Protein AF-A0ABD3AT69-F1 (afdb_monomer)

Foldseek 3Di:
DDDDDDDDDDDDDPPVVVVVVVPPPPPPQFAQDPFKGWAAFPDADPQATKTWIAGHLPDPDARTWIKGKDFPVRNVLVVVQQVLLVLLQPLVQAAKHWQAWDWGAGPVRTIMIITTIHDQPQAFQLVVLVVVAQQFDDLLQLLQQLLSNLVQLVSCVVVQKFQLADDRNQWGWHADQDPPDPYRTHTHGHDSSVMDGNPPPDPPDPDPLARDYDLLLFALCCLARVDGHSLRVLSSSLQRSQCNNRSDGLDPADDDPCRSVVSSCCSHPVVDFRDRDPPDDPLNVVLSCLSRPNPSVSRDGSVVSCCRPSNPPPDDDDDDDPDDDDDPDPPPPPPVVVVVVVVVVVVVVVVVVVVPDDDDDPPPPDDDDDQDDDDDDDQRQVDFADFLDADPQFTWTWTAGPDPDSARRTWIKGKDFPVRNPLVVVQQVLLVLLQPLVQAAKHWPAKDWDADPVRTIMIITTIHDQSQAFQLVVLVVVAQQFDDLQQLLQQLLSNLVSLVSCVVSQKFQQADDRNQWGWHADPDPDGDYRTHTHGHDSSVMDGNVVQPDDDPDDDLGDYDLLLAALCCLARVDGHSLSVLSSSLQRSQCNNRSDGLDPADDDPCRSVVSSCCSHPVVDFRDRDPPDDPLNVVLSCLSRPNPSVSRDGSVVSCCRCSNVVPDDDPPPPVVVVVVVVVVVVVVVVCVVVVVVVVVPPPDDDDDDDDDDDDDDDDD

Sequence (713 aa):
MKLKIKRKRENLDDQEVQENVNEKVIKNNYGDGVAWRRGARLGEGSFGSVYLAISNKISCFPLAMAVKSAELSVSESIQEEKEILSNLSGCPNNIIQCFGDEITVADDGSMVYNLLLEYASGGSLTDRINKFGPKGLPESEVRCFTRSILEGLNYIHESDYVHRDLKPENILLVHKSGRGITAEFTAKLCDFGLSKRVKKCRKNELEEPYWRGTPMFLSPEAAMDGLQDTRSDIWSLGCIVLEMLTGKPAWNVREGPNYEANILKKLQRGNQLPKIPGYLSQNAKGFLNCCLERNVSHRLSAKTLLTHPFVDGLNNDDEEEEEIEYMHGWSFISKEHDYANQIQEQIGLQLFLVYIELPFVEHFTQIYSEPVAIGGATLVIGARGARLGEGSFGSVYLAISNKISCFPLAMAVKSAELSVSESIQEEKEILSNLSGCPNNIIQCFGDEITVADDGSMVYNLLLEYASGGSLADRINKFGPKGLPESEVRCFTRSILEGLNYIHESDYVHRDLKPENILLVHKSGRGITAEFTAKLCDFGLSKRVKKCRKNELEEPYWRGTPMFLSPEAAMDGLQDTRSDIWSLGCIVLEMLTGKPAWNVREGPNYEANILKKLQRGNQLPKIPGYLSQNAKGFLNCCLERNVSHRLSAKTLLTHPFVDGLNNDDEEEEEIEYMHGWIFISKENDYANQIQEQSNQYLQIPSQNWPQCQYLHVI

pLDDT: mean 72.13, std 25.04, range [23.47, 98.5]

Nearest PDB structures (foldseek):
  5ax9-assembly3_C  TM=8.966E-01  e=1.184E-17  Homo sapiens
  3b2t-assembly1_B  TM=8.210E-01  e=1.761E-14  Homo sapiens
  4nk9-assembly1_B  TM=8.027E-01  e=1.582E-14  Homo sapiens
  6khd-assembly3_C  TM=7.394E-01  e=7.869E-15  Homo sapiens
  6q8p-assembly2_B  TM=7.208E-01  e=3.736E-14  Homo sapiens

InterPro domains:
  IPR000719 Protein kinase domain [PF00069] (38-311)
  IPR000719 Protein kinase domain [PF00069] (386-657)
  IPR000719 Protein kinase domain [PS50011] (36-311)
  IPR000719 Protein kinase domain [PS50011] (382-657)
  IPR000719 Protein kinase domain [SM00220] (36-311)
  IPR000719 Protein kinase domain [SM00220] (382-657)
  IPR008271 Serine/threonine-protein kinase, active site [PS00108] (161-173)
  IPR008271 Serine/threonine-protein kinase, active site [PS00108] (507-519)
  IPR011009 Protein kinase-like domain superfamily [SSF56112] (36-334)
  IPR011009 Protein kinase-like domain superfamily [SSF56112] (386-691)
  IPR017441 Protein kinase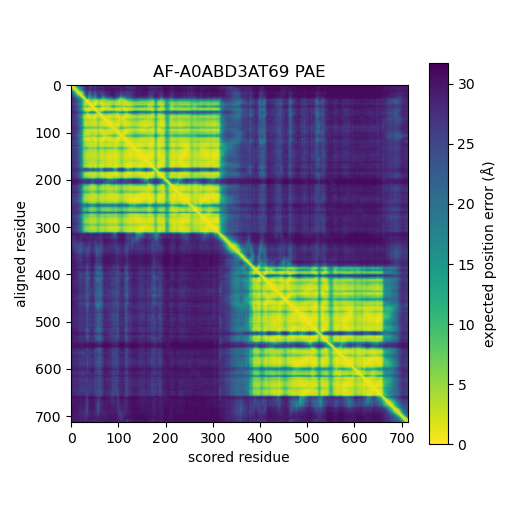, ATP binding site [PS00107] (42-68)
  IPR017441 Protein kinase, ATP binding site [PS00107] (388-414)
  IPR052751 Plant MAP kinase kinase kinase [PTHR48011] (23-322)

Secondary structure (DSSP, 8-state):
-----PPPPPP--THHHHHHHHTTS----SPPPSSEEEEEEEEEETTEEEEEEEE-TTSSS-SEEEEEEEEGGG-HHHHHHHHHHHHTTT-TTTB--EEEEEEEE-TTS-EEEEEEEE--TT-BHHHHHHHHGGG---HHHHHHHHHHHHHHHHHHHHTTEE-S---GGGEEEEE--SSS-S-SEEEEE--GGG-EEGGG--TT----S---S-GGG--HHHHHH----HHHHHHHHHHHHHHHHHTS-SS----STTHHHHHHHHHHHS-------TTS-HHHHHHHHHHS-SSTTTSPPHHHHTTSTTTTT-SS-----------SS-SSSSSHHHHHHHHHHHHHHHHHHHTT-SS--SS------PPP---SS---EEEEEEEEEEETTEEEEEEEE-SS-SS-SEEEEEEEEGGG-HHHHHHHHHHHHTTT-TTTBPPEEEEEEEE-TTS-EEEEEEEE--TT-BHHHHHHHHGGG---HHHHHHHHHHHHHHHHHHHHTTEE-----GGGEEEEE-SSS-SS-SEEEEE---TT-EEGGGTTS---SS-S--S-GGG--HHHHHH----HHHHHHHHHHHHHHHHHTS-SS----STTHHHHHHHHHHTS-------TTS-HHHHHHHHHHS-SSTTTSPPHHHHTTSHHHH--SSSSHHHHHHHHHHHHHHHHHHTHHHHHHHHTTSSSS----------------

Structure (mmCIF, N/CA/C/O backbone):
data_AF-A0ABD3AT69-F1
#
_entry.id   AF-A0ABD3AT69-F1
#
loop_
_atom_site.group_PDB
_atom_site.id
_atom_site.type_symbol
_atom_site.label_atom_id
_atom_site.label_alt_id
_atom_site.label_comp_id
_atom_site.label_asym_id
_atom_site.label_entity_id
_atom_site.label_seq_id
_atom_site.pdbx_PDB_ins_code
_atom_site.Cartn_x
_atom_site.Cartn_y
_atom_site.Cartn_z
_atom_site.occupancy
_atom_site.B_iso_or_equiv
_atom_site.auth_seq_id
_atom_site.auth_comp_id
_atom_site.auth_asym_id
_atom_site.auth_atom_id
_atom_site.pdbx_PDB_model_num
ATOM 1 N N . MET A 1 1 ? 28.706 8.415 66.571 1.00 35.62 1 MET A N 1
ATOM 2 C CA . MET A 1 1 ? 28.372 6.999 66.301 1.00 35.62 1 MET A CA 1
ATOM 3 C C . MET A 1 1 ? 28.381 6.762 64.797 1.00 35.62 1 MET A C 1
ATOM 5 O O . MET A 1 1 ? 27.464 7.190 64.116 1.00 35.62 1 MET A O 1
ATOM 9 N N . LYS A 1 2 ? 29.452 6.156 64.273 1.00 29.59 2 LYS A N 1
ATOM 10 C CA . LYS A 1 2 ? 29.537 5.621 62.905 1.00 29.59 2 LYS A CA 1
ATOM 11 C C . LYS A 1 2 ? 29.536 4.100 63.037 1.00 29.59 2 LYS A C 1
ATOM 13 O O . LYS A 1 2 ? 30.392 3.588 63.751 1.00 29.59 2 LYS A O 1
ATOM 18 N N . LEU A 1 3 ? 28.643 3.393 62.351 1.00 25.58 3 LEU A N 1
ATOM 19 C CA . LEU A 1 3 ? 28.732 1.940 62.199 1.00 25.58 3 LEU A CA 1
ATOM 20 C C . LEU A 1 3 ? 28.629 1.582 60.715 1.00 25.58 3 LEU A C 1
ATOM 22 O O . LEU A 1 3 ? 27.613 1.801 60.066 1.00 25.58 3 LEU A O 1
ATOM 26 N N . LYS A 1 4 ? 29.754 1.078 60.196 1.00 30.19 4 LYS A N 1
ATOM 27 C CA . LYS A 1 4 ? 29.897 0.395 58.909 1.00 30.19 4 LYS A CA 1
ATOM 28 C C . LYS A 1 4 ? 29.193 -0.961 58.994 1.00 30.19 4 LYS A C 1
ATOM 30 O O . LYS A 1 4 ? 29.452 -1.689 59.949 1.00 30.19 4 LYS A O 1
ATOM 35 N N . ILE A 1 5 ? 28.454 -1.357 57.959 1.00 27.75 5 ILE A N 1
ATOM 36 C CA . ILE A 1 5 ? 28.162 -2.773 57.699 1.00 27.75 5 ILE A CA 1
ATOM 37 C C . ILE A 1 5 ? 28.568 -3.114 56.262 1.00 27.75 5 ILE A C 1
ATOM 39 O O . ILE A 1 5 ? 28.276 -2.395 55.310 1.00 27.75 5 ILE A O 1
ATOM 43 N N . LYS A 1 6 ? 29.357 -4.189 56.178 1.00 27.80 6 LYS A N 1
ATOM 44 C CA . LYS A 1 6 ? 30.029 -4.773 55.015 1.00 27.80 6 LYS A CA 1
ATOM 45 C C . LYS A 1 6 ? 29.022 -5.346 54.008 1.00 27.80 6 LYS A C 1
ATOM 47 O O . LYS A 1 6 ? 28.123 -6.077 54.405 1.00 27.80 6 LYS A O 1
ATOM 52 N N . ARG A 1 7 ? 29.267 -5.125 52.711 1.00 25.38 7 ARG A N 1
ATOM 53 C CA . ARG A 1 7 ? 28.742 -5.964 51.620 1.00 25.38 7 ARG A CA 1
ATOM 54 C C . ARG A 1 7 ? 29.439 -7.331 51.663 1.00 25.38 7 ARG A C 1
ATOM 56 O O . ARG A 1 7 ? 30.661 -7.387 51.540 1.00 25.38 7 ARG A O 1
ATOM 63 N N . LYS A 1 8 ? 28.669 -8.409 51.825 1.00 26.88 8 LYS A N 1
ATOM 64 C CA . LYS A 1 8 ? 29.042 -9.768 51.406 1.00 26.88 8 LYS A CA 1
ATOM 65 C C . LYS A 1 8 ? 28.481 -9.956 49.993 1.00 26.88 8 LYS A C 1
ATOM 67 O O . LYS A 1 8 ? 27.286 -9.768 49.798 1.00 26.88 8 LYS A O 1
ATOM 72 N N . ARG A 1 9 ? 29.350 -10.248 49.025 1.00 28.00 9 ARG A N 1
ATOM 73 C CA . ARG A 1 9 ? 28.970 -10.850 47.742 1.00 28.00 9 ARG A CA 1
ATOM 74 C C . ARG A 1 9 ? 28.813 -12.345 48.005 1.00 28.00 9 ARG A C 1
ATOM 76 O O . ARG A 1 9 ? 29.786 -12.970 48.418 1.00 28.00 9 ARG A O 1
ATOM 83 N N . GLU A 1 10 ? 27.616 -12.874 47.810 1.00 31.38 10 GLU A N 1
ATOM 84 C CA . GLU A 1 10 ? 27.403 -14.298 47.562 1.00 31.38 10 GLU A CA 1
ATOM 85 C C . GLU A 1 10 ? 27.132 -14.417 46.061 1.00 31.38 10 GLU A C 1
ATOM 87 O O . GLU A 1 10 ? 26.233 -13.760 45.538 1.00 31.38 10 GLU A O 1
ATOM 92 N N . ASN A 1 11 ? 28.017 -15.143 45.376 1.00 31.67 11 ASN A N 1
ATOM 93 C CA . ASN A 1 11 ? 27.825 -15.589 44.004 1.00 31.67 11 ASN A CA 1
ATOM 94 C C . ASN A 1 11 ? 26.671 -16.597 44.023 1.00 31.67 11 ASN A C 1
ATOM 96 O O . ASN A 1 11 ? 26.789 -17.633 44.676 1.00 31.67 11 ASN A O 1
ATOM 100 N N . LEU A 1 12 ? 25.584 -16.275 43.335 1.00 30.17 12 LEU A N 1
ATOM 101 C CA . LEU A 1 12 ? 24.625 -17.252 42.837 1.00 30.17 12 LEU A CA 1
ATOM 102 C C . LEU A 1 12 ? 24.871 -17.313 41.329 1.00 30.17 12 LEU A C 1
ATOM 104 O O . LEU A 1 12 ? 24.951 -16.265 40.690 1.00 30.17 12 LEU A O 1
ATOM 108 N N . ASP A 1 13 ? 25.134 -18.520 40.836 1.00 31.28 13 ASP A N 1
ATOM 109 C CA . ASP A 1 13 ? 25.587 -18.813 39.478 1.00 31.28 13 ASP A CA 1
ATOM 110 C C . ASP A 1 13 ? 24.617 -18.290 38.410 1.00 31.28 13 ASP A C 1
ATOM 112 O O . ASP A 1 13 ? 23.414 -18.547 38.450 1.00 31.28 13 ASP A O 1
ATOM 116 N N . ASP A 1 14 ? 25.178 -17.633 37.392 1.00 31.84 14 ASP A N 1
ATOM 117 C CA . ASP A 1 14 ? 24.479 -17.112 36.210 1.00 31.84 14 ASP A CA 1
ATOM 118 C C . ASP A 1 14 ? 23.822 -18.216 35.344 1.00 31.84 14 ASP A C 1
ATOM 120 O O . ASP A 1 14 ? 23.053 -17.912 34.434 1.00 31.84 14 ASP A O 1
ATOM 124 N N . GLN A 1 15 ? 24.052 -19.503 35.641 1.00 30.14 15 GLN A N 1
ATOM 125 C CA . GLN A 1 15 ? 23.412 -20.625 34.940 1.00 30.14 15 GLN A CA 1
ATOM 126 C C . GLN A 1 15 ? 21.927 -20.809 35.301 1.00 30.14 15 GLN A C 1
ATOM 128 O O . GLN A 1 15 ? 21.142 -21.193 34.437 1.00 30.14 15 GLN A O 1
ATOM 133 N N . GLU A 1 16 ? 21.500 -20.460 36.519 1.00 29.73 16 GLU A N 1
ATOM 134 C CA . GLU A 1 16 ? 20.105 -20.658 36.964 1.00 29.73 16 GLU A CA 1
ATOM 135 C C . GLU A 1 16 ? 19.155 -19.561 36.426 1.00 29.73 16 GLU A C 1
ATOM 137 O O . GLU A 1 16 ? 17.938 -19.740 36.321 1.00 29.73 16 GLU A O 1
ATOM 142 N N . VAL A 1 17 ? 19.715 -18.416 36.017 1.00 33.03 17 VAL A N 1
ATOM 143 C CA . VAL A 1 17 ? 18.980 -17.322 35.358 1.00 33.03 17 VAL A CA 1
ATOM 144 C C . VAL A 1 17 ? 18.861 -17.569 33.850 1.00 33.03 17 VAL A C 1
ATOM 146 O O . VAL A 1 17 ? 17.856 -17.197 33.246 1.00 33.03 17 VAL A O 1
ATOM 149 N N . GLN A 1 18 ? 19.833 -18.255 33.241 1.00 29.17 18 GLN A N 1
ATOM 150 C CA . GLN A 1 18 ? 19.836 -18.558 31.807 1.00 29.17 18 GLN A CA 1
ATOM 151 C C . GLN A 1 18 ? 18.896 -19.715 31.431 1.00 29.17 18 GLN A C 1
ATOM 153 O O . GLN A 1 18 ? 18.334 -19.708 30.336 1.00 29.17 18 GLN A O 1
ATOM 158 N N . GLU A 1 19 ? 18.627 -20.647 32.350 1.00 28.30 19 GLU A N 1
ATOM 159 C CA . GLU A 1 19 ? 17.580 -21.665 32.160 1.00 28.30 19 GLU A CA 1
ATOM 160 C C . GLU A 1 19 ? 16.159 -21.081 32.290 1.00 28.30 19 GLU A C 1
ATOM 162 O O . GLU A 1 19 ? 15.267 -21.469 31.539 1.00 28.30 19 GLU A O 1
ATOM 167 N N . ASN A 1 20 ? 15.951 -20.052 33.122 1.00 29.12 20 ASN A N 1
ATOM 168 C CA . ASN A 1 20 ? 14.633 -19.425 33.307 1.00 29.12 20 ASN A CA 1
ATOM 169 C C . ASN A 1 20 ? 14.220 -18.438 32.192 1.00 29.12 20 ASN A C 1
ATOM 171 O O . ASN A 1 20 ? 13.041 -18.093 32.083 1.00 29.12 20 ASN A O 1
ATOM 175 N N . VAL A 1 21 ? 15.153 -17.986 31.343 1.00 32.28 21 VAL A N 1
ATOM 176 C CA . VAL A 1 21 ? 14.843 -17.155 30.157 1.00 32.28 21 VAL A CA 1
ATOM 177 C C . VAL A 1 21 ? 14.528 -18.019 28.926 1.00 32.28 21 VAL A C 1
ATOM 179 O O . VAL A 1 21 ? 13.767 -17.594 28.058 1.00 32.28 21 VAL A O 1
ATOM 182 N N . ASN A 1 22 ? 15.003 -19.269 28.890 1.00 27.09 22 ASN A N 1
ATOM 183 C CA . ASN A 1 22 ? 14.685 -20.225 27.825 1.00 27.09 22 ASN A CA 1
ATOM 184 C C . ASN A 1 22 ? 13.301 -20.895 27.973 1.00 27.09 22 ASN A C 1
ATOM 186 O O . ASN A 1 22 ? 12.812 -21.485 27.013 1.00 27.09 22 ASN A O 1
ATOM 190 N N . GLU A 1 23 ? 12.615 -20.756 29.115 1.00 30.22 23 GLU A N 1
ATOM 191 C CA . GLU A 1 23 ? 11.297 -21.376 29.364 1.00 30.22 23 GLU A CA 1
ATOM 192 C C . GLU A 1 23 ? 10.067 -20.489 29.064 1.00 30.22 23 GLU A C 1
ATOM 194 O O . GLU A 1 23 ? 8.935 -20.862 29.378 1.00 30.22 23 GLU A O 1
ATOM 199 N N . LYS A 1 24 ? 10.224 -19.340 28.390 1.00 29.14 24 LYS A N 1
ATOM 200 C CA . LYS A 1 24 ? 9.076 -18.550 27.879 1.00 29.14 24 LYS A CA 1
ATOM 201 C C . LYS A 1 24 ? 9.081 -18.281 26.375 1.00 29.14 24 LYS A C 1
ATOM 203 O O . LYS A 1 24 ? 8.327 -17.431 25.902 1.00 29.14 24 LYS A O 1
ATOM 208 N N . VAL A 1 25 ? 9.822 -19.070 25.601 1.00 33.06 25 VAL A N 1
ATOM 209 C CA . VAL A 1 25 ? 9.418 -19.329 24.215 1.00 33.06 25 VAL A CA 1
ATOM 210 C C . VAL A 1 25 ? 8.236 -20.289 24.305 1.00 33.06 25 VAL A C 1
ATOM 212 O O . VAL A 1 25 ? 8.410 -21.492 24.488 1.00 33.06 25 VAL A O 1
ATOM 215 N N . ILE A 1 26 ? 7.014 -19.753 24.270 1.00 36.56 26 ILE A N 1
ATOM 216 C CA . ILE A 1 26 ? 5.821 -20.581 24.073 1.00 36.56 26 ILE A CA 1
ATOM 217 C C . ILE A 1 26 ? 6.096 -21.394 22.806 1.00 36.56 26 ILE A C 1
ATOM 219 O O . ILE A 1 26 ? 6.292 -20.803 21.745 1.00 36.56 26 ILE A O 1
ATOM 223 N N . LYS A 1 27 ? 6.171 -22.726 22.925 1.00 36.44 27 LYS A N 1
ATOM 224 C CA . LYS A 1 27 ? 6.215 -23.632 21.772 1.00 36.44 27 LYS A CA 1
ATOM 225 C C . LYS A 1 27 ? 5.088 -23.224 20.822 1.00 36.44 27 LYS A C 1
ATOM 227 O O . LYS A 1 27 ? 3.913 -23.370 21.158 1.00 36.44 27 LYS A O 1
ATOM 232 N N . ASN A 1 28 ? 5.442 -22.642 19.680 1.00 51.06 28 ASN A N 1
ATOM 233 C CA . ASN A 1 28 ? 4.484 -22.353 18.627 1.00 51.06 28 ASN A CA 1
ATOM 234 C C . ASN A 1 28 ? 4.144 -23.695 17.979 1.00 51.06 28 ASN A C 1
ATOM 236 O O . ASN A 1 28 ? 4.956 -24.244 17.253 1.00 51.06 28 ASN A O 1
ATOM 240 N N . ASN A 1 29 ? 2.955 -24.227 18.260 1.00 54.81 29 ASN A N 1
ATOM 241 C CA . ASN A 1 29 ? 2.526 -25.515 17.707 1.00 54.81 29 ASN A CA 1
ATOM 242 C C . ASN A 1 29 ? 2.138 -25.432 16.221 1.00 54.81 29 ASN A C 1
ATOM 244 O O . ASN A 1 29 ? 1.918 -26.459 15.599 1.00 54.81 29 ASN A O 1
ATOM 248 N N . TYR A 1 30 ? 2.020 -24.234 15.647 1.00 63.06 30 TYR A N 1
ATOM 249 C CA . TYR A 1 30 ? 1.645 -24.042 14.249 1.00 63.06 30 TYR A CA 1
ATOM 250 C C . TYR A 1 30 ? 2.897 -23.725 13.407 1.00 63.06 30 TYR A C 1
ATOM 252 O O . TYR A 1 30 ? 3.689 -22.868 13.808 1.00 63.06 30 TYR A O 1
ATOM 260 N N . GLY A 1 31 ? 3.046 -24.353 12.229 1.00 65.75 31 GLY A N 1
ATOM 261 C CA . GLY A 1 31 ? 4.204 -24.199 11.324 1.00 65.75 31 GLY A CA 1
ATOM 262 C C . GLY A 1 31 ? 4.115 -23.030 10.328 1.00 65.75 31 GLY A C 1
ATOM 263 O O . GLY A 1 31 ? 3.028 -22.508 10.081 1.00 65.75 31 GLY A O 1
ATOM 264 N N . ASP A 1 32 ? 5.253 -22.594 9.787 1.00 76.50 32 ASP A N 1
ATOM 265 C CA . ASP A 1 32 ? 5.391 -21.425 8.897 1.00 76.50 32 ASP A CA 1
ATOM 266 C C . ASP A 1 32 ? 4.701 -21.589 7.527 1.00 76.50 32 ASP A C 1
ATOM 268 O O . ASP A 1 32 ? 4.434 -22.707 7.082 1.00 76.50 32 ASP A O 1
ATOM 272 N N . GLY A 1 33 ? 4.425 -20.467 6.851 1.00 64.88 33 GLY A N 1
ATOM 273 C CA . GLY A 1 33 ? 3.927 -20.448 5.473 1.00 64.88 33 GLY A CA 1
ATOM 274 C C . GLY A 1 33 ? 5.046 -20.463 4.430 1.00 64.88 33 GLY A C 1
ATOM 275 O O . GLY A 1 33 ? 6.212 -20.201 4.724 1.00 64.88 33 GLY A O 1
ATOM 276 N N . VAL A 1 34 ? 4.687 -20.712 3.171 1.00 63.28 34 VAL A N 1
ATOM 277 C CA . VAL A 1 34 ? 5.618 -20.765 2.028 1.00 63.28 34 VAL A CA 1
ATOM 278 C C . VAL A 1 34 ? 6.393 -19.453 1.882 1.00 63.28 34 VAL A C 1
ATOM 280 O O . VAL A 1 34 ? 7.580 -19.444 1.550 1.00 63.28 34 VAL A O 1
ATOM 283 N N . ALA A 1 35 ? 5.722 -18.329 2.134 1.00 63.34 35 ALA A N 1
ATOM 284 C CA . ALA A 1 35 ? 6.255 -17.000 1.865 1.00 63.34 35 ALA A CA 1
ATOM 285 C C . ALA A 1 35 ? 6.331 -16.091 3.103 1.00 63.34 35 ALA A C 1
ATOM 287 O O . ALA A 1 35 ? 6.643 -14.909 2.968 1.00 63.34 35 ALA A O 1
ATOM 288 N N . TRP A 1 36 ? 6.059 -16.616 4.298 1.00 77.19 36 TRP A N 1
ATOM 289 C CA . TRP A 1 36 ? 6.093 -15.868 5.555 1.00 77.19 36 TRP A CA 1
ATOM 290 C C . TRP A 1 36 ? 6.421 -16.787 6.732 1.00 77.19 36 TRP A C 1
ATOM 292 O O . TRP A 1 36 ? 6.064 -17.960 6.743 1.00 77.19 36 TRP A O 1
ATOM 302 N N . ARG A 1 37 ? 7.076 -16.234 7.753 1.00 74.94 37 ARG A N 1
ATOM 303 C CA . ARG A 1 37 ? 7.379 -16.931 9.008 1.00 74.94 37 ARG A CA 1
ATOM 304 C C . ARG A 1 37 ? 6.510 -16.421 10.141 1.00 74.94 37 ARG A C 1
ATOM 306 O O . ARG A 1 37 ? 6.330 -15.207 10.285 1.00 74.94 37 ARG A O 1
ATOM 313 N N . ARG A 1 38 ? 5.976 -17.336 10.949 1.00 82.75 38 ARG A N 1
ATOM 314 C CA . ARG A 1 38 ? 5.151 -17.006 12.109 1.00 82.75 38 ARG A CA 1
ATOM 315 C C . ARG A 1 38 ? 6.045 -16.489 13.233 1.00 82.75 38 ARG A C 1
ATOM 317 O O . ARG A 1 38 ? 7.020 -17.114 13.633 1.00 82.75 38 ARG A O 1
ATOM 324 N N . GLY A 1 39 ? 5.695 -15.325 13.747 1.00 80.31 39 GLY A N 1
ATOM 325 C CA . GLY A 1 39 ? 6.342 -14.671 14.873 1.00 80.31 39 GLY A CA 1
ATOM 326 C C . GLY A 1 39 ? 5.569 -14.852 16.177 1.00 80.31 39 GLY A C 1
ATOM 327 O O . GLY A 1 39 ? 4.926 -15.875 16.432 1.00 80.31 39 GLY A O 1
ATOM 328 N N . ALA A 1 40 ? 5.654 -13.829 17.027 1.00 81.00 40 ALA A N 1
ATOM 329 C CA . ALA A 1 40 ? 5.009 -13.815 18.332 1.00 81.00 40 ALA A CA 1
ATOM 330 C C . ALA A 1 40 ? 3.478 -13.829 18.218 1.00 81.00 40 ALA A C 1
ATOM 332 O O . ALA A 1 40 ? 2.892 -13.213 17.325 1.00 81.00 40 ALA A O 1
ATOM 333 N N . ARG A 1 41 ? 2.823 -14.500 19.168 1.00 85.25 41 ARG A N 1
ATOM 334 C CA . ARG A 1 41 ? 1.368 -14.454 19.322 1.00 85.25 41 ARG A CA 1
ATOM 335 C C . ARG A 1 41 ? 0.947 -13.046 19.747 1.00 85.25 41 ARG A C 1
ATOM 337 O O . ARG A 1 41 ? 1.419 -12.549 20.765 1.00 85.25 41 ARG A O 1
ATOM 344 N N . LEU A 1 42 ? 0.066 -12.428 18.968 1.00 83.38 42 LEU A N 1
ATOM 345 C CA . LEU A 1 42 ? -0.503 -11.104 19.234 1.00 83.38 42 LEU A CA 1
ATOM 346 C C . LEU A 1 42 ? -1.758 -11.199 20.102 1.00 83.38 42 LEU A C 1
ATOM 348 O O . LEU A 1 42 ? -2.005 -10.326 20.925 1.00 83.38 42 LEU A O 1
ATOM 352 N N . GLY A 1 43 ? -2.537 -12.269 19.936 1.00 81.25 43 GLY A N 1
ATOM 353 C CA . GLY A 1 43 ? -3.765 -12.466 20.693 1.00 81.25 43 GLY A CA 1
ATOM 354 C C . GLY A 1 43 ? -4.405 -13.831 20.471 1.00 81.25 43 GLY A C 1
ATOM 355 O O . GLY A 1 43 ? -3.997 -14.614 19.610 1.00 81.25 43 GLY A O 1
ATOM 356 N N . GLU A 1 44 ? -5.427 -14.108 21.270 1.00 82.38 44 GLU A N 1
ATOM 357 C CA . GLU A 1 44 ? -6.271 -15.297 21.190 1.00 82.38 44 GLU A CA 1
ATOM 358 C C . GLU A 1 44 ? -7.731 -14.863 21.234 1.00 82.38 44 GLU A C 1
ATOM 360 O O . GLU A 1 44 ? -8.128 -14.115 22.126 1.00 82.38 44 GLU A O 1
ATOM 365 N N . GLY A 1 45 ? -8.515 -15.318 20.262 1.00 72.00 45 GLY A N 1
ATOM 366 C CA . GLY A 1 45 ? -9.952 -15.092 20.200 1.00 72.00 45 GLY A CA 1
ATOM 367 C C . GLY A 1 45 ? -10.723 -16.407 20.149 1.00 72.00 45 GLY A C 1
ATOM 368 O O . GLY A 1 45 ? -10.148 -17.491 20.085 1.00 72.00 45 GLY A O 1
ATOM 369 N N . SER A 1 46 ? -12.051 -16.310 20.116 1.00 71.25 46 SER A N 1
ATOM 370 C CA . SER A 1 46 ? -12.953 -17.470 20.029 1.00 71.25 46 SER A CA 1
ATOM 371 C C . SER A 1 46 ? -12.768 -18.309 18.764 1.00 71.25 46 SER A C 1
ATOM 373 O O . SER A 1 46 ? -13.132 -19.480 18.754 1.00 71.25 46 SER A O 1
ATOM 375 N N . PHE A 1 47 ? -12.218 -17.713 17.705 1.00 78.38 47 PHE A N 1
ATOM 376 C CA . PHE A 1 47 ? -12.103 -18.322 16.378 1.00 78.38 47 PHE A CA 1
ATOM 377 C C . PHE A 1 47 ? -10.681 -18.739 16.019 1.00 78.38 47 PHE A C 1
ATOM 379 O O . PHE A 1 47 ? -10.456 -19.188 14.904 1.00 78.38 47 PHE A O 1
ATOM 386 N N . GLY A 1 48 ? -9.715 -18.560 16.920 1.00 84.19 48 GLY A N 1
ATOM 387 C CA . GLY A 1 48 ? -8.323 -18.897 16.657 1.00 84.19 48 GLY A CA 1
ATOM 388 C C . GLY A 1 48 ? -7.336 -17.942 17.309 1.00 84.19 48 GLY A C 1
ATOM 389 O O . GLY A 1 48 ? -7.681 -17.050 18.084 1.00 84.19 48 GLY A O 1
ATOM 390 N N . SER A 1 49 ? -6.070 -18.150 16.978 1.00 88.69 49 SER A N 1
ATOM 391 C CA . SER A 1 49 ? -4.946 -17.380 17.505 1.00 88.69 49 SER A CA 1
ATOM 392 C C . SER A 1 49 ? -4.397 -16.450 16.440 1.00 88.69 49 SER A C 1
ATOM 394 O O . SER A 1 49 ? -4.238 -16.855 15.294 1.00 88.69 49 SER A O 1
ATOM 396 N N . VAL A 1 50 ? -4.083 -15.214 16.811 1.00 90.94 50 VAL A N 1
ATOM 397 C CA . VAL A 1 50 ? -3.485 -14.235 15.901 1.00 90.94 50 VAL A CA 1
ATOM 398 C C . VAL A 1 50 ? -2.007 -14.109 16.222 1.00 90.94 50 VAL A C 1
ATOM 400 O O . VAL A 1 50 ? -1.625 -13.945 17.382 1.00 90.94 50 VAL A O 1
ATOM 403 N N . TYR A 1 51 ? -1.176 -14.165 15.192 1.00 88.31 51 TYR A N 1
ATOM 404 C CA . TYR A 1 51 ? 0.273 -14.055 15.292 1.00 88.31 51 TYR A CA 1
ATOM 405 C C . TYR A 1 51 ? 0.774 -12.919 14.419 1.00 88.31 51 TYR A C 1
ATOM 407 O O . TYR A 1 51 ? 0.196 -12.632 13.375 1.00 88.31 51 TYR A O 1
ATOM 415 N N . LEU A 1 52 ? 1.876 -12.298 14.819 1.00 85.69 52 LEU A N 1
ATOM 416 C CA . LEU A 1 52 ? 2.675 -11.506 13.902 1.00 85.69 52 LEU A CA 1
ATOM 417 C C . LEU A 1 52 ? 3.277 -12.474 12.886 1.00 85.69 52 LEU A C 1
ATOM 419 O O . LEU A 1 52 ? 3.730 -13.549 13.266 1.00 85.69 52 LEU A O 1
ATOM 423 N N . ALA A 1 53 ? 3.312 -12.107 11.618 1.00 79.75 53 ALA A N 1
ATOM 424 C CA . ALA A 1 53 ? 4.020 -12.846 10.592 1.00 79.75 53 ALA A CA 1
ATOM 425 C C . ALA A 1 53 ? 4.943 -11.913 9.832 1.00 79.75 53 ALA A C 1
ATOM 427 O O . ALA A 1 53 ? 4.589 -10.768 9.545 1.00 79.75 53 ALA A O 1
ATOM 428 N N . ILE A 1 54 ? 6.121 -12.434 9.510 1.00 75.25 54 ILE A N 1
ATOM 429 C CA . ILE A 1 54 ? 7.115 -11.727 8.725 1.00 75.25 54 ILE A CA 1
ATOM 430 C C . ILE A 1 54 ? 7.193 -12.371 7.350 1.00 75.25 54 ILE A C 1
ATOM 432 O O . ILE A 1 54 ? 7.608 -13.520 7.214 1.00 75.25 54 ILE A O 1
ATOM 436 N N . SER A 1 55 ? 6.777 -11.620 6.342 1.00 62.91 55 SER A N 1
ATOM 437 C CA . SER A 1 55 ? 6.899 -11.970 4.932 1.00 62.91 55 SER A CA 1
ATOM 438 C C . SER A 1 55 ? 8.374 -12.112 4.526 1.00 62.91 55 SER A C 1
ATOM 440 O O . SER A 1 55 ? 9.241 -11.340 4.947 1.00 62.91 55 SER A O 1
ATOM 442 N N . ASN A 1 56 ? 8.669 -13.113 3.698 1.00 57.84 56 ASN A N 1
ATOM 443 C CA . ASN A 1 56 ? 9.982 -13.315 3.096 1.00 57.84 56 ASN A CA 1
ATOM 444 C C . ASN A 1 56 ? 10.231 -12.249 2.011 1.00 57.84 56 ASN A C 1
ATOM 446 O O . ASN A 1 56 ? 9.305 -11.829 1.326 1.00 57.84 56 ASN A O 1
ATOM 450 N N . LYS A 1 57 ? 11.498 -11.864 1.783 1.00 42.16 57 LYS A N 1
ATOM 451 C CA . LYS A 1 57 ? 11.901 -10.784 0.845 1.00 42.16 57 LYS A CA 1
ATOM 452 C C . LYS A 1 57 ? 11.408 -10.936 -0.608 1.00 42.16 57 LYS A C 1
ATOM 454 O O . LYS A 1 57 ? 11.463 -9.969 -1.355 1.00 42.16 57 LYS A O 1
ATOM 459 N N . ILE A 1 58 ? 10.985 -12.136 -1.007 1.00 37.16 58 ILE A N 1
ATOM 460 C CA . ILE A 1 58 ? 10.543 -12.483 -2.369 1.00 37.16 58 ILE A CA 1
ATOM 461 C C . ILE A 1 58 ? 9.002 -12.487 -2.473 1.00 37.16 58 ILE A C 1
ATOM 463 O O . ILE A 1 58 ? 8.456 -12.668 -3.554 1.00 37.16 58 ILE A O 1
ATOM 467 N N . SER A 1 59 ? 8.269 -12.308 -1.368 1.00 42.28 59 SER A N 1
ATOM 468 C CA . SER A 1 59 ? 6.807 -12.401 -1.394 1.00 42.28 59 SER A CA 1
ATOM 469 C C . SER A 1 59 ? 6.123 -11.072 -1.734 1.00 42.28 59 SER A C 1
ATOM 471 O O . SER A 1 59 ? 6.629 -9.992 -1.437 1.00 42.28 59 SER A O 1
ATOM 473 N N . CYS A 1 60 ? 4.929 -11.161 -2.325 1.00 51.41 60 CYS A N 1
ATOM 474 C CA . CYS A 1 60 ? 4.051 -10.024 -2.612 1.00 51.41 60 CYS A CA 1
ATOM 475 C C . CYS A 1 60 ? 3.321 -9.476 -1.369 1.00 51.41 60 CYS A C 1
ATOM 477 O O . CYS A 1 60 ? 2.505 -8.561 -1.489 1.00 51.41 60 CYS A O 1
ATOM 479 N N . PHE A 1 61 ? 3.583 -10.039 -0.187 1.00 54.34 61 PHE A N 1
ATOM 480 C CA . PHE A 1 61 ? 2.982 -9.620 1.070 1.00 54.34 61 PHE A CA 1
ATOM 481 C C . PHE A 1 61 ? 3.782 -8.499 1.750 1.00 54.34 61 PHE A C 1
ATOM 483 O O . PHE A 1 61 ? 5.017 -8.509 1.690 1.00 54.34 61 PHE A O 1
ATOM 490 N N . PRO A 1 62 ? 3.120 -7.572 2.472 1.00 63.78 62 PRO A N 1
ATOM 491 C CA . PRO A 1 62 ? 3.827 -6.589 3.289 1.00 63.78 62 PRO A CA 1
ATOM 492 C C . PRO A 1 62 ? 4.710 -7.282 4.333 1.00 63.78 62 PRO A C 1
ATOM 494 O O . PRO A 1 62 ? 4.393 -8.382 4.786 1.00 63.78 62 PRO A O 1
ATOM 497 N N . LEU A 1 63 ? 5.826 -6.641 4.718 1.00 65.81 63 LEU A N 1
ATOM 498 C CA . LEU A 1 63 ? 6.825 -7.268 5.594 1.00 65.81 63 LEU A CA 1
ATOM 499 C C . LEU A 1 63 ? 6.190 -7.810 6.874 1.00 65.81 63 LEU A C 1
ATOM 501 O O . LEU A 1 63 ? 6.444 -8.950 7.231 1.00 65.81 63 LEU A O 1
ATOM 505 N N . ALA A 1 64 ? 5.396 -6.991 7.557 1.00 77.06 64 ALA A N 1
ATOM 506 C CA . ALA A 1 64 ? 4.677 -7.396 8.750 1.00 77.06 64 ALA A CA 1
ATOM 507 C C . ALA A 1 64 ? 3.197 -7.576 8.416 1.00 77.06 64 ALA A C 1
ATOM 509 O O . ALA A 1 64 ? 2.551 -6.678 7.874 1.00 77.06 64 ALA A O 1
ATOM 510 N N . MET A 1 65 ? 2.670 -8.732 8.790 1.00 88.12 65 MET A N 1
ATOM 511 C CA . MET A 1 65 ? 1.260 -9.082 8.696 1.00 88.12 65 MET A CA 1
ATOM 512 C C . MET A 1 65 ? 0.774 -9.636 10.026 1.00 88.12 65 MET A C 1
ATOM 514 O O . MET A 1 65 ? 1.563 -10.095 10.850 1.00 88.12 65 MET A O 1
ATOM 518 N N . ALA A 1 66 ? -0.535 -9.623 10.224 1.00 91.69 66 ALA A N 1
ATOM 519 C CA . ALA A 1 66 ? -1.172 -10.466 11.216 1.00 91.69 66 ALA A CA 1
ATOM 520 C C . ALA A 1 66 ? -1.644 -11.756 10.532 1.00 91.69 66 ALA A C 1
ATOM 522 O O . ALA A 1 66 ? -2.174 -11.717 9.426 1.00 91.69 66 ALA A O 1
ATOM 523 N N . VAL A 1 67 ? -1.466 -12.903 11.179 1.00 91.12 67 VAL A N 1
ATOM 524 C CA . VAL A 1 67 ? -1.957 -14.190 10.687 1.00 91.12 67 VAL A CA 1
ATOM 525 C C . VAL A 1 67 ? -2.877 -14.802 11.720 1.00 91.12 67 VAL A C 1
ATOM 527 O O . VAL A 1 67 ? -2.441 -15.181 12.808 1.00 91.12 67 VAL A O 1
ATOM 530 N N . LYS A 1 68 ? -4.160 -14.899 11.374 1.00 93.88 68 LYS A N 1
ATOM 531 C CA . LYS A 1 68 ? -5.183 -15.548 12.197 1.00 93.88 68 LYS A CA 1
ATOM 532 C C . LYS A 1 68 ? -5.221 -17.028 11.834 1.00 93.88 68 LYS A C 1
ATOM 534 O O . LYS A 1 68 ? -5.521 -17.379 10.699 1.00 93.88 68 LYS A O 1
ATOM 539 N N . SER A 1 69 ? -4.844 -17.874 12.785 1.00 90.94 69 SER A N 1
ATOM 540 C CA . SER A 1 69 ? -4.634 -19.312 12.604 1.00 90.94 69 SER A CA 1
ATOM 541 C C . SER A 1 69 ? -5.614 -20.121 13.455 1.00 90.94 69 SER A C 1
ATOM 543 O O . SER A 1 69 ? -5.791 -19.832 14.644 1.00 90.94 69 SER A O 1
ATOM 545 N N . ALA A 1 70 ? -6.191 -21.170 12.876 1.00 90.38 70 ALA A N 1
ATOM 546 C CA . ALA A 1 70 ? -6.898 -22.227 13.599 1.00 90.38 70 ALA A CA 1
ATOM 547 C C . ALA A 1 70 ? -6.678 -23.574 12.905 1.00 90.38 70 ALA A C 1
ATOM 549 O O . ALA A 1 70 ? -6.410 -23.619 11.704 1.00 90.38 70 ALA A O 1
ATOM 550 N N . GLU A 1 71 ? -6.806 -24.677 13.641 1.00 85.88 71 GLU A N 1
ATOM 551 C CA . GLU A 1 71 ? -6.810 -26.007 13.032 1.00 85.88 71 GLU A CA 1
ATOM 552 C C . GLU A 1 71 ? -7.915 -26.086 11.965 1.00 85.88 71 GLU A C 1
ATOM 554 O O . GLU A 1 71 ? -9.029 -25.594 12.171 1.00 85.88 71 GLU A O 1
ATOM 559 N N . LEU A 1 72 ? -7.615 -26.689 10.810 1.00 82.12 72 LEU A N 1
ATOM 560 C CA . LEU A 1 72 ? -8.524 -26.710 9.663 1.00 82.12 72 LEU A CA 1
ATOM 561 C C . LEU A 1 72 ? -9.899 -27.288 10.043 1.00 82.12 72 LEU A C 1
ATOM 563 O O . LEU A 1 72 ? -10.915 -26.786 9.565 1.00 82.12 72 LEU A O 1
ATOM 567 N N . SER A 1 73 ? -9.927 -28.272 10.950 1.00 81.62 73 SER A N 1
ATOM 568 C CA . SER A 1 73 ? -11.133 -28.937 11.465 1.00 81.62 73 SER A CA 1
ATOM 569 C C . SER A 1 73 ? -12.136 -27.994 12.149 1.00 81.62 73 SER A C 1
ATOM 571 O O . SER A 1 73 ? -13.325 -28.304 12.178 1.00 81.62 73 SER A O 1
ATOM 573 N N . VAL A 1 74 ? -11.683 -26.841 12.654 1.00 84.50 74 VAL A N 1
ATOM 574 C CA . VAL A 1 74 ? -12.502 -25.840 13.368 1.00 84.50 74 VAL A CA 1
ATOM 575 C C . VAL A 1 74 ? -12.395 -24.436 12.757 1.00 84.50 74 VAL A C 1
ATOM 577 O O . VAL A 1 74 ? -12.749 -23.444 13.387 1.00 84.50 74 VAL A O 1
ATOM 580 N N . SER A 1 75 ? -11.906 -24.334 11.519 1.00 86.69 75 SER A N 1
ATOM 581 C CA . SER A 1 75 ? -11.598 -23.056 10.857 1.00 86.69 75 SER A CA 1
ATOM 582 C C . SER A 1 75 ? -12.761 -22.420 10.080 1.00 86.69 75 SER A C 1
ATOM 584 O O . SER A 1 75 ? -12.555 -21.399 9.425 1.00 86.69 75 SER A O 1
ATOM 586 N N . GLU A 1 76 ? -13.971 -22.988 10.151 1.00 86.62 76 GLU A N 1
ATOM 587 C CA . GLU A 1 76 ? -15.153 -22.555 9.380 1.00 86.62 76 GLU A CA 1
ATOM 588 C C . GLU A 1 76 ? -15.399 -21.043 9.493 1.00 86.62 76 GLU A C 1
ATOM 590 O O . GLU A 1 76 ? -15.486 -20.352 8.482 1.00 86.62 76 GLU A O 1
ATOM 595 N N . SER A 1 77 ? -15.368 -20.494 10.709 1.00 85.56 77 SER A N 1
ATOM 596 C CA . SER A 1 77 ? -15.557 -19.058 10.940 1.00 85.56 77 SER A CA 1
ATOM 597 C C . SER A 1 77 ? -14.460 -18.181 10.323 1.00 85.56 77 SER A C 1
ATOM 599 O O . SER A 1 77 ? -14.746 -17.072 9.880 1.00 85.56 77 SER A O 1
ATOM 601 N N . ILE A 1 78 ? -13.201 -18.648 10.283 1.00 90.50 78 ILE A N 1
ATOM 602 C CA . ILE A 1 78 ? -12.101 -17.903 9.639 1.00 90.50 78 ILE A CA 1
ATOM 603 C C . ILE A 1 78 ? -12.263 -17.952 8.108 1.00 90.50 78 ILE A C 1
ATOM 605 O O . ILE A 1 78 ? -11.981 -16.974 7.414 1.00 90.50 78 ILE A O 1
ATOM 609 N N . GLN A 1 79 ? -12.729 -19.076 7.560 1.00 88.44 79 GLN A N 1
ATOM 610 C CA . GLN A 1 79 ? -12.998 -19.210 6.125 1.00 88.44 79 GLN A CA 1
ATOM 611 C C . GLN A 1 79 ? -14.162 -18.312 5.682 1.00 88.44 79 GLN A C 1
ATOM 613 O O . GLN A 1 79 ? -14.049 -17.615 4.671 1.00 88.44 79 GLN A O 1
ATOM 618 N N . GLU A 1 80 ? -15.245 -18.265 6.462 1.00 87.94 80 GLU A N 1
ATOM 619 C CA . GLU A 1 80 ? -16.356 -17.333 6.242 1.00 87.94 80 GLU A CA 1
ATOM 620 C C . GLU A 1 80 ? -15.889 -15.875 6.334 1.00 87.94 80 GLU A C 1
ATOM 622 O O . GLU A 1 80 ? -16.195 -15.065 5.458 1.00 87.94 80 GLU A O 1
ATOM 627 N N . GLU A 1 81 ? -15.081 -15.542 7.345 1.00 92.94 81 GLU A N 1
ATOM 628 C CA . GLU A 1 81 ? -14.469 -14.219 7.490 1.00 92.94 81 GLU A CA 1
ATOM 629 C C . GLU A 1 81 ? -13.658 -13.826 6.249 1.00 92.94 81 GLU A C 1
ATOM 631 O O . GLU A 1 81 ? -13.795 -12.707 5.752 1.00 92.94 81 GLU A O 1
ATOM 636 N N . LYS A 1 82 ? -12.867 -14.751 5.694 1.00 92.81 82 LYS A N 1
ATOM 637 C CA . LYS A 1 82 ? -12.115 -14.524 4.455 1.00 92.81 82 LYS A CA 1
ATOM 638 C C . LYS A 1 82 ? -13.032 -14.218 3.270 1.00 92.81 82 LYS A C 1
ATOM 640 O O . LYS A 1 82 ? -12.715 -13.333 2.469 1.00 92.81 82 LYS A O 1
ATOM 645 N N . GLU A 1 83 ? -14.156 -14.924 3.129 1.00 90.94 83 GLU A N 1
ATOM 646 C CA . GLU A 1 83 ? -15.140 -14.645 2.072 1.00 90.94 83 GLU A CA 1
ATOM 647 C C . GLU A 1 83 ? -15.741 -13.244 2.247 1.00 90.94 83 GLU A C 1
ATOM 649 O O . GLU A 1 83 ? -15.844 -12.482 1.283 1.00 90.94 83 GLU A O 1
ATOM 654 N N . ILE A 1 84 ? -16.102 -12.870 3.476 1.00 92.56 84 ILE A N 1
ATOM 655 C CA . ILE A 1 84 ? -16.661 -11.549 3.782 1.00 92.56 84 ILE A CA 1
ATOM 656 C C . ILE A 1 84 ? -15.639 -10.451 3.472 1.00 92.56 84 ILE A C 1
ATOM 658 O O . ILE A 1 84 ? -15.951 -9.538 2.711 1.00 92.56 84 ILE A O 1
ATOM 662 N N . LEU A 1 85 ? -14.406 -10.567 3.970 1.00 92.62 85 LEU A N 1
ATOM 663 C CA . LEU A 1 85 ? -13.332 -9.600 3.715 1.00 92.62 85 LEU A CA 1
ATOM 664 C C . LEU A 1 85 ? -13.015 -9.461 2.220 1.00 92.62 85 LEU A C 1
ATOM 666 O O . LEU A 1 85 ? -12.802 -8.348 1.740 1.00 92.62 85 LEU A O 1
ATOM 670 N N . SER A 1 86 ? -13.069 -10.558 1.458 1.00 87.88 86 SER A N 1
ATOM 671 C CA . SER A 1 86 ? -12.885 -10.526 -0.001 1.00 87.88 86 SER A CA 1
ATOM 672 C C . SER A 1 86 ? -13.978 -9.713 -0.711 1.00 87.88 86 SER A C 1
ATOM 674 O O . SER A 1 86 ? -13.698 -9.040 -1.699 1.00 87.88 86 SER A O 1
ATOM 676 N N . ASN A 1 87 ? -15.213 -9.733 -0.194 1.00 88.00 87 ASN A N 1
ATOM 677 C CA . ASN A 1 87 ? -16.328 -8.929 -0.709 1.00 88.00 87 ASN A CA 1
ATOM 678 C C . ASN A 1 87 ? -16.288 -7.463 -0.233 1.00 88.00 87 ASN A C 1
ATOM 680 O O . ASN A 1 87 ? -17.007 -6.624 -0.775 1.00 88.00 87 ASN A O 1
ATOM 684 N N . LEU A 1 88 ? -15.464 -7.142 0.770 1.00 89.44 88 LEU A N 1
ATOM 685 C CA . LEU A 1 88 ? -15.368 -5.816 1.386 1.00 89.44 88 LEU A CA 1
ATOM 686 C C . LEU A 1 88 ? -14.081 -5.051 1.015 1.00 89.44 88 LEU A C 1
ATOM 688 O O . LEU A 1 88 ? -13.784 -4.022 1.621 1.00 89.44 88 LEU A O 1
ATOM 692 N N . SER A 1 89 ? -13.341 -5.489 -0.008 1.00 80.38 89 SER A N 1
ATOM 693 C CA . SER A 1 89 ? -12.035 -4.914 -0.386 1.00 80.38 89 SER A CA 1
ATOM 694 C C . SER A 1 89 ? -12.062 -3.441 -0.835 1.00 80.38 89 SER A C 1
ATOM 696 O O . SER A 1 89 ? -11.016 -2.797 -0.880 1.00 80.38 89 SER A O 1
ATOM 698 N N . GLY A 1 90 ? -13.236 -2.878 -1.137 1.00 77.88 90 GLY A N 1
ATOM 699 C CA . GLY A 1 90 ? -13.408 -1.500 -1.611 1.00 77.88 90 GLY A CA 1
ATOM 700 C C . GLY A 1 90 ? -13.291 -0.396 -0.549 1.00 77.88 90 GLY A C 1
ATOM 701 O O . GLY A 1 90 ? -13.424 0.774 -0.901 1.00 77.88 90 GLY A O 1
ATOM 702 N N . CYS A 1 91 ? -13.031 -0.719 0.726 1.00 83.81 91 CYS A N 1
ATOM 703 C CA . CYS A 1 91 ? -12.852 0.272 1.802 1.00 83.81 91 CYS A CA 1
ATOM 704 C C . CYS A 1 91 ? -11.553 0.060 2.618 1.00 83.81 91 CYS A C 1
ATOM 706 O O . CYS A 1 91 ? -11.595 -0.121 3.838 1.00 83.81 91 CYS A O 1
ATOM 708 N N . PRO A 1 92 ? -10.368 0.106 1.977 1.00 80.94 92 PRO A N 1
ATOM 709 C CA . PRO A 1 92 ? -9.090 -0.242 2.614 1.00 80.94 92 PRO A CA 1
ATOM 710 C C . PRO A 1 92 ? -8.643 0.727 3.719 1.00 80.94 92 PRO A C 1
ATOM 712 O O . PRO A 1 92 ? -7.712 0.419 4.466 1.00 80.94 92 PRO A O 1
ATOM 715 N N . ASN A 1 93 ? -9.269 1.903 3.826 1.00 84.94 93 ASN A N 1
ATOM 716 C CA . ASN A 1 93 ? -8.924 2.917 4.823 1.00 84.94 93 ASN A CA 1
ATOM 717 C C . ASN A 1 93 ? -9.601 2.680 6.179 1.00 84.94 93 ASN A C 1
ATOM 719 O O . ASN A 1 93 ? -9.063 3.121 7.191 1.00 84.94 93 ASN A O 1
ATOM 723 N N . ASN A 1 94 ? -10.733 1.969 6.216 1.00 93.50 94 ASN A N 1
ATOM 724 C CA . ASN A 1 94 ? -11.567 1.816 7.416 1.00 93.50 94 ASN A CA 1
ATOM 725 C C . ASN A 1 94 ? -11.887 0.346 7.749 1.00 93.50 94 ASN A C 1
ATOM 727 O O . ASN A 1 94 ? -12.529 0.073 8.763 1.00 93.50 94 ASN A O 1
ATOM 731 N N . ILE A 1 95 ? -11.439 -0.605 6.924 1.00 95.44 95 ILE A N 1
ATOM 732 C CA . ILE A 1 95 ? -11.549 -2.054 7.141 1.00 95.44 95 ILE A CA 1
ATOM 733 C C . ILE A 1 95 ? -10.154 -2.666 7.011 1.00 95.44 95 ILE A C 1
ATOM 735 O O . ILE A 1 95 ? -9.382 -2.260 6.139 1.00 95.44 95 ILE A O 1
ATOM 739 N N . ILE A 1 96 ? -9.822 -3.614 7.891 1.00 94.44 96 ILE A N 1
ATOM 740 C CA . ILE A 1 96 ? -8.537 -4.316 7.867 1.00 94.44 96 ILE A CA 1
ATOM 741 C C . ILE A 1 96 ? -8.350 -5.037 6.527 1.00 94.44 96 ILE A C 1
ATOM 743 O O . ILE A 1 96 ? -9.254 -5.730 6.051 1.00 94.44 96 ILE A O 1
ATOM 747 N N . GLN A 1 97 ? -7.190 -4.870 5.890 1.00 90.94 97 GLN A N 1
ATOM 748 C CA . GLN A 1 97 ? -6.957 -5.533 4.606 1.00 90.94 97 GLN A CA 1
ATOM 749 C C . GLN A 1 97 ? -6.702 -7.031 4.798 1.00 90.94 97 GLN A C 1
ATOM 751 O O . GLN A 1 97 ? -6.008 -7.445 5.724 1.00 90.94 97 GLN A O 1
ATOM 756 N N . CYS A 1 98 ? -7.248 -7.837 3.890 1.00 91.69 98 CYS A N 1
ATOM 757 C CA . CYS A 1 98 ? -6.999 -9.271 3.791 1.00 91.69 98 CYS A CA 1
ATOM 758 C C . CYS A 1 98 ? -6.118 -9.539 2.570 1.00 91.69 98 CYS A C 1
ATOM 760 O O . CYS A 1 98 ? -6.493 -9.193 1.450 1.00 91.69 98 CYS A O 1
ATOM 762 N N . PHE A 1 99 ? -4.971 -10.181 2.776 1.00 85.06 99 PHE A N 1
ATOM 763 C CA . PHE A 1 99 ? -4.015 -10.493 1.711 1.00 85.06 99 PHE A CA 1
ATOM 764 C C . PHE A 1 99 ? -4.209 -11.889 1.113 1.00 85.06 99 PHE A C 1
ATOM 766 O O . PHE A 1 99 ? -3.709 -12.167 0.024 1.00 85.06 99 PHE A O 1
ATOM 773 N N . GLY A 1 100 ? -4.954 -12.760 1.793 1.00 84.62 100 GLY A N 1
ATOM 774 C CA . GLY A 1 100 ? -5.258 -14.108 1.325 1.00 84.62 100 GLY A CA 1
ATOM 775 C C . GLY A 1 100 ? -5.305 -15.117 2.462 1.00 84.62 100 GLY A C 1
ATOM 776 O O . GLY A 1 100 ? -5.343 -14.748 3.634 1.00 84.62 100 GLY A O 1
ATOM 777 N N . ASP A 1 101 ? -5.297 -16.391 2.098 1.00 88.88 101 ASP A N 1
ATOM 778 C CA . ASP A 1 101 ? -5.315 -17.523 3.014 1.00 88.88 101 ASP A CA 1
ATOM 779 C C . ASP A 1 101 ? -4.316 -18.604 2.589 1.00 88.88 101 ASP A C 1
ATOM 781 O O . ASP A 1 101 ? -3.972 -18.718 1.411 1.00 88.88 101 ASP A O 1
ATOM 785 N N . GLU A 1 102 ? -3.836 -19.380 3.558 1.00 85.19 102 GLU A N 1
ATOM 786 C CA . GLU A 1 102 ? -2.869 -20.456 3.351 1.00 85.19 102 GLU A CA 1
ATOM 787 C C . GLU A 1 102 ? -3.080 -21.594 4.358 1.00 85.19 102 GLU A C 1
ATOM 789 O O . GLU A 1 102 ? -3.394 -21.356 5.525 1.00 85.19 102 GLU A O 1
ATOM 794 N N . ILE A 1 103 ? -2.863 -22.842 3.934 1.00 82.31 103 ILE A N 1
ATOM 795 C CA . ILE A 1 103 ? -2.861 -24.000 4.834 1.00 82.31 103 ILE A CA 1
ATOM 796 C C . ILE A 1 103 ? -1.417 -24.388 5.144 1.00 82.31 103 ILE A C 1
ATOM 798 O O . ILE A 1 103 ? -0.644 -24.679 4.236 1.00 82.31 103 ILE A O 1
ATOM 802 N N . THR A 1 104 ? -1.075 -24.430 6.429 1.00 80.62 104 THR A N 1
ATOM 803 C CA . THR A 1 104 ? 0.239 -24.867 6.923 1.00 80.62 104 THR A CA 1
ATOM 804 C C . THR A 1 104 ? 0.109 -26.168 7.707 1.00 80.62 104 THR A C 1
ATOM 806 O O . THR A 1 104 ? -0.977 -26.508 8.179 1.00 80.62 104 THR A O 1
ATOM 809 N N . VAL A 1 105 ? 1.216 -26.886 7.891 1.00 75.50 105 VAL A N 1
ATOM 810 C CA . VAL A 1 105 ? 1.267 -28.095 8.725 1.00 75.50 105 VAL A CA 1
ATOM 811 C C . VAL A 1 105 ? 1.965 -27.758 10.042 1.00 75.50 105 VAL A C 1
ATOM 813 O O . VAL A 1 105 ? 3.034 -27.154 10.044 1.00 75.50 105 VAL A O 1
ATOM 816 N N . ALA A 1 106 ? 1.321 -28.083 11.156 1.00 74.00 106 ALA A N 1
ATOM 817 C CA . ALA A 1 106 ? 1.852 -27.977 12.509 1.00 74.00 106 ALA A CA 1
ATOM 818 C C . ALA A 1 106 ? 2.927 -29.038 12.795 1.00 74.00 106 ALA A C 1
ATOM 820 O O . ALA A 1 106 ? 3.013 -30.052 12.102 1.00 74.00 106 ALA A O 1
ATOM 821 N N . ASP A 1 107 ? 3.694 -28.850 13.870 1.00 72.50 107 ASP A N 1
ATOM 822 C CA . ASP A 1 107 ? 4.744 -29.795 14.285 1.00 72.50 107 ASP A CA 1
ATOM 823 C C . ASP A 1 107 ? 4.193 -31.194 14.617 1.00 72.50 107 ASP A C 1
ATOM 825 O O . ASP A 1 107 ? 4.889 -32.200 14.474 1.00 72.50 107 ASP A O 1
ATOM 829 N N . ASP A 1 108 ? 2.933 -31.273 15.052 1.00 75.19 108 ASP A N 1
ATOM 830 C CA . ASP A 1 108 ? 2.220 -32.525 15.333 1.00 75.19 108 ASP A CA 1
ATOM 831 C C . ASP A 1 108 ? 1.556 -33.152 14.092 1.00 75.19 108 ASP A C 1
ATOM 833 O O . ASP A 1 108 ? 0.894 -34.188 14.193 1.00 75.19 108 ASP A O 1
ATOM 837 N N . GLY A 1 109 ? 1.743 -32.545 12.916 1.00 70.44 109 GLY A N 1
ATOM 838 C CA . GLY A 1 109 ? 1.159 -32.973 11.649 1.00 70.44 109 GLY A CA 1
ATOM 839 C C . GLY A 1 109 ? -0.276 -32.492 11.412 1.00 70.44 109 GLY A C 1
ATOM 840 O O . GLY A 1 109 ? -0.845 -32.816 10.367 1.00 70.44 109 GLY A O 1
ATOM 841 N N . SER A 1 110 ? -0.878 -31.728 12.331 1.00 76.62 110 SER A N 1
ATOM 842 C CA . SER A 1 110 ? -2.207 -31.147 12.116 1.00 76.62 110 SER A CA 1
ATOM 843 C C . SER A 1 110 ? -2.179 -30.065 11.029 1.00 76.62 110 SER A C 1
ATOM 845 O O . SER A 1 110 ? -1.203 -29.333 10.857 1.00 76.62 110 SER A O 1
ATOM 847 N N . MET A 1 111 ? -3.254 -29.973 10.244 1.00 80.94 111 MET A N 1
ATOM 848 C CA . MET A 1 111 ? -3.385 -28.940 9.215 1.00 80.94 111 MET A CA 1
ATOM 849 C C . MET A 1 111 ? -4.023 -27.693 9.816 1.00 80.94 111 MET A C 1
ATOM 851 O O . MET A 1 111 ? -5.035 -27.776 10.510 1.00 80.94 111 MET A O 1
ATOM 855 N N . VAL A 1 112 ? -3.463 -26.532 9.506 1.00 84.56 112 VAL A N 1
ATOM 856 C CA . VAL A 1 112 ? -3.822 -25.243 10.098 1.00 84.56 112 VAL A CA 1
ATOM 857 C C . VAL A 1 112 ? -4.232 -24.302 8.982 1.00 84.56 112 VAL A C 1
ATOM 859 O O . VAL A 1 112 ? -3.467 -24.097 8.045 1.00 84.56 112 VAL A O 1
ATOM 862 N N . TYR A 1 113 ? -5.423 -23.725 9.081 1.00 87.12 113 TYR A N 1
ATOM 863 C CA . TYR A 1 113 ? -5.876 -22.674 8.182 1.00 87.12 113 TYR A CA 1
ATOM 864 C C . TYR A 1 113 ? -5.401 -21.313 8.691 1.00 87.12 113 TYR A C 1
ATOM 866 O O . TYR A 1 113 ? -5.600 -20.979 9.862 1.00 87.12 113 TYR A O 1
ATOM 874 N N . ASN A 1 114 ? -4.801 -20.524 7.805 1.00 90.31 114 ASN A N 1
ATOM 875 C CA . ASN A 1 114 ? -4.226 -19.223 8.107 1.00 90.31 114 ASN A CA 1
ATOM 876 C C . ASN A 1 114 ? -4.868 -18.155 7.239 1.00 90.31 114 ASN A C 1
ATOM 878 O O . ASN A 1 114 ? -4.828 -18.247 6.018 1.00 90.31 114 ASN A O 1
ATOM 882 N N . LEU A 1 115 ? -5.397 -17.114 7.866 1.00 92.94 115 LEU A N 1
ATOM 883 C CA . LEU A 1 115 ? -5.873 -15.911 7.200 1.00 92.94 115 LEU A CA 1
ATOM 884 C C . LEU A 1 115 ? -4.839 -14.796 7.372 1.00 92.94 115 LEU A C 1
ATOM 886 O O . LEU A 1 115 ? -4.482 -14.453 8.501 1.00 92.94 115 LEU A O 1
ATOM 890 N N . LEU A 1 116 ? -4.359 -14.253 6.255 1.00 92.56 116 LEU A N 1
ATOM 891 C CA . LEU A 1 116 ? -3.304 -13.244 6.189 1.00 92.56 116 LEU A CA 1
ATOM 892 C C . LEU A 1 116 ? -3.931 -11.845 6.155 1.00 92.56 116 LEU A C 1
ATOM 894 O O . LEU A 1 116 ? -4.680 -11.515 5.233 1.00 92.56 116 LEU A O 1
ATOM 898 N N . LEU A 1 117 ? -3.625 -11.022 7.153 1.00 93.50 117 LEU A N 1
ATOM 899 C CA . LEU A 1 117 ? -4.274 -9.739 7.418 1.00 93.50 117 LEU A CA 1
ATOM 900 C C . LEU A 1 117 ? -3.251 -8.606 7.575 1.00 93.50 117 LEU A C 1
ATOM 902 O O . LEU A 1 117 ? -2.091 -8.821 7.938 1.00 93.50 117 LEU A O 1
ATOM 906 N N . GLU A 1 118 ? -3.697 -7.374 7.344 1.00 91.81 118 GLU A N 1
ATOM 907 C CA . GLU A 1 118 ? -2.951 -6.157 7.662 1.00 91.81 118 GLU A CA 1
ATOM 908 C C . GLU A 1 118 ? -2.546 -6.137 9.140 1.00 91.81 118 GLU A C 1
ATOM 910 O O . GLU A 1 118 ? -3.349 -6.393 10.039 1.00 91.81 118 GLU A O 1
ATOM 915 N N . TYR A 1 119 ? -1.274 -5.830 9.396 1.00 90.44 119 TYR A N 1
ATOM 916 C CA . TYR A 1 119 ? -0.779 -5.650 10.752 1.00 90.44 119 TYR A CA 1
ATOM 917 C C . TYR A 1 119 ? -1.073 -4.232 11.247 1.00 90.44 119 TYR A C 1
ATOM 919 O O . TYR A 1 119 ? -0.541 -3.250 10.726 1.00 90.44 119 TYR A O 1
ATOM 927 N N . ALA A 1 120 ? -1.888 -4.126 12.293 1.00 88.75 120 ALA A N 1
ATOM 928 C CA . ALA A 1 120 ? -2.194 -2.861 12.942 1.00 88.75 120 ALA A CA 1
ATOM 929 C C . ALA A 1 120 ? -1.181 -2.540 14.046 1.00 88.75 120 ALA A C 1
ATOM 931 O O . ALA A 1 120 ? -1.308 -2.973 15.191 1.00 88.75 120 ALA A O 1
ATOM 932 N N . SER A 1 121 ? -0.159 -1.762 13.694 1.00 83.94 121 SER A N 1
ATOM 933 C CA . SER A 1 121 ? 0.949 -1.417 14.593 1.00 83.94 121 SER A CA 1
ATOM 934 C C . SER A 1 121 ? 0.548 -0.582 15.814 1.00 83.94 121 SER A C 1
ATOM 936 O O . SER A 1 121 ? 1.280 -0.581 16.801 1.00 83.94 121 SER A O 1
ATOM 938 N N . GLY A 1 122 ? -0.602 0.098 15.775 1.00 85.44 122 GLY A N 1
ATOM 939 C CA . GLY A 1 122 ? -1.162 0.837 16.909 1.00 85.44 122 GLY A CA 1
ATOM 940 C C . GLY A 1 122 ? -1.908 -0.032 17.926 1.00 85.44 122 GLY A C 1
ATOM 941 O O . GLY A 1 122 ? -2.392 0.507 18.922 1.00 85.44 122 GLY A O 1
ATOM 942 N N . GLY A 1 123 ? -2.006 -1.346 17.694 1.00 91.12 123 GLY A N 1
ATOM 943 C CA . GLY A 1 123 ? -2.769 -2.267 18.535 1.00 91.12 123 GLY A CA 1
ATOM 944 C C . GLY A 1 123 ? -4.281 -2.099 18.378 1.00 91.12 123 GLY A C 1
ATOM 945 O O . GLY A 1 123 ? -4.770 -1.586 17.368 1.00 91.12 123 GLY A O 1
ATOM 946 N N . SER A 1 124 ? -5.030 -2.556 19.379 1.00 94.62 124 SER A N 1
ATOM 947 C CA . SER A 1 124 ? -6.485 -2.404 19.442 1.00 94.62 124 SER A CA 1
ATOM 948 C C . SER A 1 124 ? -6.898 -1.071 20.072 1.00 94.62 124 SER A C 1
ATOM 950 O O . SER A 1 124 ? -6.139 -0.415 20.794 1.00 94.62 124 SER A O 1
ATOM 952 N N . LEU A 1 125 ? -8.150 -0.671 19.860 1.00 96.25 125 LEU A N 1
ATOM 953 C CA . LEU A 1 125 ? -8.725 0.482 20.542 1.00 96.25 125 LEU A CA 1
ATOM 954 C C . LEU A 1 125 ? -8.815 0.246 22.061 1.00 96.25 125 LEU A C 1
ATOM 956 O O . LEU A 1 125 ? -8.640 1.200 22.820 1.00 96.25 125 LEU A O 1
ATOM 960 N N . THR A 1 126 ? -8.994 -1.002 22.516 1.00 95.00 126 THR A N 1
ATOM 961 C CA . THR A 1 126 ? -8.891 -1.375 23.942 1.00 95.00 126 THR A CA 1
ATOM 962 C C . THR A 1 126 ? -7.527 -0.993 24.521 1.00 95.00 126 THR A C 1
ATOM 964 O O . THR A 1 126 ? -7.465 -0.368 25.582 1.00 95.00 126 THR A O 1
ATOM 967 N N . ASP A 1 127 ? -6.431 -1.285 23.812 1.00 93.38 127 ASP A N 1
ATOM 968 C CA . ASP A 1 127 ? -5.072 -0.934 24.255 1.00 93.38 127 ASP A CA 1
ATOM 969 C C . ASP A 1 127 ? -4.914 0.583 24.414 1.00 93.38 127 ASP A C 1
ATOM 971 O O . ASP A 1 127 ? -4.366 1.069 25.411 1.00 93.38 127 ASP A O 1
ATOM 975 N N . ARG A 1 128 ? -5.461 1.352 23.463 1.00 93.94 128 ARG A N 1
ATOM 976 C CA . ARG A 1 128 ? -5.453 2.820 23.510 1.00 93.94 128 ARG A CA 1
ATOM 977 C C . ARG A 1 128 ? -6.284 3.355 24.676 1.00 93.94 128 ARG A C 1
ATOM 979 O O . ARG A 1 128 ? -5.799 4.221 25.401 1.00 93.94 128 ARG A O 1
ATOM 986 N N . ILE A 1 129 ? -7.489 2.833 24.905 1.00 94.50 129 ILE A N 1
ATOM 987 C CA . ILE A 1 129 ? -8.349 3.226 26.035 1.00 94.50 129 ILE A CA 1
ATOM 988 C C . ILE A 1 129 ? -7.653 2.937 27.368 1.00 94.50 129 ILE A C 1
ATOM 990 O O . ILE A 1 129 ? -7.567 3.820 28.226 1.00 94.50 129 ILE A O 1
ATOM 994 N N . ASN A 1 130 ? -7.071 1.747 27.519 1.00 93.06 130 ASN A N 1
ATOM 995 C CA . ASN A 1 130 ? -6.357 1.346 28.730 1.00 93.06 130 ASN A CA 1
ATOM 996 C C . ASN A 1 130 ? -5.132 2.225 29.008 1.00 93.06 130 ASN A C 1
ATOM 998 O O . ASN A 1 130 ? -4.883 2.580 30.161 1.00 93.06 130 ASN A O 1
ATOM 1002 N N . LYS A 1 131 ? -4.403 2.637 27.963 1.00 91.38 131 LYS A N 1
ATOM 1003 C CA . LYS A 1 131 ? -3.246 3.537 28.083 1.00 91.38 131 LYS A CA 1
ATOM 1004 C C . LYS A 1 131 ? -3.617 4.911 28.659 1.00 91.38 131 LYS A C 1
ATOM 1006 O O . LYS A 1 131 ? -2.843 5.468 29.435 1.00 91.38 131 LYS A O 1
ATOM 1011 N N . PHE A 1 132 ? -4.786 5.454 28.312 1.00 90.56 132 PHE A N 1
ATOM 1012 C CA . PHE A 1 132 ? -5.302 6.712 28.883 1.00 90.56 132 PHE A CA 1
ATOM 1013 C C . PHE A 1 132 ? -6.015 6.504 30.229 1.00 90.56 132 PHE A C 1
ATOM 1015 O O . PHE A 1 132 ? -6.132 7.430 31.042 1.00 90.56 132 PHE A O 1
ATOM 1022 N N . GLY A 1 133 ? -6.460 5.275 30.490 1.00 91.00 133 GLY A N 1
ATOM 1023 C CA . GLY A 1 133 ? -7.066 4.858 31.742 1.00 91.00 133 GLY A CA 1
ATOM 1024 C C . GLY A 1 133 ? -8.417 5.538 32.005 1.00 91.00 133 GLY A C 1
ATOM 1025 O O . GLY A 1 133 ? -9.109 5.962 31.080 1.00 91.00 133 GLY A O 1
ATOM 1026 N N . PRO A 1 134 ? -8.820 5.708 33.278 1.00 89.62 134 PRO A N 1
ATOM 1027 C CA . PRO A 1 134 ? -10.193 6.057 33.663 1.00 89.62 134 PRO A CA 1
ATOM 1028 C C . PRO A 1 134 ? -10.607 7.507 33.357 1.00 89.62 134 PRO A C 1
ATOM 1030 O O . PRO A 1 134 ? -11.671 7.938 33.813 1.00 89.62 134 PRO A O 1
ATOM 1033 N N . LYS A 1 135 ? -9.747 8.278 32.681 1.00 88.69 135 LYS A N 1
ATOM 1034 C CA . LYS A 1 135 ? -10.043 9.633 32.201 1.00 88.69 135 LYS A CA 1
ATOM 1035 C C . LYS A 1 135 ? -10.698 9.630 30.817 1.00 88.69 135 LYS A C 1
ATOM 1037 O O . LYS A 1 135 ? -11.362 10.609 30.497 1.00 88.69 135 LYS A O 1
ATOM 1042 N N . GLY A 1 136 ? -10.541 8.552 30.047 1.00 92.75 136 GLY A N 1
ATOM 1043 C CA . GLY A 1 136 ? -10.923 8.516 28.637 1.00 92.75 136 GLY A CA 1
ATOM 1044 C C . GLY A 1 136 ? -9.932 9.246 27.729 1.00 92.75 136 GLY A C 1
ATOM 1045 O O . GLY A 1 136 ? -8.983 9.887 28.192 1.00 92.75 136 GLY A O 1
ATOM 1046 N N . LEU A 1 137 ? -10.151 9.108 26.425 1.00 94.38 137 LEU A N 1
ATOM 1047 C CA . LEU A 1 137 ? -9.389 9.776 25.377 1.00 94.38 137 LEU A CA 1
ATOM 1048 C C . LEU A 1 137 ? -9.842 11.240 25.219 1.00 94.38 137 LEU A C 1
ATOM 1050 O O . LEU A 1 137 ? -10.990 11.570 25.539 1.00 94.38 137 LEU A O 1
ATOM 1054 N N . PRO A 1 138 ? -8.982 12.117 24.671 1.00 93.69 138 PRO A N 1
ATOM 1055 C CA . PRO A 1 138 ? -9.382 13.455 24.249 1.00 93.69 138 PRO A CA 1
ATOM 1056 C C . PRO A 1 138 ? -10.552 13.402 23.261 1.00 93.69 138 PRO A C 1
ATOM 1058 O O . PRO A 1 138 ? -10.540 12.601 22.327 1.00 93.69 138 PRO A O 1
ATOM 1061 N N . GLU A 1 139 ? -11.548 14.278 23.429 1.00 93.56 139 GLU A N 1
ATOM 1062 C CA . GLU A 1 139 ? -12.746 14.264 22.579 1.00 93.56 139 GLU A CA 1
ATOM 1063 C C . GLU A 1 139 ? -12.397 14.417 21.090 1.00 93.56 139 GLU A C 1
ATOM 1065 O O . GLU A 1 139 ? -12.991 13.730 20.268 1.00 93.56 139 GLU A O 1
ATOM 1070 N N . SER A 1 140 ? -11.395 15.226 20.736 1.00 90.44 140 SER A N 1
ATOM 1071 C CA . SER A 1 140 ? -10.899 15.359 19.356 1.00 90.44 140 SER A CA 1
ATOM 1072 C C . SER A 1 140 ? -10.463 14.020 18.747 1.00 90.44 140 SER A C 1
ATOM 1074 O O . SER A 1 140 ? -10.876 13.684 17.638 1.00 90.44 140 SER A O 1
ATOM 1076 N N . GLU A 1 141 ? -9.705 13.215 19.492 1.00 91.50 141 GLU A N 1
ATOM 1077 C CA . GLU A 1 141 ? -9.264 11.883 19.066 1.00 91.50 141 GLU A CA 1
ATOM 1078 C C . GLU A 1 141 ? -10.456 10.919 18.951 1.00 91.50 141 GLU A C 1
ATOM 1080 O O . GLU A 1 141 ? -10.590 10.203 17.954 1.00 91.50 141 GLU A O 1
ATOM 1085 N N . VAL A 1 142 ? -11.394 10.976 19.908 1.00 96.31 142 VAL A N 1
ATOM 1086 C CA . VAL A 1 142 ? -12.648 10.206 19.850 1.00 96.31 142 VAL A CA 1
ATOM 1087 C C . VAL A 1 142 ? -13.450 10.545 18.595 1.00 96.31 142 VAL A C 1
ATOM 1089 O O . VAL A 1 142 ? -13.961 9.631 17.947 1.00 96.31 142 VAL A O 1
ATOM 1092 N N . ARG A 1 143 ? -13.557 11.824 18.213 1.00 95.19 143 ARG A N 1
ATOM 1093 C CA . ARG A 1 143 ? -14.265 12.250 16.993 1.00 95.19 143 ARG A CA 1
ATOM 1094 C C . ARG A 1 143 ? -13.636 11.624 15.746 1.00 95.19 143 ARG A C 1
ATOM 1096 O O . ARG A 1 143 ? -14.360 11.073 14.917 1.00 95.19 143 ARG A O 1
ATOM 1103 N N . CYS A 1 144 ? -12.305 11.634 15.642 1.00 92.56 144 CYS A N 1
ATOM 1104 C CA . CYS A 1 144 ? -11.574 11.038 14.520 1.00 92.56 144 CYS A CA 1
ATOM 1105 C C . CYS A 1 144 ? -11.771 9.517 14.418 1.00 92.56 144 CYS A C 1
ATOM 1107 O O . CYS A 1 144 ? -12.057 9.005 13.330 1.00 92.56 144 CYS A O 1
ATOM 1109 N N . PHE A 1 145 ? -11.660 8.787 15.534 1.00 95.75 145 PHE A N 1
ATOM 1110 C CA . PHE A 1 145 ? -11.913 7.342 15.542 1.00 95.75 145 PHE A CA 1
ATOM 1111 C C . PHE A 1 145 ? -13.375 7.026 15.246 1.00 95.75 145 PHE A C 1
ATOM 1113 O O . PHE A 1 145 ? -13.651 6.187 14.396 1.00 95.75 145 PHE A O 1
ATOM 1120 N N . THR A 1 146 ? -14.315 7.748 15.859 1.00 97.88 146 THR A N 1
ATOM 1121 C CA . THR A 1 146 ? -15.756 7.562 15.624 1.00 97.88 146 THR A CA 1
ATOM 1122 C C . THR A 1 146 ? -16.105 7.750 14.154 1.00 97.88 146 THR A C 1
ATOM 1124 O O . THR A 1 146 ? -16.853 6.949 13.597 1.00 97.88 146 THR A O 1
ATOM 1127 N N . ARG A 1 147 ? -15.537 8.772 13.505 1.00 95.69 147 ARG A N 1
ATOM 1128 C CA . ARG A 1 147 ? -15.716 8.995 12.070 1.00 95.69 147 ARG A CA 1
ATOM 1129 C C . ARG A 1 147 ? -15.178 7.829 11.242 1.00 95.69 147 ARG A C 1
ATOM 1131 O O . ARG A 1 147 ? -15.907 7.307 10.407 1.00 95.69 147 ARG A O 1
ATOM 1138 N N . SER A 1 148 ? -13.955 7.380 11.530 1.00 95.38 148 SER A N 1
ATOM 1139 C CA . SER A 1 148 ? -13.327 6.268 10.803 1.00 95.38 148 SER A CA 1
ATOM 1140 C C . SER A 1 148 ? -14.139 4.970 10.945 1.00 95.38 148 SER A C 1
ATOM 1142 O O . SER A 1 148 ? -14.335 4.248 9.971 1.00 95.38 148 SER A O 1
ATOM 1144 N N . ILE A 1 149 ? -14.666 4.701 12.146 1.00 98.00 149 ILE A N 1
ATOM 1145 C CA . ILE A 1 149 ? -15.536 3.550 12.416 1.00 98.00 149 ILE A CA 1
ATOM 1146 C C . ILE A 1 149 ? -16.861 3.692 11.654 1.00 98.00 149 ILE A C 1
ATOM 1148 O O . ILE A 1 149 ? -17.309 2.735 11.031 1.00 98.00 149 ILE A O 1
ATOM 1152 N N . LEU A 1 150 ? -17.483 4.876 11.653 1.00 97.94 150 LEU A N 1
ATOM 1153 C CA . LEU A 1 150 ? -18.727 5.130 10.916 1.00 97.94 150 LEU A CA 1
ATOM 1154 C C . LEU A 1 150 ? -18.574 4.975 9.400 1.00 97.94 150 LEU A C 1
ATOM 1156 O O . LEU A 1 150 ? -19.492 4.468 8.763 1.00 97.94 150 LEU A O 1
ATOM 1160 N N . GLU A 1 151 ? -17.448 5.399 8.825 1.00 96.25 151 GLU A N 1
ATOM 1161 C CA . GLU A 1 151 ? -17.140 5.210 7.401 1.00 96.25 151 GLU A CA 1
ATOM 1162 C C . GLU A 1 151 ? -17.061 3.716 7.057 1.00 96.25 151 GLU A C 1
ATOM 1164 O O . GLU A 1 151 ? -17.715 3.268 6.112 1.00 96.25 151 GLU A O 1
ATOM 1169 N N . GLY A 1 152 ? -16.365 2.928 7.888 1.00 97.38 152 GLY A N 1
ATOM 1170 C CA . GLY A 1 152 ? -16.324 1.469 7.763 1.00 97.38 152 GLY A CA 1
ATOM 1171 C C . GLY A 1 152 ? -17.708 0.828 7.911 1.00 97.38 152 GLY A C 1
ATOM 1172 O O . GLY A 1 152 ? -18.107 0.017 7.077 1.00 97.38 152 GLY A O 1
ATOM 1173 N N . LEU A 1 153 ? -18.487 1.235 8.921 1.00 97.94 153 LEU A N 1
ATOM 1174 C CA . LEU A 1 153 ? -19.842 0.718 9.140 1.00 97.94 153 LEU A CA 1
ATOM 1175 C C . LEU A 1 153 ? -20.788 1.062 7.993 1.00 97.94 153 LEU A C 1
ATOM 1177 O O . LEU A 1 153 ? -21.541 0.204 7.543 1.00 97.94 153 LEU A O 1
ATOM 1181 N N . ASN A 1 154 ? -20.733 2.294 7.485 1.00 97.25 154 ASN A N 1
ATOM 1182 C CA . ASN A 1 154 ? -21.537 2.694 6.339 1.00 97.25 154 ASN A CA 1
ATOM 1183 C C . ASN A 1 154 ? -21.235 1.807 5.126 1.00 97.25 154 ASN A C 1
ATOM 1185 O O . ASN A 1 154 ? -22.164 1.324 4.486 1.00 97.25 154 ASN A O 1
ATOM 1189 N N . TYR A 1 155 ? -19.954 1.543 4.857 1.00 97.00 155 TYR A N 1
ATOM 1190 C CA . TYR A 1 155 ? -19.547 0.700 3.739 1.00 97.00 155 TYR A CA 1
ATOM 1191 C C . TYR A 1 155 ? -20.045 -0.749 3.872 1.00 97.00 155 TYR A C 1
ATOM 1193 O O . TYR A 1 155 ? -20.625 -1.288 2.924 1.00 97.00 155 TYR A O 1
ATOM 1201 N N . ILE A 1 156 ? -19.881 -1.387 5.039 1.00 96.31 156 ILE A N 1
ATOM 1202 C CA . ILE A 1 156 ? -20.347 -2.774 5.216 1.00 96.31 156 ILE A CA 1
ATOM 1203 C C . ILE A 1 156 ? -21.879 -2.863 5.197 1.00 96.31 156 ILE A C 1
ATOM 1205 O O . ILE A 1 156 ? -22.423 -3.811 4.633 1.00 96.31 156 ILE A O 1
ATOM 1209 N N . HIS A 1 157 ? -22.580 -1.858 5.739 1.00 95.44 157 HIS A N 1
ATOM 1210 C CA . HIS A 1 157 ? -24.045 -1.801 5.737 1.00 95.44 157 HIS A CA 1
ATOM 1211 C C . HIS A 1 157 ? -24.601 -1.581 4.324 1.00 95.44 157 HIS A C 1
ATOM 1213 O O . HIS A 1 157 ? -25.584 -2.226 3.959 1.00 95.44 157 HIS A O 1
ATOM 1219 N N . GLU A 1 158 ? -23.972 -0.725 3.508 1.00 94.38 158 GLU A N 1
ATOM 1220 C CA . GLU A 1 158 ? -24.316 -0.553 2.084 1.00 94.38 158 GLU A CA 1
ATOM 1221 C C . GLU A 1 158 ? -23.990 -1.808 1.255 1.00 94.38 158 GLU A C 1
ATOM 1223 O O . GLU A 1 158 ? -24.649 -2.067 0.247 1.00 94.38 158 GLU A O 1
ATOM 1228 N N . SER A 1 159 ? -23.057 -2.637 1.731 1.00 92.50 159 SER A N 1
ATOM 1229 C CA . SER A 1 159 ? -22.725 -3.953 1.166 1.00 92.50 159 SER A CA 1
ATOM 1230 C C . SER A 1 159 ? -23.617 -5.097 1.692 1.00 92.50 159 SER A C 1
ATOM 1232 O O . SER A 1 159 ? -23.312 -6.268 1.475 1.00 92.50 159 SER A O 1
ATOM 1234 N N . ASP A 1 160 ? -24.727 -4.782 2.374 1.00 91.75 160 ASP A N 1
ATOM 1235 C CA . ASP A 1 160 ? -25.675 -5.725 2.991 1.00 91.75 160 ASP A CA 1
ATOM 1236 C C . ASP A 1 160 ? -25.081 -6.630 4.097 1.00 91.75 160 ASP A C 1
ATOM 1238 O O . ASP A 1 160 ? -25.653 -7.687 4.385 1.00 91.75 160 ASP A O 1
ATOM 1242 N N . TYR A 1 161 ? -23.970 -6.254 4.734 1.00 93.88 161 TYR A N 1
ATOM 1243 C CA . TYR A 1 161 ? -23.382 -6.982 5.866 1.00 93.88 161 TYR A CA 1
ATOM 1244 C C . TYR A 1 161 ? -23.693 -6.309 7.210 1.00 93.88 161 TYR A C 1
ATOM 1246 O O . TYR A 1 161 ? -23.793 -5.089 7.304 1.00 93.88 161 TYR A O 1
ATOM 1254 N N . VAL A 1 162 ? -23.828 -7.122 8.258 1.00 94.25 162 VAL A N 1
ATOM 1255 C CA . VAL A 1 162 ? -23.924 -6.702 9.667 1.00 94.25 162 VAL A CA 1
ATOM 1256 C C . VAL A 1 162 ? -22.749 -7.312 10.421 1.00 94.25 162 VAL A C 1
ATOM 1258 O O . VAL A 1 162 ? -22.506 -8.513 10.266 1.00 94.25 162 VAL A O 1
ATOM 1261 N N . HIS A 1 163 ? -22.048 -6.516 11.232 1.00 95.19 163 HIS A N 1
ATOM 1262 C CA . HIS A 1 163 ? -20.836 -6.947 11.932 1.00 95.19 163 HIS A CA 1
ATOM 1263 C C . HIS A 1 163 ? -21.133 -7.903 13.099 1.00 95.19 163 HIS A C 1
ATOM 1265 O O . HIS A 1 163 ? -20.471 -8.928 13.253 1.00 95.19 163 HIS A O 1
ATOM 1271 N N . ARG A 1 164 ? -22.152 -7.592 13.916 1.00 92.81 164 ARG A N 1
ATOM 1272 C CA . ARG A 1 164 ? -22.668 -8.388 15.060 1.00 92.81 164 ARG A CA 1
ATOM 1273 C C . ARG A 1 164 ? -21.743 -8.572 16.275 1.00 92.81 164 ARG A C 1
ATOM 1275 O O . ARG A 1 164 ? -22.248 -8.941 17.331 1.00 92.81 164 ARG A O 1
ATOM 1282 N N . ASP A 1 165 ? -20.445 -8.286 16.177 1.00 93.62 165 ASP A N 1
ATOM 1283 C CA . ASP A 1 165 ? -19.513 -8.282 17.329 1.00 93.62 165 ASP A CA 1
ATOM 1284 C C . ASP A 1 165 ? -18.603 -7.042 17.369 1.00 93.62 165 ASP A C 1
ATOM 1286 O O . ASP A 1 165 ? -17.379 -7.139 17.438 1.00 93.62 165 ASP A O 1
ATOM 1290 N N . LEU A 1 166 ? -19.195 -5.849 17.263 1.00 96.38 166 LEU A N 1
ATOM 1291 C CA . LEU A 1 166 ? -18.445 -4.603 17.437 1.00 96.38 166 LEU A CA 1
ATOM 1292 C C . LEU A 1 166 ? -18.110 -4.374 18.908 1.00 96.38 166 LEU A C 1
ATOM 1294 O O . LEU A 1 166 ? -18.999 -4.277 19.757 1.00 96.38 166 LEU A O 1
ATOM 1298 N N . LYS A 1 167 ? -16.818 -4.216 19.172 1.00 95.06 167 LYS A N 1
ATOM 1299 C CA . LYS A 1 167 ? -16.226 -3.921 20.478 1.00 95.06 167 LYS A CA 1
ATOM 1300 C C . LYS A 1 167 ? -14.843 -3.289 20.280 1.00 95.06 167 LYS A C 1
ATOM 1302 O O . LYS A 1 167 ? -14.291 -3.448 19.190 1.00 95.06 167 LYS A O 1
ATOM 1307 N N . PRO A 1 168 ? -14.267 -2.588 21.270 1.00 96.12 168 PRO A N 1
ATOM 1308 C CA . PRO A 1 168 ? -12.981 -1.915 21.105 1.00 96.12 168 PRO A CA 1
ATOM 1309 C C . PRO A 1 168 ? -11.822 -2.870 20.755 1.00 96.12 168 PRO A C 1
ATOM 1311 O O . PRO A 1 168 ? -10.888 -2.456 20.074 1.00 96.12 168 PRO A O 1
ATOM 1314 N N . GLU A 1 169 ? -11.903 -4.155 21.110 1.00 94.38 169 GLU A N 1
ATOM 1315 C CA . GLU A 1 169 ? -10.914 -5.171 20.717 1.00 94.38 169 GLU A CA 1
ATOM 1316 C C . GLU A 1 169 ? -10.916 -5.437 19.202 1.00 94.38 169 GLU A C 1
ATOM 1318 O O . GLU A 1 169 ? -9.871 -5.733 18.627 1.00 94.38 169 GLU A O 1
ATOM 1323 N N . ASN A 1 170 ? -12.078 -5.285 18.554 1.00 95.81 170 ASN A N 1
ATOM 1324 C CA . ASN A 1 170 ? -12.285 -5.518 17.119 1.00 95.81 170 ASN A CA 1
ATOM 1325 C C . ASN A 1 170 ? -12.149 -4.224 16.288 1.00 95.81 170 ASN A C 1
ATOM 1327 O O . ASN A 1 170 ? -12.538 -4.164 15.120 1.00 95.81 170 ASN A O 1
ATOM 1331 N N . ILE A 1 171 ? -11.605 -3.167 16.898 1.00 97.62 171 ILE A N 1
ATOM 1332 C CA . ILE A 1 171 ? -11.226 -1.924 16.230 1.00 97.62 171 ILE A CA 1
ATOM 1333 C C . ILE A 1 171 ? -9.711 -1.792 16.330 1.00 97.62 171 ILE A C 1
ATOM 1335 O O . ILE A 1 171 ? -9.167 -1.586 17.413 1.00 97.62 171 ILE A O 1
ATOM 1339 N N . LEU A 1 172 ? -9.026 -1.895 15.199 1.00 96.12 172 LEU A N 1
ATOM 1340 C CA . LEU A 1 172 ? -7.572 -1.837 15.132 1.00 96.12 172 LEU A CA 1
ATOM 1341 C C . LEU A 1 172 ? -7.081 -0.448 14.726 1.00 96.12 172 LEU A C 1
ATOM 1343 O O . LEU A 1 172 ? -7.718 0.242 13.930 1.00 96.12 172 LEU A O 1
ATOM 1347 N N . LEU A 1 173 ? -5.934 -0.040 15.264 1.00 94.00 173 LEU A N 1
ATOM 1348 C CA . LEU A 1 173 ? -5.330 1.266 15.021 1.00 94.00 173 LEU A CA 1
ATOM 1349 C C . LEU A 1 173 ? -4.123 1.138 14.084 1.00 94.00 173 LEU A C 1
ATOM 1351 O O . LEU A 1 173 ? -3.139 0.464 14.390 1.00 94.00 173 LEU A O 1
ATOM 1355 N N . VAL A 1 174 ? -4.186 1.817 12.939 1.00 87.62 174 VAL A N 1
ATOM 1356 C CA . VAL A 1 174 ? -3.119 1.847 11.924 1.00 87.62 174 VAL A CA 1
ATOM 1357 C C . VAL A 1 174 ? -2.584 3.271 11.803 1.00 87.62 174 VAL A C 1
ATOM 1359 O O . VAL A 1 174 ? -3.366 4.217 11.792 1.00 87.62 174 VAL A O 1
ATOM 1362 N N . HIS A 1 175 ? -1.265 3.457 11.737 1.00 79.12 175 HIS A N 1
ATOM 1363 C CA . HIS A 1 175 ? -0.672 4.795 11.630 1.00 79.12 175 HIS A CA 1
ATOM 1364 C C . HIS A 1 175 ? -1.135 5.545 10.373 1.00 79.12 175 HIS A C 1
ATOM 1366 O O . HIS A 1 175 ? -1.202 4.974 9.284 1.00 79.12 175 HIS A O 1
ATOM 1372 N N . LYS A 1 176 ? -1.401 6.848 10.520 1.00 69.19 176 LYS A N 1
ATOM 1373 C CA . LYS A 1 176 ? -1.660 7.748 9.387 1.00 69.19 176 LYS A CA 1
ATOM 1374 C C . LYS A 1 176 ? -0.354 8.276 8.794 1.00 69.19 176 LYS A C 1
ATOM 1376 O O . LYS A 1 176 ? 0.521 8.737 9.522 1.00 69.19 176 LYS A O 1
ATOM 1381 N N . SER A 1 177 ? -0.248 8.270 7.468 1.00 48.81 177 SER A N 1
ATOM 1382 C CA . SER A 1 177 ? 0.856 8.898 6.734 1.00 48.81 177 SER A CA 1
ATOM 1383 C C . SER A 1 177 ? 0.489 10.349 6.382 1.00 48.81 177 SER A C 1
ATOM 1385 O O . SER A 1 177 ? -0.350 10.570 5.516 1.00 48.81 177 SER A O 1
ATOM 1387 N N . GLY A 1 178 ? 1.091 11.341 7.052 1.00 43.44 178 GLY A N 1
ATOM 1388 C CA . GLY A 1 178 ? 0.924 12.772 6.735 1.00 43.44 178 GLY A CA 1
ATOM 1389 C C . GLY A 1 178 ? 1.365 13.707 7.872 1.00 43.44 178 GLY A C 1
ATOM 1390 O O . GLY A 1 178 ? 1.184 13.377 9.042 1.00 43.44 178 GLY A O 1
ATOM 1391 N N . ARG A 1 179 ? 1.961 14.870 7.555 1.00 33.78 179 ARG A N 1
ATOM 1392 C CA . ARG A 1 179 ? 2.217 15.946 8.540 1.00 33.78 179 ARG A CA 1
ATOM 1393 C C . ARG A 1 179 ? 0.931 16.764 8.720 1.00 33.78 179 ARG A C 1
ATOM 1395 O O . ARG A 1 179 ? 0.307 17.088 7.719 1.00 33.78 179 ARG A O 1
ATOM 1402 N N . GLY A 1 180 ? 0.564 17.102 9.961 1.00 42.19 180 GLY A N 1
ATOM 1403 C CA . GLY A 1 180 ? -0.565 18.007 10.260 1.00 42.19 180 GLY A CA 1
ATOM 1404 C C . GLY A 1 180 ? -1.883 17.349 10.700 1.00 42.19 180 GLY A C 1
ATOM 1405 O O . GLY A 1 180 ? -2.918 17.999 10.686 1.00 42.19 180 GLY A O 1
ATOM 1406 N N . ILE A 1 181 ? -1.887 16.071 11.098 1.00 48.41 181 ILE A N 1
ATOM 1407 C CA . ILE A 1 181 ? -3.121 15.355 11.475 1.00 48.41 181 ILE A CA 1
ATOM 1408 C C . ILE A 1 181 ? -3.291 15.331 13.004 1.00 48.41 181 ILE A C 1
ATOM 1410 O O . ILE A 1 181 ? -2.367 14.975 13.730 1.00 48.41 181 ILE A O 1
ATOM 1414 N N . THR A 1 182 ? -4.493 15.651 13.496 1.00 50.78 182 THR A N 1
ATOM 1415 C CA . THR A 1 182 ? -4.840 15.691 14.935 1.00 50.78 182 THR A CA 1
ATOM 1416 C C . THR A 1 182 ? -4.838 14.323 15.629 1.00 50.78 182 THR A C 1
ATOM 1418 O O . THR A 1 182 ? -4.682 14.252 16.847 1.00 50.78 182 THR A O 1
ATOM 1421 N N . ALA A 1 183 ? -4.995 13.232 14.874 1.00 58.91 183 ALA A N 1
ATOM 1422 C CA . ALA A 1 183 ? -4.944 11.860 15.370 1.00 58.91 183 ALA A CA 1
ATOM 1423 C C . ALA A 1 183 ? -3.825 11.062 14.683 1.00 58.91 183 ALA A C 1
ATOM 1425 O O . ALA A 1 183 ? -3.792 10.942 13.460 1.00 58.91 183 ALA A O 1
ATOM 1426 N N . GLU A 1 184 ? -2.951 10.468 15.496 1.00 73.19 184 GLU A N 1
ATOM 1427 C CA . GLU A 1 184 ? -1.792 9.648 15.099 1.00 73.19 184 GLU A CA 1
ATOM 1428 C C . GLU A 1 184 ? -2.179 8.368 14.323 1.00 73.19 184 GLU A C 1
ATOM 1430 O O . GLU A 1 184 ? -1.397 7.847 13.521 1.00 73.19 184 GLU A O 1
ATOM 1435 N N . PHE A 1 185 ? -3.406 7.879 14.536 1.00 85.50 185 PHE A N 1
ATOM 1436 C CA . PHE A 1 185 ? -3.915 6.618 13.999 1.00 85.50 185 PHE A CA 1
ATOM 1437 C C . PHE A 1 185 ? -5.239 6.796 13.235 1.00 85.50 185 PHE A C 1
ATOM 1439 O O . PHE A 1 185 ? -6.028 7.706 13.500 1.00 85.50 185 PHE A O 1
ATOM 1446 N N . THR A 1 186 ? -5.509 5.879 12.308 1.00 89.25 186 THR A N 1
ATOM 1447 C CA . THR A 1 186 ? -6.830 5.593 11.736 1.00 89.25 186 THR A CA 1
ATOM 1448 C C . THR A 1 186 ? -7.385 4.339 12.395 1.00 89.25 186 THR A C 1
ATOM 1450 O O . THR A 1 186 ? -6.672 3.343 12.518 1.00 89.25 186 THR A O 1
ATOM 1453 N N . ALA A 1 187 ? -8.659 4.374 12.786 1.00 95.56 187 ALA A N 1
ATOM 1454 C CA . ALA A 1 187 ? -9.360 3.198 13.286 1.00 95.56 187 ALA A CA 1
ATOM 1455 C C . ALA A 1 187 ? -9.945 2.384 12.121 1.00 95.56 187 ALA A C 1
ATOM 1457 O O . ALA A 1 187 ? -10.634 2.944 11.266 1.00 95.56 187 ALA A O 1
ATOM 1458 N N . LYS A 1 188 ? -9.696 1.073 12.111 1.00 97.06 188 LYS A N 1
ATOM 1459 C CA . LYS A 1 188 ? -10.213 0.123 11.121 1.00 97.06 188 LYS A CA 1
ATOM 1460 C C . LYS A 1 188 ? -10.991 -1.008 11.787 1.00 97.06 188 LYS A C 1
ATOM 1462 O O . LYS A 1 188 ? -10.584 -1.505 12.834 1.00 97.06 188 LYS A O 1
ATOM 1467 N N . LEU A 1 189 ? -12.086 -1.429 11.161 1.00 97.62 189 LEU A N 1
ATOM 1468 C CA . LEU A 1 189 ? -12.866 -2.599 11.575 1.00 97.62 189 LEU A CA 1
ATOM 1469 C C . LEU A 1 189 ? -12.103 -3.896 11.264 1.00 97.62 189 LEU A C 1
ATOM 1471 O O . LEU A 1 189 ? -11.547 -4.029 10.170 1.00 97.62 189 LEU A O 1
ATOM 1475 N N . CYS A 1 190 ? -12.116 -4.856 12.187 1.00 94.62 190 CYS A N 1
ATOM 1476 C CA . CYS A 1 190 ? -11.605 -6.212 11.980 1.00 94.62 190 CYS A CA 1
ATOM 1477 C C . CYS A 1 190 ? -12.531 -7.268 12.615 1.00 94.62 190 CYS A C 1
ATOM 1479 O O . CYS A 1 190 ? -13.511 -6.924 13.264 1.00 94.62 190 CYS A O 1
ATOM 1481 N N . ASP A 1 191 ? -12.183 -8.548 12.452 1.00 91.69 191 ASP A N 1
ATOM 1482 C CA . ASP A 1 191 ? -12.888 -9.704 13.027 1.00 91.69 191 ASP A CA 1
ATOM 1483 C C . ASP A 1 191 ? -14.329 -9.875 12.518 1.00 91.69 191 ASP A C 1
ATOM 1485 O O . ASP A 1 191 ? -15.320 -9.698 13.229 1.00 91.69 191 ASP A O 1
ATOM 1489 N N . PHE A 1 192 ? -14.439 -10.287 11.253 1.00 91.81 192 PHE A N 1
ATOM 1490 C CA . PHE A 1 192 ? -15.727 -10.545 10.599 1.00 91.81 192 PHE A CA 1
ATOM 1491 C C . PHE A 1 192 ? -16.219 -11.988 10.798 1.00 91.81 192 PHE A C 1
ATOM 1493 O O . PHE A 1 192 ? -17.192 -12.387 10.161 1.00 91.81 192 PHE A O 1
ATOM 1500 N N . GLY A 1 193 ? -15.607 -12.769 11.699 1.00 86.69 193 GLY A N 1
ATOM 1501 C CA . GLY A 1 193 ? -15.970 -14.174 11.950 1.00 86.69 193 GLY A CA 1
ATOM 1502 C C . GLY A 1 193 ? -17.393 -14.380 12.482 1.00 86.69 193 GLY A C 1
ATOM 1503 O O . GLY A 1 193 ? -17.940 -15.474 12.400 1.00 86.69 193 GLY A O 1
ATOM 1504 N N . LEU A 1 194 ? -18.022 -13.319 12.996 1.00 87.31 194 LEU A N 1
ATOM 1505 C CA . LEU A 1 194 ? -19.439 -13.297 13.357 1.00 87.31 194 LEU A CA 1
ATOM 1506 C C . LEU A 1 194 ? -20.281 -12.443 12.413 1.00 87.31 194 LEU A C 1
ATOM 1508 O O . LEU A 1 194 ? -21.448 -12.235 12.706 1.00 87.31 194 LEU A O 1
ATOM 1512 N N . SER A 1 195 ? -19.776 -11.946 11.291 1.00 91.06 195 SER A N 1
ATOM 1513 C CA . SER A 1 195 ? -20.572 -11.106 10.389 1.00 91.06 195 SER A CA 1
ATOM 1514 C C . SER A 1 195 ? -21.578 -11.921 9.571 1.00 91.06 195 SER A C 1
ATOM 1516 O O . SER A 1 195 ? -21.432 -13.127 9.395 1.00 91.06 195 SER A O 1
ATOM 1518 N N . LYS A 1 196 ? -22.652 -11.287 9.085 1.00 87.88 196 LYS A N 1
ATOM 1519 C CA . LYS A 1 196 ? -23.659 -11.962 8.241 1.00 87.88 196 LYS A CA 1
ATOM 1520 C C . LYS A 1 196 ? -24.257 -11.033 7.196 1.00 87.88 196 LYS A C 1
ATOM 1522 O O . LYS A 1 196 ? -24.463 -9.850 7.448 1.00 87.88 196 LYS A O 1
ATOM 1527 N N . ARG A 1 197 ? -24.590 -11.597 6.029 1.00 87.06 197 ARG A N 1
ATOM 1528 C CA . ARG A 1 197 ? -25.274 -10.887 4.941 1.00 87.06 197 ARG A CA 1
ATOM 1529 C C . ARG A 1 197 ? -26.794 -10.898 5.131 1.00 87.06 197 ARG A C 1
ATOM 1531 O O . ARG A 1 197 ? -27.402 -11.968 5.184 1.00 87.06 197 ARG A O 1
ATOM 1538 N N . VAL A 1 198 ? -27.424 -9.725 5.140 1.00 77.69 198 VAL A N 1
ATOM 1539 C CA . VAL A 1 198 ? -28.858 -9.521 5.438 1.00 77.69 198 VAL A CA 1
ATOM 1540 C C . VAL A 1 198 ? -29.781 -10.272 4.459 1.00 77.69 198 VAL A C 1
ATOM 1542 O O . VAL A 1 198 ? -30.812 -10.812 4.854 1.00 77.69 198 VAL A O 1
ATOM 1545 N N . LYS A 1 199 ? -29.412 -10.374 3.173 1.00 61.59 199 LYS A N 1
ATOM 1546 C CA . LYS A 1 199 ? -30.278 -10.923 2.103 1.00 61.59 199 LYS A CA 1
ATOM 1547 C C . LYS A 1 199 ? -30.315 -12.458 1.983 1.00 61.59 199 LYS A C 1
ATOM 1549 O O . LYS A 1 199 ? -31.104 -12.969 1.189 1.00 61.59 199 LYS A O 1
ATOM 1554 N N . LYS A 1 200 ? -29.495 -13.217 2.727 1.00 50.50 200 LYS A N 1
ATOM 1555 C CA . LYS A 1 200 ? -29.465 -14.700 2.642 1.00 50.50 200 LYS A CA 1
ATOM 1556 C C . LYS A 1 200 ? -30.518 -15.402 3.515 1.00 50.50 200 LYS A C 1
ATOM 1558 O O . LYS A 1 200 ? -30.660 -16.614 3.400 1.00 50.50 200 LYS A O 1
ATOM 1563 N N . CYS A 1 201 ? -31.321 -14.674 4.295 1.00 44.66 201 CYS A N 1
ATOM 1564 C CA . CYS A 1 201 ? -32.424 -15.252 5.069 1.00 44.66 201 CYS A CA 1
ATOM 1565 C C . CYS A 1 201 ? -33.603 -15.660 4.161 1.00 44.66 201 CYS A C 1
ATOM 1567 O O . CYS A 1 201 ? -34.650 -15.010 4.117 1.00 44.66 201 CYS A O 1
ATOM 1569 N N . ARG A 1 202 ? -33.458 -16.769 3.422 1.00 37.38 202 ARG A N 1
ATOM 1570 C CA . ARG A 1 202 ? -34.620 -17.577 3.035 1.00 37.38 202 ARG A CA 1
ATOM 1571 C C . ARG A 1 202 ? -35.186 -18.192 4.316 1.00 37.38 202 ARG A C 1
ATOM 1573 O O . ARG A 1 202 ? -34.436 -18.668 5.155 1.00 37.38 202 ARG A O 1
ATOM 1580 N N . LYS A 1 203 ? -36.514 -18.193 4.427 1.00 41.41 203 LYS A N 1
ATOM 1581 C CA . LYS A 1 203 ? -37.358 -18.642 5.555 1.00 41.41 203 LYS A CA 1
ATOM 1582 C C . LYS A 1 203 ? -37.147 -20.092 6.066 1.00 41.41 203 LYS A C 1
ATOM 1584 O O . LYS A 1 203 ? -38.016 -20.585 6.774 1.00 41.41 203 LYS A O 1
ATOM 1589 N N . ASN A 1 204 ? -36.061 -20.783 5.714 1.00 36.94 204 ASN A N 1
ATOM 1590 C CA . ASN A 1 204 ? -35.918 -22.229 5.907 1.00 36.94 204 ASN A CA 1
ATOM 1591 C C . ASN A 1 204 ? -34.697 -22.679 6.726 1.00 36.94 204 ASN A C 1
ATOM 1593 O O . ASN A 1 204 ? -34.529 -23.884 6.889 1.00 36.94 204 ASN A O 1
ATOM 1597 N N . GLU A 1 205 ? -33.881 -21.781 7.273 1.00 44.38 205 GLU A N 1
ATOM 1598 C CA . GLU A 1 205 ? -32.912 -22.183 8.297 1.00 44.38 205 GLU A CA 1
ATOM 1599 C C . GLU A 1 205 ? -33.554 -21.985 9.668 1.00 44.38 205 GLU A C 1
ATOM 1601 O O . GLU A 1 205 ? -33.903 -20.872 10.062 1.00 44.38 205 GLU A O 1
ATOM 1606 N N . LEU A 1 206 ? -33.765 -23.101 10.366 1.00 44.38 206 LEU A N 1
ATOM 1607 C CA . LEU A 1 206 ? -34.008 -23.150 11.804 1.00 44.38 206 LEU A CA 1
ATOM 1608 C C . LEU A 1 206 ? -32.740 -22.640 12.510 1.00 44.38 206 LEU A C 1
ATOM 1610 O O . LEU A 1 206 ? -32.009 -23.419 13.112 1.00 44.38 206 LEU A O 1
ATOM 1614 N N . GLU A 1 207 ? -32.422 -21.354 12.372 1.00 49.59 207 GLU A N 1
ATOM 1615 C CA . GLU A 1 207 ? -31.365 -20.740 13.164 1.00 49.59 207 GLU A CA 1
ATOM 1616 C C . GLU A 1 207 ? -31.866 -20.651 14.600 1.00 49.59 207 GLU A C 1
ATOM 1618 O O . GLU A 1 207 ? -32.923 -20.074 14.876 1.00 49.59 207 GLU A O 1
ATOM 1623 N N . GLU A 1 208 ? -31.132 -21.283 15.514 1.00 48.44 208 GLU A N 1
ATOM 1624 C CA . GLU A 1 208 ? -31.408 -21.171 16.937 1.00 48.44 208 GLU A CA 1
ATOM 1625 C C . GLU A 1 208 ? -31.519 -19.686 17.327 1.00 48.44 208 GLU A C 1
ATOM 1627 O O . GLU A 1 208 ? -30.682 -18.883 16.909 1.00 48.44 208 GLU A O 1
ATOM 1632 N N . PRO A 1 209 ? -32.531 -19.294 18.123 1.00 49.59 209 PRO A N 1
ATOM 1633 C CA . PRO A 1 209 ? -32.832 -17.900 18.446 1.00 49.59 209 PRO A CA 1
ATOM 1634 C C . PRO A 1 209 ? -31.860 -17.335 19.496 1.00 49.59 209 PRO A C 1
ATOM 1636 O O . PRO A 1 209 ? -32.274 -16.855 20.553 1.00 49.59 209 PRO A O 1
ATOM 1639 N N . TYR A 1 210 ? -30.556 -17.427 19.241 1.00 66.94 210 TYR A N 1
ATOM 1640 C CA . TYR A 1 210 ? -29.513 -16.978 20.152 1.00 66.94 210 TYR A CA 1
ATOM 1641 C C . TYR A 1 210 ? -28.672 -15.873 19.510 1.00 66.94 210 TYR A C 1
ATOM 1643 O O . TYR A 1 210 ? -28.099 -16.040 18.434 1.00 66.94 210 TYR A O 1
ATOM 1651 N N . TRP A 1 211 ? -28.606 -14.728 20.189 1.00 76.50 211 TRP A N 1
ATOM 1652 C CA . TRP A 1 211 ? -27.750 -13.599 19.830 1.00 76.50 211 TRP A CA 1
ATOM 1653 C C . TRP A 1 211 ? -26.268 -14.010 19.834 1.00 76.50 211 TRP A C 1
ATOM 1655 O O . TRP A 1 211 ? -25.854 -14.895 20.581 1.00 76.50 211 TRP A O 1
ATOM 1665 N N . ARG A 1 212 ? -25.449 -13.372 18.993 1.00 80.62 212 ARG A N 1
ATOM 1666 C CA . ARG A 1 212 ? -23.994 -13.595 18.931 1.00 80.62 212 ARG A CA 1
ATOM 1667 C C . ARG A 1 212 ? -23.234 -12.345 19.382 1.00 80.62 212 ARG A C 1
ATOM 1669 O O . ARG A 1 212 ? -23.788 -11.248 19.371 1.00 80.62 212 ARG A O 1
ATOM 1676 N N . GLY A 1 213 ? -21.966 -12.521 19.745 1.00 83.25 213 GLY A N 1
ATOM 1677 C CA . GLY A 1 213 ? -21.060 -11.434 20.116 1.00 83.25 213 GLY A CA 1
ATOM 1678 C C . GLY A 1 213 ? -20.999 -11.152 21.618 1.00 83.25 213 GLY A C 1
ATOM 1679 O O . GLY A 1 213 ? -21.467 -11.933 22.448 1.00 83.25 213 GLY A O 1
ATOM 1680 N N . THR A 1 214 ? -20.378 -10.030 21.963 1.00 87.81 214 THR A N 1
ATOM 1681 C CA . THR A 1 214 ? -19.993 -9.702 23.340 1.00 87.81 214 THR A CA 1
ATOM 1682 C C . THR A 1 214 ? -21.139 -9.004 24.102 1.00 87.81 214 THR A C 1
ATOM 1684 O O . THR A 1 214 ? -21.546 -7.905 23.712 1.00 87.81 214 THR A O 1
ATOM 1687 N N . PRO A 1 215 ? -21.6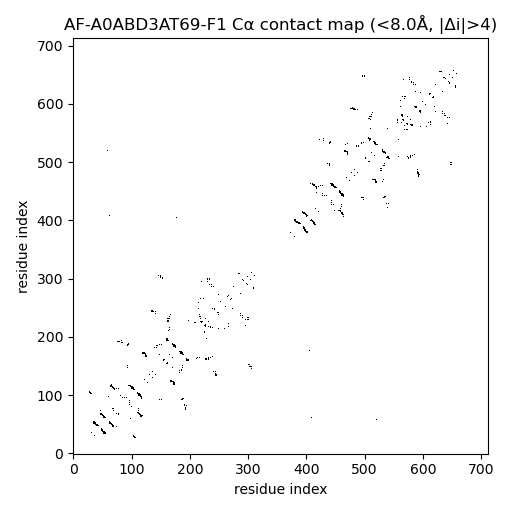51 -9.559 25.227 1.00 88.19 215 PRO A N 1
ATOM 1688 C CA . PRO A 1 215 ? -22.885 -9.084 25.872 1.00 88.19 215 PRO A CA 1
ATOM 1689 C C . PRO A 1 215 ? -22.921 -7.595 26.240 1.00 88.19 215 PRO A C 1
ATOM 1691 O O . PRO A 1 215 ? -23.980 -6.975 26.201 1.00 88.19 215 PRO A O 1
ATOM 1694 N N . MET A 1 216 ? -21.781 -7.002 26.601 1.00 88.81 216 MET A N 1
ATOM 1695 C CA . MET A 1 216 ? -21.701 -5.596 27.025 1.00 88.81 216 MET A CA 1
ATOM 1696 C C . MET A 1 216 ? -21.957 -4.587 25.891 1.00 88.81 216 MET A C 1
ATOM 1698 O O . MET A 1 216 ? -22.354 -3.456 26.170 1.00 88.81 216 MET A O 1
ATOM 1702 N N . PHE A 1 217 ? -21.787 -4.999 24.633 1.00 93.31 217 PHE A N 1
ATOM 1703 C CA . PHE A 1 217 ? -22.042 -4.182 23.442 1.00 93.31 217 PHE A CA 1
ATOM 1704 C C . PHE A 1 217 ? -23.352 -4.567 22.739 1.00 93.31 217 PHE A C 1
ATOM 1706 O O . PHE A 1 217 ? -23.698 -3.987 21.709 1.00 93.31 217 PHE A O 1
ATOM 1713 N N . LEU A 1 218 ? -24.095 -5.528 23.298 1.00 91.81 218 LEU A N 1
ATOM 1714 C CA . LEU A 1 218 ? -25.311 -6.076 22.711 1.00 91.81 218 LEU A CA 1
ATOM 1715 C C . LEU A 1 218 ? -26.463 -5.061 22.748 1.00 91.81 218 LEU A C 1
ATOM 1717 O O . LEU A 1 218 ? -26.712 -4.408 23.768 1.00 91.81 218 LEU A O 1
ATOM 1721 N N . SER A 1 219 ? -27.1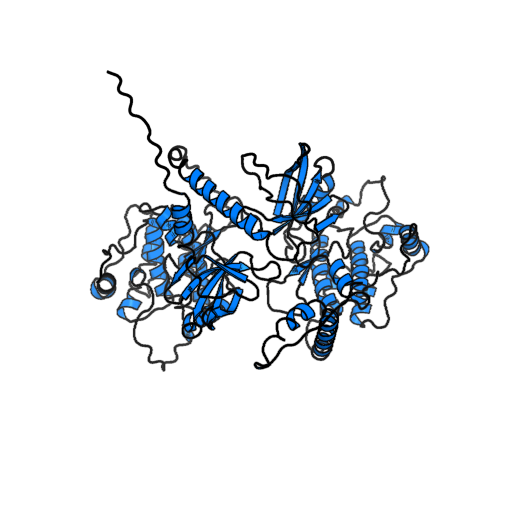90 -4.951 21.636 1.00 92.31 219 SER A N 1
ATOM 1722 C CA . SER A 1 219 ? -28.355 -4.075 21.529 1.00 92.31 219 SER A CA 1
ATOM 1723 C C . SER A 1 219 ? -29.598 -4.664 22.218 1.00 92.31 219 SER A C 1
ATOM 1725 O O . SER A 1 219 ? -29.694 -5.881 22.412 1.00 92.31 219 SER A O 1
ATOM 1727 N N . PRO A 1 220 ? -30.584 -3.831 22.611 1.00 90.75 220 PRO A N 1
ATOM 1728 C CA . PRO A 1 220 ? -31.804 -4.304 23.256 1.00 90.75 220 PRO A CA 1
ATOM 1729 C C . PRO A 1 220 ? -32.582 -5.310 22.408 1.00 90.75 220 PRO A C 1
ATOM 1731 O O . PRO A 1 220 ? -33.031 -6.319 22.943 1.00 90.75 220 PRO A O 1
ATOM 1734 N N . GLU A 1 221 ? -32.738 -5.053 21.109 1.00 89.69 221 GLU A N 1
ATOM 1735 C CA . GLU A 1 221 ? -33.456 -5.934 20.183 1.00 89.69 221 GLU A CA 1
ATOM 1736 C C . GLU A 1 221 ? -32.734 -7.270 19.960 1.00 89.69 221 GLU A C 1
ATOM 1738 O O . GLU A 1 221 ? -33.380 -8.315 19.917 1.00 89.69 221 GLU A O 1
ATOM 1743 N N . ALA A 1 222 ? -31.398 -7.273 19.947 1.00 89.75 222 ALA A N 1
ATOM 1744 C CA . ALA A 1 222 ? -30.621 -8.504 19.879 1.00 89.75 222 ALA A CA 1
ATOM 1745 C C . ALA A 1 222 ? -30.788 -9.331 21.160 1.00 89.75 222 ALA A C 1
ATOM 1747 O O . ALA A 1 222 ? -30.996 -10.541 21.108 1.00 89.75 222 ALA A O 1
ATOM 1748 N N . ALA A 1 223 ? -30.772 -8.674 22.323 1.00 87.12 223 ALA A N 1
ATOM 1749 C CA . ALA A 1 223 ? -30.971 -9.333 23.608 1.00 87.12 223 ALA A CA 1
ATOM 1750 C C . ALA A 1 223 ? -32.404 -9.860 23.811 1.00 87.12 223 ALA A C 1
ATOM 1752 O O . ALA A 1 223 ? -32.580 -10.862 24.502 1.00 87.12 223 ALA A O 1
ATOM 1753 N N . MET A 1 224 ? -33.428 -9.172 23.292 1.00 83.81 224 MET A N 1
ATOM 1754 C CA . MET A 1 224 ? -34.842 -9.540 23.472 1.00 83.81 224 MET A CA 1
ATOM 1755 C C . MET A 1 224 ? -35.323 -10.552 22.435 1.00 83.81 224 MET A C 1
ATOM 1757 O O . MET A 1 224 ? -35.921 -11.558 22.808 1.00 83.81 224 MET A O 1
ATOM 1761 N N . ASP A 1 225 ? -35.044 -10.280 21.161 1.00 80.44 225 ASP A N 1
ATOM 1762 C CA . ASP A 1 225 ? -35.671 -10.956 20.026 1.00 80.44 225 ASP A CA 1
ATOM 1763 C C . ASP A 1 225 ? -34.664 -11.776 19.200 1.00 80.44 225 ASP A C 1
ATOM 1765 O O . ASP A 1 225 ? -35.045 -12.423 18.227 1.00 80.44 225 ASP A O 1
ATOM 1769 N N . GLY A 1 226 ? -33.371 -11.740 19.553 1.00 81.31 226 GLY A N 1
ATOM 1770 C CA . GLY A 1 226 ? -32.300 -12.360 18.763 1.00 81.31 226 GLY A CA 1
ATOM 1771 C C . GLY A 1 226 ? -32.041 -11.654 17.426 1.00 81.31 226 GLY A C 1
ATOM 1772 O O . GLY A 1 226 ? -31.301 -12.166 16.590 1.00 81.31 226 GLY A O 1
ATOM 1773 N N . LEU A 1 227 ? -32.648 -10.483 17.207 1.00 83.62 227 LEU A N 1
ATOM 1774 C CA . LEU A 1 227 ? -32.544 -9.729 15.962 1.00 83.62 227 LEU A CA 1
ATOM 1775 C C . LEU A 1 227 ? -31.285 -8.860 15.980 1.00 83.62 227 LEU A C 1
ATOM 1777 O O . LEU A 1 227 ? -31.192 -7.918 16.760 1.00 83.62 227 LEU A O 1
ATOM 1781 N N . GLN A 1 228 ? -30.328 -9.177 15.108 1.00 86.62 228 GLN A N 1
ATOM 1782 C CA . GLN A 1 228 ? -29.115 -8.385 14.896 1.00 86.62 228 GLN A CA 1
ATOM 1783 C C . GLN A 1 228 ? -29.099 -7.847 13.465 1.00 86.62 228 GLN A C 1
ATOM 1785 O O . GLN A 1 228 ? -28.826 -8.589 12.520 1.00 86.62 228 GLN A O 1
ATOM 1790 N N . ASP A 1 229 ? -29.416 -6.564 13.313 1.00 89.56 229 ASP A N 1
ATOM 1791 C CA . ASP A 1 229 ? -29.427 -5.852 12.034 1.00 89.56 229 ASP A CA 1
ATOM 1792 C C . ASP A 1 229 ? -28.362 -4.741 11.997 1.00 89.56 229 ASP A C 1
ATOM 1794 O O . ASP A 1 229 ? -27.583 -4.557 12.934 1.00 89.56 229 ASP A O 1
ATOM 1798 N N . THR A 1 230 ? -28.321 -3.966 10.911 1.00 94.31 230 THR A N 1
ATOM 1799 C CA . THR A 1 230 ? -27.361 -2.859 10.766 1.00 94.31 230 THR A CA 1
ATOM 1800 C C . THR A 1 230 ? -27.510 -1.792 11.857 1.00 94.31 230 THR A C 1
ATOM 1802 O O . THR A 1 230 ? -26.542 -1.116 12.196 1.00 94.31 230 THR A O 1
ATOM 1805 N N . ARG A 1 231 ? -28.696 -1.630 12.463 1.00 95.06 231 ARG A N 1
ATOM 1806 C CA . ARG A 1 231 ? -28.920 -0.695 13.577 1.00 95.06 231 ARG A CA 1
ATOM 1807 C C . ARG A 1 231 ? -28.410 -1.263 14.897 1.00 95.06 231 ARG A C 1
ATOM 1809 O O . ARG A 1 231 ? -28.085 -0.476 15.789 1.00 95.06 231 ARG A O 1
ATOM 1816 N N . SER A 1 232 ? -28.299 -2.581 15.043 1.00 94.62 232 SER A N 1
ATOM 1817 C CA . SER A 1 232 ? -27.649 -3.202 16.201 1.00 94.62 232 SER A CA 1
ATOM 1818 C C . SER A 1 232 ? -26.169 -2.815 16.293 1.00 94.62 232 SER A C 1
ATOM 1820 O O . SER A 1 232 ? -25.720 -2.427 17.369 1.00 94.62 232 SER A O 1
ATOM 1822 N N . ASP A 1 233 ? -25.451 -2.772 15.167 1.00 97.19 233 ASP A N 1
ATOM 1823 C CA . ASP A 1 233 ? -24.056 -2.301 15.117 1.00 97.19 233 ASP A CA 1
ATOM 1824 C C . ASP A 1 233 ? -23.909 -0.840 15.600 1.00 97.19 233 ASP A C 1
ATOM 1826 O O . ASP A 1 233 ? -22.938 -0.482 16.267 1.00 97.19 233 ASP A O 1
ATOM 1830 N N . ILE A 1 234 ? -24.901 0.015 15.323 1.00 98.25 234 ILE A N 1
ATOM 1831 C CA . ILE A 1 234 ? -24.907 1.420 15.771 1.00 98.25 234 ILE A CA 1
ATOM 1832 C C . ILE A 1 234 ? -25.035 1.539 17.293 1.00 98.25 234 ILE A C 1
ATOM 1834 O O . ILE A 1 234 ? -24.446 2.435 17.901 1.00 98.25 234 ILE A O 1
ATOM 1838 N N . TRP A 1 235 ? -25.774 0.631 17.929 1.00 97.44 235 TRP A N 1
ATOM 1839 C CA . TRP A 1 235 ? -25.824 0.578 19.388 1.00 97.44 235 TRP A CA 1
ATOM 1840 C C . TRP A 1 235 ? -24.456 0.228 19.971 1.00 97.44 235 TRP A C 1
ATOM 1842 O O . TRP A 1 235 ? -23.977 0.916 20.875 1.00 97.44 235 TRP A O 1
ATOM 1852 N N . SER A 1 236 ? -23.807 -0.801 19.419 1.00 97.75 236 SER A N 1
ATOM 1853 C CA . SER A 1 236 ? -22.463 -1.214 19.825 1.00 97.75 236 SER A CA 1
ATOM 1854 C C . SER A 1 236 ? -21.454 -0.075 19.649 1.00 97.75 236 SER A C 1
ATOM 1856 O O . SER A 1 236 ? -20.701 0.214 20.579 1.00 97.75 236 SER A O 1
ATOM 1858 N N . LEU A 1 237 ? -21.516 0.668 18.534 1.00 98.50 237 LEU A N 1
ATOM 1859 C CA . LEU A 1 237 ? -20.748 1.903 18.342 1.00 98.50 237 LEU A CA 1
ATOM 1860 C C . LEU A 1 237 ? -21.012 2.926 19.458 1.00 98.50 237 LEU A C 1
ATOM 1862 O O . LEU A 1 237 ? -20.070 3.507 19.987 1.00 98.50 237 LEU A O 1
ATOM 1866 N N . GLY A 1 238 ? -22.271 3.150 19.844 1.00 98.25 238 GLY A N 1
ATOM 1867 C CA . GLY A 1 238 ? -22.616 4.055 20.945 1.00 98.25 238 GLY A CA 1
ATOM 1868 C C . GLY A 1 238 ? -21.950 3.665 22.269 1.00 98.25 238 GLY A C 1
ATOM 1869 O O . GLY A 1 238 ? -21.443 4.529 22.987 1.00 98.25 238 GLY A O 1
ATOM 1870 N N . CYS A 1 239 ? -21.898 2.367 22.571 1.00 97.81 239 CYS A N 1
ATOM 1871 C CA . CYS A 1 239 ? -21.168 1.842 23.723 1.00 97.81 239 CYS A CA 1
ATOM 1872 C C . CYS A 1 239 ? -19.652 2.084 23.604 1.00 97.81 239 CYS A C 1
ATOM 1874 O O . CYS A 1 239 ? -19.058 2.571 24.564 1.00 97.81 239 CYS A O 1
ATOM 1876 N N . ILE A 1 240 ? -19.052 1.831 22.434 1.00 98.31 240 ILE A N 1
ATOM 1877 C CA . ILE A 1 240 ? -17.620 2.062 22.164 1.00 98.31 240 ILE A CA 1
ATOM 1878 C C . ILE A 1 240 ? -17.257 3.548 22.316 1.00 98.31 240 ILE A C 1
ATOM 1880 O O . ILE A 1 240 ? -16.270 3.880 22.966 1.00 98.31 240 ILE A O 1
ATOM 1884 N N . VAL A 1 241 ? -18.066 4.467 21.777 1.00 98.44 241 VAL A N 1
ATOM 1885 C CA . VAL A 1 241 ? -17.831 5.920 21.894 1.00 98.44 241 VAL A CA 1
ATOM 1886 C C . VAL A 1 241 ? -17.927 6.384 23.343 1.00 98.44 241 VAL A C 1
ATOM 1888 O O . VAL A 1 241 ? -17.098 7.175 23.796 1.00 98.44 241 VAL A O 1
ATOM 1891 N N . LEU A 1 242 ? -18.905 5.879 24.099 1.00 97.69 242 LEU A N 1
ATOM 1892 C CA . LEU A 1 242 ? -19.018 6.189 25.522 1.00 97.69 242 LEU A CA 1
ATOM 1893 C C . LEU A 1 242 ? -17.804 5.669 26.304 1.00 97.69 242 LEU A C 1
ATOM 1895 O O . LEU A 1 242 ? -17.311 6.350 27.204 1.00 97.69 242 LEU A O 1
ATOM 1899 N N . GLU A 1 243 ? -17.304 4.490 25.950 1.00 97.31 243 GLU A N 1
ATOM 1900 C CA . GLU A 1 243 ? -16.121 3.905 26.569 1.00 97.31 243 GLU A CA 1
ATOM 1901 C C . GLU A 1 243 ? -14.850 4.695 26.242 1.00 97.31 243 GLU A C 1
ATOM 1903 O O . GLU A 1 243 ? -14.113 5.046 27.161 1.00 97.31 243 GLU A O 1
ATOM 1908 N N . MET A 1 244 ? -14.659 5.109 24.985 1.00 97.88 244 MET A N 1
ATOM 1909 C CA . MET A 1 244 ? -13.568 6.008 24.595 1.00 97.88 244 MET A CA 1
ATOM 1910 C C . MET A 1 244 ? -13.590 7.324 25.385 1.00 97.88 244 MET A C 1
ATOM 1912 O O . MET A 1 244 ? -12.561 7.742 25.908 1.00 97.88 244 MET A O 1
ATOM 1916 N N . LEU A 1 245 ? -14.757 7.963 25.524 1.00 97.50 245 LEU A N 1
ATOM 1917 C CA . LEU A 1 245 ? -14.898 9.256 26.215 1.00 97.50 245 LEU A CA 1
ATOM 1918 C C . LEU A 1 245 ? -14.713 9.174 27.732 1.00 97.50 245 LEU A C 1
ATOM 1920 O O . LEU A 1 245 ? -14.456 10.187 28.381 1.00 97.50 245 LEU A O 1
ATOM 1924 N N . THR A 1 246 ? -14.924 8.002 28.329 1.00 95.56 246 THR A N 1
ATOM 1925 C CA . THR A 1 246 ? -14.952 7.856 29.794 1.00 95.56 246 THR A CA 1
ATOM 1926 C C . THR A 1 246 ? -13.836 6.979 30.341 1.00 95.56 246 THR A C 1
ATOM 1928 O O . THR A 1 246 ? -13.606 6.989 31.552 1.00 95.56 246 THR A O 1
ATOM 1931 N N . GLY A 1 247 ? -13.160 6.218 29.478 1.00 94.44 247 GLY A N 1
ATOM 1932 C CA . GLY A 1 247 ? -12.178 5.208 29.860 1.00 94.44 247 GLY A CA 1
ATOM 1933 C C . GLY A 1 247 ? -12.780 4.061 30.669 1.00 94.44 247 GLY A C 1
ATOM 1934 O O . GLY A 1 247 ? -12.081 3.438 31.466 1.00 94.44 247 GLY A O 1
ATOM 1935 N N . LYS A 1 248 ? -14.102 3.867 30.585 1.00 92.00 248 LYS A N 1
ATOM 1936 C CA . LYS A 1 248 ? -14.863 2.922 31.406 1.00 92.00 248 LYS A CA 1
ATOM 1937 C C . LYS A 1 248 ? -15.932 2.235 30.563 1.00 92.00 248 LYS A C 1
ATOM 1939 O O . LYS A 1 248 ? -16.581 2.918 29.770 1.00 92.00 248 LYS A O 1
ATOM 1944 N N . PRO A 1 249 ? -16.214 0.947 30.814 1.00 90.62 249 PRO A N 1
ATOM 1945 C CA . PRO A 1 249 ? -17.297 0.246 30.141 1.00 90.62 249 PRO A CA 1
ATOM 1946 C C . PRO A 1 249 ? -18.625 1.006 30.229 1.00 90.62 249 PRO A C 1
ATOM 1948 O O . PRO A 1 249 ? -19.004 1.501 31.299 1.00 90.62 249 PRO A O 1
ATOM 1951 N N . ALA A 1 250 ? -19.370 1.042 29.120 1.00 89.81 250 ALA A N 1
ATOM 1952 C CA . ALA A 1 250 ? -20.665 1.728 29.025 1.00 89.81 250 ALA A CA 1
ATOM 1953 C C . ALA A 1 250 ? -21.661 1.280 30.116 1.00 89.81 250 ALA A C 1
ATOM 1955 O O . ALA A 1 250 ? -22.480 2.063 30.616 1.00 89.81 250 ALA A O 1
ATOM 1956 N N . TRP A 1 251 ? -21.567 0.013 30.525 1.00 86.62 251 TRP A N 1
ATOM 1957 C CA . TRP A 1 251 ? -22.353 -0.560 31.605 1.00 86.62 251 TRP A CA 1
ATOM 1958 C C . TRP A 1 251 ? -21.518 -0.724 32.868 1.00 86.62 251 TRP A C 1
ATOM 1960 O O . TRP A 1 251 ? -20.617 -1.550 32.937 1.00 86.62 251 TRP A O 1
ATOM 1970 N N . ASN A 1 252 ? -21.907 -0.024 33.932 1.00 75.00 252 ASN A N 1
ATOM 1971 C CA . ASN A 1 252 ? -21.352 -0.263 35.262 1.00 75.00 252 ASN A CA 1
ATOM 1972 C C . ASN A 1 252 ? -21.969 -1.540 35.869 1.00 75.00 252 ASN A C 1
ATOM 1974 O O . ASN A 1 252 ? -22.954 -1.488 36.618 1.00 75.00 252 ASN A O 1
ATOM 1978 N N . VAL A 1 253 ? -21.456 -2.700 35.466 1.00 71.81 253 VAL A N 1
ATOM 1979 C CA . VAL A 1 253 ? -21.769 -4.010 36.048 1.00 71.81 253 VAL A CA 1
ATOM 1980 C C . VAL A 1 253 ? -20.476 -4.578 36.613 1.00 71.81 253 VAL A C 1
ATOM 1982 O O . VAL A 1 253 ? -19.450 -4.557 35.948 1.00 71.81 253 VAL A O 1
ATOM 1985 N N . ARG A 1 254 ? -20.514 -5.053 37.862 1.00 64.31 254 ARG A N 1
ATOM 1986 C CA . ARG A 1 254 ? -19.353 -5.719 38.461 1.00 64.31 254 ARG A CA 1
ATOM 1987 C C . ARG A 1 254 ? -19.078 -7.013 37.703 1.00 64.31 254 ARG A C 1
ATOM 1989 O O . ARG A 1 254 ? -19.991 -7.833 37.572 1.00 64.31 254 ARG A O 1
ATOM 1996 N N . GLU A 1 255 ? -17.840 -7.190 37.262 1.00 59.56 255 GLU A N 1
ATOM 1997 C CA . GLU A 1 255 ? -17.355 -8.465 36.744 1.00 59.56 255 GLU A CA 1
ATOM 1998 C C . GLU A 1 255 ? -17.543 -9.561 37.800 1.00 59.56 255 GLU A C 1
ATOM 2000 O O . GLU A 1 255 ? -17.317 -9.363 38.998 1.00 59.56 255 GLU A O 1
ATOM 2005 N N . GLY A 1 256 ? -18.053 -10.705 37.360 1.00 66.62 256 GLY A N 1
ATOM 2006 C CA . GLY A 1 256 ? -18.387 -11.835 38.216 1.00 66.62 256 GLY A CA 1
ATOM 2007 C C . GLY A 1 256 ? -19.226 -12.868 37.462 1.00 66.62 256 GLY A C 1
ATOM 2008 O O . GLY A 1 256 ? -19.719 -12.574 36.375 1.00 66.62 256 GLY A O 1
ATOM 2009 N N . PRO A 1 257 ? -19.466 -14.057 38.039 1.00 65.44 257 PRO A N 1
ATOM 2010 C CA . PRO A 1 257 ? -20.038 -15.220 37.341 1.00 65.44 257 PRO A CA 1
ATOM 2011 C C . PRO A 1 257 ? -21.460 -15.030 36.776 1.00 65.44 257 PRO A C 1
ATOM 2013 O O . PRO A 1 257 ? -21.976 -15.915 36.111 1.00 65.44 257 PRO A O 1
ATOM 2016 N N . ASN A 1 258 ? -22.101 -13.882 37.023 1.00 73.88 258 ASN A N 1
ATOM 2017 C CA . ASN A 1 258 ? -23.443 -13.544 36.539 1.00 73.88 258 ASN A CA 1
ATOM 2018 C C . ASN A 1 258 ? -23.486 -12.230 35.734 1.00 73.88 258 ASN A C 1
ATOM 2020 O O . ASN A 1 258 ? -24.565 -11.656 35.572 1.00 73.88 258 ASN A O 1
ATOM 2024 N N . TYR A 1 259 ? -22.344 -11.695 35.286 1.00 78.69 259 TYR A N 1
ATOM 2025 C CA . TYR A 1 259 ? -22.301 -10.381 34.633 1.00 78.69 259 TYR A CA 1
ATOM 2026 C C . TYR A 1 259 ? -23.136 -10.349 33.338 1.00 78.69 259 TYR A C 1
ATOM 2028 O O . TYR A 1 259 ? -23.949 -9.440 33.175 1.00 78.69 259 TYR A O 1
ATOM 2036 N N . GLU A 1 260 ? -23.047 -11.382 32.495 1.00 78.50 260 GLU A N 1
ATOM 2037 C CA . GLU A 1 260 ? -23.834 -11.516 31.256 1.00 78.50 260 GLU A CA 1
ATOM 2038 C C . GLU A 1 260 ? -25.331 -11.524 31.556 1.00 78.50 260 GLU A C 1
ATOM 2040 O O . GLU A 1 260 ? -26.091 -10.710 31.034 1.00 78.50 260 GLU A O 1
ATOM 2045 N N . ALA A 1 261 ? -25.753 -12.372 32.498 1.00 80.88 261 ALA A N 1
ATOM 2046 C CA . ALA A 1 261 ? -27.141 -12.447 32.938 1.00 80.88 261 ALA A CA 1
ATOM 2047 C C . ALA A 1 261 ? -27.643 -11.108 33.507 1.00 80.88 261 ALA A C 1
ATOM 2049 O O . ALA A 1 261 ? -28.821 -10.777 33.367 1.00 80.88 261 ALA A O 1
ATOM 2050 N N . ASN A 1 262 ? -26.774 -10.322 34.147 1.00 82.56 262 ASN A N 1
ATOM 2051 C CA . ASN A 1 262 ? -27.121 -8.999 34.660 1.00 82.56 262 ASN A CA 1
ATOM 2052 C C . ASN A 1 262 ? -27.281 -7.965 33.538 1.00 82.56 262 ASN A C 1
ATOM 2054 O O . ASN A 1 262 ? -28.218 -7.167 33.598 1.00 82.56 262 ASN A O 1
ATOM 2058 N N . ILE A 1 263 ? -26.415 -7.984 32.520 1.00 84.12 263 ILE A N 1
ATOM 2059 C CA . ILE A 1 263 ? -26.535 -7.122 31.335 1.00 84.12 263 ILE A CA 1
ATOM 2060 C C . ILE A 1 263 ? -27.812 -7.460 30.562 1.00 84.12 263 ILE A C 1
ATOM 2062 O O . ILE A 1 263 ? -28.637 -6.576 30.328 1.00 84.12 263 ILE A O 1
ATOM 2066 N N . LEU A 1 264 ? -28.051 -8.742 30.279 1.00 84.00 264 LEU A N 1
ATOM 2067 C CA . LEU A 1 264 ? -29.262 -9.202 29.593 1.00 84.00 264 LEU A CA 1
ATOM 2068 C C . LEU A 1 264 ? -30.528 -8.819 30.365 1.00 84.00 264 LEU A C 1
ATOM 2070 O O . LEU A 1 264 ? -31.475 -8.304 29.777 1.00 84.00 264 LEU A O 1
ATOM 2074 N N . LYS A 1 265 ? -30.543 -8.960 31.699 1.00 82.88 265 LYS A N 1
ATOM 2075 C CA . LYS A 1 265 ? -31.668 -8.493 32.531 1.00 82.88 265 LYS A CA 1
ATOM 2076 C C . LYS A 1 265 ? -31.900 -6.986 32.408 1.00 82.88 265 LYS A C 1
ATOM 2078 O O . LYS A 1 265 ? -33.057 -6.568 32.346 1.00 82.88 265 LYS A O 1
ATOM 2083 N N . LYS A 1 266 ? -30.840 -6.168 32.376 1.00 82.50 266 LYS A N 1
ATOM 2084 C CA . LYS A 1 266 ? -30.956 -4.710 32.191 1.00 82.50 266 LYS A CA 1
ATOM 2085 C C . LYS A 1 266 ? -31.540 -4.361 30.820 1.00 82.50 266 LYS A C 1
ATOM 2087 O O . LYS A 1 266 ? -32.450 -3.534 30.761 1.00 82.50 266 LYS A O 1
ATOM 2092 N N . LEU A 1 267 ? -31.078 -5.032 29.763 1.00 84.06 267 LEU A N 1
ATOM 2093 C CA . LEU A 1 267 ? -31.537 -4.829 28.386 1.00 84.06 267 LEU A CA 1
ATOM 2094 C C . LEU A 1 267 ? -32.984 -5.302 28.168 1.00 84.06 267 LEU A C 1
ATOM 2096 O O . LEU A 1 267 ? -33.782 -4.556 27.600 1.00 84.06 267 LEU A O 1
ATOM 2100 N N . GLN A 1 268 ? -33.341 -6.492 28.663 1.00 81.31 268 GLN A N 1
ATOM 2101 C CA . GLN A 1 268 ? -34.652 -7.120 28.451 1.00 81.31 268 GLN A CA 1
ATOM 2102 C C . GLN A 1 268 ? -35.749 -6.573 29.375 1.00 81.31 268 GLN A C 1
ATOM 2104 O O . GLN A 1 268 ? -36.867 -6.335 28.933 1.00 81.31 268 GLN A O 1
ATOM 2109 N N . ARG A 1 269 ? -35.460 -6.396 30.674 1.00 70.50 269 ARG A N 1
ATOM 2110 C CA . ARG A 1 269 ? -36.485 -6.098 31.700 1.00 70.50 269 ARG A CA 1
ATOM 2111 C C . ARG A 1 269 ? -36.388 -4.693 32.284 1.00 70.50 269 ARG A C 1
ATOM 2113 O O . ARG A 1 269 ? -37.367 -4.193 32.825 1.00 70.50 269 ARG A O 1
ATOM 2120 N N . GLY A 1 270 ? -35.206 -4.081 32.239 1.00 62.00 270 GLY A N 1
ATOM 2121 C CA . GLY A 1 270 ? -34.918 -2.866 32.998 1.00 62.00 270 GLY A CA 1
ATOM 2122 C C . GLY A 1 270 ? -35.319 -1.555 32.326 1.00 62.00 270 GLY A C 1
ATOM 2123 O O . GLY A 1 270 ? -35.361 -0.544 33.020 1.00 62.00 270 GLY A O 1
ATOM 2124 N N . ASN A 1 271 ? -35.550 -1.533 31.004 1.00 69.50 271 ASN A N 1
ATOM 2125 C CA . ASN A 1 271 ? -35.600 -0.298 30.196 1.00 69.50 271 ASN A CA 1
ATOM 2126 C C . ASN A 1 271 ? -34.441 0.679 30.513 1.00 69.50 271 ASN A C 1
ATOM 2128 O O . ASN A 1 271 ? -34.571 1.889 30.342 1.00 69.50 271 ASN A O 1
ATOM 2132 N N . GLN A 1 272 ? -33.308 0.163 31.004 1.00 79.94 272 GLN A N 1
ATOM 2133 C CA . GLN A 1 272 ? -32.158 0.972 31.395 1.00 79.94 272 GLN A CA 1
ATOM 2134 C C . GLN A 1 272 ? -31.281 1.238 30.174 1.00 79.94 272 GLN A C 1
ATOM 2136 O O . GLN A 1 272 ? -31.035 0.333 29.379 1.00 79.94 272 GLN A O 1
ATOM 2141 N N . LEU A 1 273 ? -30.788 2.469 30.065 1.00 86.50 273 LEU A N 1
ATOM 2142 C CA . LEU A 1 273 ? -29.783 2.879 29.087 1.00 86.50 273 LEU A CA 1
ATOM 2143 C C . LEU A 1 273 ? -28.424 3.063 29.780 1.00 86.50 273 LEU A C 1
ATOM 2145 O O . LEU A 1 273 ? -28.398 3.345 30.988 1.00 86.50 273 LEU A O 1
ATOM 2149 N N . PRO A 1 274 ? -27.300 2.941 29.050 1.00 89.81 274 PRO A N 1
ATOM 2150 C CA . PRO A 1 274 ? -26.000 3.365 29.553 1.00 89.81 274 PRO A CA 1
ATOM 2151 C C . PRO A 1 274 ? -26.056 4.809 30.062 1.00 89.81 274 PRO A C 1
ATOM 2153 O O . PRO A 1 274 ? -26.683 5.683 29.460 1.00 89.81 274 PRO A O 1
ATOM 2156 N N . LYS A 1 275 ? -25.416 5.074 31.203 1.00 91.12 275 LYS A N 1
ATOM 2157 C CA . LYS A 1 275 ? -25.456 6.404 31.815 1.00 91.12 275 LYS A CA 1
ATOM 2158 C C . LYS A 1 275 ? -24.445 7.316 31.127 1.00 91.12 275 LYS A C 1
ATOM 2160 O O . LYS A 1 275 ? -23.251 7.192 31.376 1.00 91.12 275 LYS A O 1
ATOM 2165 N N . ILE A 1 276 ? -24.935 8.278 30.352 1.00 94.31 276 ILE A N 1
ATOM 2166 C CA . ILE A 1 276 ? -24.104 9.310 29.724 1.00 94.31 276 ILE A CA 1
ATOM 2167 C C . ILE A 1 276 ? -23.731 10.372 30.777 1.00 94.31 276 ILE A C 1
ATOM 2169 O O . ILE A 1 276 ? -24.626 10.970 31.388 1.00 94.31 276 ILE A O 1
ATOM 2173 N N . PRO A 1 277 ? -22.437 10.621 31.046 1.00 93.50 277 PRO A N 1
ATOM 2174 C CA . PRO A 1 277 ? -22.032 11.630 32.016 1.00 93.50 277 PRO A CA 1
ATOM 2175 C C . PRO A 1 277 ? -22.380 13.059 31.585 1.00 93.50 277 PRO A C 1
ATOM 2177 O O . PRO A 1 277 ? -22.203 13.450 30.434 1.00 93.50 277 PRO A O 1
ATOM 2180 N N . GLY A 1 278 ? -22.819 13.880 32.544 1.00 91.62 278 GLY A N 1
ATOM 2181 C CA . GLY A 1 278 ? -23.215 15.266 32.278 1.00 91.62 278 GLY A CA 1
ATOM 2182 C C . GLY A 1 278 ? -22.071 16.178 31.819 1.00 91.62 278 GLY A C 1
ATOM 2183 O O . GLY A 1 278 ? -22.343 17.159 31.129 1.00 91.62 278 GLY A O 1
ATOM 2184 N N . TYR A 1 279 ? -20.822 15.833 32.161 1.00 92.81 279 TYR A N 1
ATOM 2185 C CA . TYR A 1 279 ? -19.621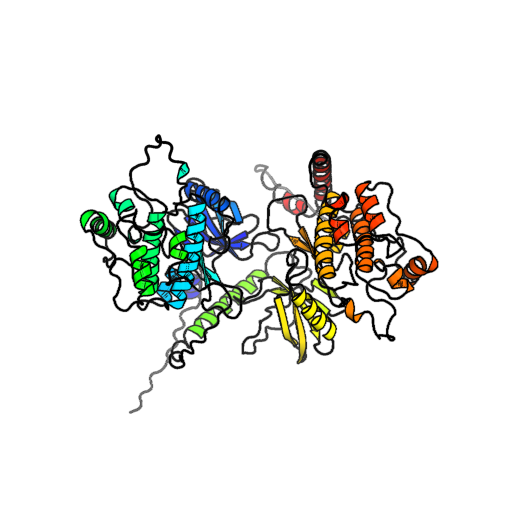 16.617 31.848 1.00 92.81 279 TYR A CA 1
ATOM 2186 C C . TYR A 1 279 ? -19.184 16.543 30.378 1.00 92.81 279 TYR A C 1
ATOM 2188 O O . TYR A 1 279 ? -18.332 17.325 29.975 1.00 92.81 279 TYR A O 1
ATOM 2196 N N . LEU A 1 280 ? -19.736 15.618 29.585 1.00 95.06 280 LEU A N 1
ATOM 2197 C CA . LEU A 1 280 ? -19.424 15.510 28.158 1.00 95.06 280 LEU A CA 1
ATOM 2198 C C . LEU A 1 280 ? -19.959 16.719 27.375 1.00 95.06 280 LEU A C 1
ATOM 2200 O O . LEU A 1 280 ? -20.898 17.389 27.826 1.00 95.06 280 LEU A O 1
ATOM 2204 N N . SER A 1 281 ? -19.408 16.979 26.186 1.00 95.81 281 SER A N 1
ATOM 2205 C CA . SER A 1 281 ? -19.896 18.047 25.310 1.00 95.81 281 SER A CA 1
ATOM 2206 C C . SER A 1 281 ? -21.343 17.804 24.861 1.00 95.81 281 SER A C 1
ATOM 2208 O O . SER A 1 281 ? -21.865 16.683 24.894 1.00 95.81 281 SER A O 1
ATOM 2210 N N . GLN A 1 282 ? -22.031 18.868 24.437 1.00 94.94 282 GLN A N 1
ATOM 2211 C CA . GLN A 1 282 ? -23.397 18.737 23.925 1.00 94.94 282 GLN A CA 1
ATOM 2212 C C . GLN A 1 282 ? -23.444 17.913 22.630 1.00 94.94 282 GLN A C 1
ATOM 2214 O O . GLN A 1 282 ? -24.375 17.129 22.448 1.00 94.94 282 GLN A O 1
ATOM 2219 N N . ASN A 1 283 ? -22.416 18.031 21.785 1.00 95.50 283 ASN A N 1
ATOM 2220 C CA . ASN A 1 283 ? -22.284 17.249 20.558 1.00 95.50 283 ASN A CA 1
ATOM 2221 C C . ASN A 1 283 ? -22.087 15.759 20.869 1.00 95.50 283 ASN A C 1
ATOM 2223 O O . ASN A 1 283 ? -22.795 14.931 20.301 1.00 95.50 283 ASN A O 1
ATOM 2227 N N . ALA A 1 284 ? -21.214 15.415 21.822 1.00 96.50 284 ALA A N 1
ATOM 2228 C CA . ALA A 1 284 ? -21.013 14.033 22.260 1.00 96.50 284 ALA A CA 1
ATOM 2229 C C . ALA A 1 284 ? -22.295 13.433 22.860 1.00 96.50 284 ALA A C 1
ATOM 2231 O O . ALA A 1 284 ? -22.700 12.329 22.500 1.00 96.50 284 ALA A O 1
ATOM 2232 N N . LYS A 1 285 ? -22.989 14.185 23.729 1.00 97.56 285 LYS A N 1
ATOM 2233 C CA . LYS A 1 285 ? -24.287 13.775 24.296 1.00 97.56 285 LYS A CA 1
ATOM 2234 C C . LYS A 1 285 ? -25.341 13.548 23.211 1.00 97.56 285 LYS A C 1
ATOM 2236 O O . LYS A 1 285 ? -26.032 12.535 23.247 1.00 97.56 285 LYS A O 1
ATOM 2241 N N . GLY A 1 286 ? -25.459 14.468 22.251 1.00 97.06 286 GLY A N 1
ATOM 2242 C CA . GLY A 1 286 ? -26.384 14.348 21.121 1.00 97.06 286 GLY A CA 1
ATOM 2243 C C . GLY A 1 286 ? -26.115 13.099 20.281 1.00 97.06 286 GLY A C 1
ATOM 2244 O O . GLY A 1 286 ? -27.040 12.333 20.012 1.00 97.06 286 GLY A O 1
ATOM 2245 N N . PHE A 1 287 ? -24.843 12.843 19.970 1.00 98.06 287 PHE A N 1
ATOM 2246 C CA . PHE A 1 287 ? -24.419 11.670 19.210 1.00 98.06 287 PHE A CA 1
ATOM 2247 C C . PHE A 1 287 ? -24.741 10.367 19.951 1.00 98.06 287 PHE A C 1
ATOM 2249 O O . PHE A 1 287 ? -25.394 9.481 19.402 1.00 98.06 287 PHE A O 1
ATOM 2256 N N . LEU A 1 288 ? -24.356 10.272 21.229 1.00 98.19 288 LEU A N 1
ATOM 2257 C CA . LEU A 1 288 ? -24.619 9.098 22.064 1.00 98.19 288 LEU A CA 1
ATOM 2258 C C . LEU A 1 288 ? -26.117 8.811 22.211 1.00 98.19 288 LEU A C 1
ATOM 2260 O O . LEU A 1 288 ? -26.506 7.649 22.168 1.00 98.19 288 LEU A O 1
ATOM 2264 N N . ASN A 1 289 ? -26.961 9.840 22.329 1.00 97.00 289 ASN A N 1
ATOM 2265 C CA . ASN A 1 289 ? -28.417 9.666 22.369 1.00 97.00 289 ASN A CA 1
ATOM 2266 C C . ASN A 1 289 ? -28.976 9.102 21.053 1.00 97.00 289 ASN A C 1
ATOM 2268 O O . ASN A 1 289 ? -29.919 8.318 21.087 1.00 97.00 289 ASN A O 1
ATOM 2272 N N . CYS A 1 290 ? -28.395 9.465 19.904 1.00 97.12 290 CYS A N 1
ATOM 2273 C CA . CYS A 1 290 ? -28.802 8.919 18.607 1.00 97.12 290 CYS A CA 1
ATOM 2274 C C . CYS A 1 290 ? -28.404 7.442 18.441 1.00 97.12 290 CYS A C 1
ATOM 2276 O O . CYS A 1 290 ? -29.138 6.679 17.809 1.00 97.12 290 CYS A O 1
ATOM 2278 N N . CYS A 1 291 ? -27.256 7.039 19.000 1.00 97.50 291 CYS A N 1
ATOM 2279 C CA . CYS A 1 291 ? -26.767 5.658 18.944 1.00 97.50 291 CYS A CA 1
ATOM 2280 C C . CYS A 1 291 ? -27.446 4.744 19.976 1.00 97.50 291 CYS A C 1
ATOM 2282 O O . CYS A 1 291 ? -27.862 3.636 19.649 1.00 97.50 291 CYS A O 1
ATOM 2284 N N . LEU A 1 292 ? -27.592 5.216 21.218 1.00 95.94 292 LEU A N 1
ATOM 2285 C CA . LEU A 1 292 ? -28.172 4.480 22.349 1.00 95.94 292 LEU A CA 1
ATOM 2286 C C . LEU A 1 292 ? -29.699 4.645 22.441 1.00 95.94 292 LEU A C 1
ATOM 2288 O O . LEU A 1 292 ? -30.289 4.562 23.520 1.00 95.94 292 LEU A O 1
ATOM 2292 N N . GLU A 1 293 ? -30.349 4.867 21.299 1.00 94.44 293 GLU A N 1
ATOM 2293 C CA . GLU A 1 293 ? -31.803 4.886 21.178 1.00 94.44 293 GLU A CA 1
ATOM 2294 C C . GLU A 1 293 ? -32.339 3.447 21.226 1.00 94.44 293 GLU A C 1
ATOM 2296 O O . GLU A 1 293 ? -31.937 2.569 20.451 1.00 94.44 293 GLU A O 1
ATOM 2301 N N . ARG A 1 294 ? -33.244 3.187 22.175 1.00 90.25 294 ARG A N 1
ATOM 2302 C CA . ARG A 1 294 ? -33.799 1.849 22.411 1.00 90.25 294 ARG A CA 1
ATOM 2303 C C . ARG A 1 294 ? -34.711 1.423 21.270 1.00 90.25 294 ARG A C 1
ATOM 2305 O O . ARG A 1 294 ? -34.724 0.246 20.927 1.00 90.25 294 ARG A O 1
ATOM 2312 N N . ASN A 1 295 ? -35.479 2.351 20.702 1.00 89.25 295 ASN A N 1
ATOM 2313 C CA . ASN A 1 295 ? -36.331 2.039 19.568 1.00 89.25 295 ASN A CA 1
ATOM 2314 C C . ASN A 1 295 ? -35.501 1.975 18.276 1.00 89.25 295 ASN A C 1
ATOM 2316 O O . ASN A 1 295 ? -35.060 2.998 17.754 1.00 89.25 295 ASN A O 1
ATOM 2320 N N . VAL A 1 296 ? -35.348 0.770 17.724 1.00 90.06 296 VAL A N 1
ATOM 2321 C CA . VAL A 1 296 ? -34.569 0.492 16.503 1.00 90.06 296 VAL A CA 1
ATOM 2322 C C . VAL A 1 296 ? -34.958 1.406 15.337 1.00 90.06 296 VAL A C 1
ATOM 2324 O O . VAL A 1 296 ? -34.086 1.878 14.604 1.00 90.06 296 VAL A O 1
ATOM 2327 N N . SER A 1 297 ? -36.252 1.720 15.185 1.00 89.38 297 SER A N 1
ATOM 2328 C CA . SER A 1 297 ? -36.729 2.573 14.091 1.00 89.38 297 SER A CA 1
ATOM 2329 C C . SER A 1 297 ? -36.287 4.031 14.228 1.00 89.38 297 SER A C 1
ATOM 2331 O O . SER A 1 297 ? -36.180 4.726 13.219 1.00 89.38 297 SER A O 1
ATOM 2333 N N . HIS A 1 298 ? -36.028 4.497 15.452 1.00 93.06 298 HIS A N 1
ATOM 2334 C CA . HIS A 1 298 ? -35.569 5.858 15.741 1.00 93.06 298 HIS A CA 1
ATOM 2335 C C . HIS A 1 298 ? -34.040 5.968 15.802 1.00 93.06 298 HIS A C 1
ATOM 2337 O O . HIS A 1 298 ? -33.504 7.048 15.561 1.00 93.06 298 HIS A O 1
ATOM 2343 N N . ARG A 1 299 ? -33.334 4.866 16.092 1.00 96.38 299 ARG A N 1
ATOM 2344 C CA . ARG A 1 299 ? -31.865 4.826 16.116 1.00 96.38 299 ARG A CA 1
ATOM 2345 C C . ARG A 1 299 ? -31.311 5.193 14.745 1.00 96.38 299 ARG A C 1
ATOM 2347 O O . ARG A 1 299 ? -31.739 4.625 13.750 1.00 96.38 299 ARG A O 1
ATOM 2354 N N . LEU A 1 300 ? -30.382 6.138 14.654 1.00 96.06 300 LEU A N 1
ATOM 2355 C CA . LEU A 1 300 ? -29.897 6.598 13.348 1.00 96.06 300 LEU A CA 1
ATOM 2356 C C . LEU A 1 300 ? -29.053 5.529 12.629 1.00 96.06 300 LEU A C 1
ATOM 2358 O O . LEU A 1 300 ? -28.544 4.598 13.244 1.00 96.06 300 LEU A O 1
ATOM 2362 N N . SER A 1 301 ? -28.928 5.647 11.304 1.00 97.00 301 SER A N 1
ATOM 2363 C CA . SER A 1 301 ? -28.029 4.797 10.503 1.00 97.00 301 SER A CA 1
ATOM 2364 C C . SER A 1 301 ? -26.595 5.338 10.505 1.00 97.00 301 SER A C 1
ATOM 2366 O O . SER A 1 301 ? -26.411 6.533 10.741 1.00 97.00 301 SER A O 1
ATOM 2368 N N . ALA A 1 302 ? -25.598 4.506 10.166 1.00 97.06 302 ALA A N 1
ATOM 2369 C CA . ALA A 1 302 ? -24.206 4.953 10.002 1.00 97.06 302 ALA A CA 1
ATOM 2370 C C . ALA A 1 302 ? -24.105 6.155 9.046 1.00 97.06 302 ALA A C 1
ATOM 2372 O O . ALA A 1 302 ? -23.537 7.188 9.396 1.00 97.06 302 ALA A O 1
ATOM 2373 N N . LYS A 1 303 ? -24.776 6.062 7.890 1.00 96.31 303 LYS A N 1
ATOM 2374 C CA . LYS A 1 303 ? -24.865 7.127 6.882 1.00 96.31 303 LYS A CA 1
ATOM 2375 C C . LYS A 1 303 ? -25.349 8.461 7.444 1.00 96.31 303 LYS A C 1
ATOM 2377 O O . LYS A 1 303 ? -24.795 9.507 7.136 1.00 96.31 303 LYS A O 1
ATOM 2382 N N . THR A 1 304 ? -26.402 8.427 8.259 1.00 96.31 304 THR A N 1
ATOM 2383 C CA . THR A 1 304 ? -26.976 9.633 8.874 1.00 96.31 304 THR A CA 1
ATOM 2384 C C . THR A 1 304 ? -26.089 10.168 9.997 1.00 96.31 304 THR A C 1
ATOM 2386 O O . THR A 1 304 ? -26.005 11.373 10.198 1.00 96.31 304 THR A O 1
ATOM 2389 N N . LEU A 1 305 ? -25.415 9.288 10.738 1.00 97.25 305 LEU A N 1
ATOM 2390 C CA . LEU A 1 305 ? -24.519 9.689 11.822 1.00 97.25 305 LEU A CA 1
ATOM 2391 C C . LEU A 1 305 ? -23.238 10.363 11.319 1.00 97.25 305 LEU A C 1
ATOM 2393 O O . LEU A 1 305 ? -22.699 11.202 12.035 1.00 97.25 305 LEU A O 1
ATOM 2397 N N . LEU A 1 306 ? -22.788 10.070 10.093 1.00 95.81 306 LEU A N 1
ATOM 2398 C CA . LEU A 1 306 ? -21.651 10.758 9.464 1.00 95.81 306 LEU A CA 1
ATOM 2399 C C . LEU A 1 306 ? -21.869 12.269 9.291 1.00 95.81 306 LEU A C 1
ATOM 2401 O O . LEU A 1 306 ? -20.897 13.016 9.241 1.00 95.81 306 LEU A O 1
ATOM 2405 N N . THR A 1 307 ? -23.123 12.729 9.245 1.00 94.62 307 THR A N 1
ATOM 2406 C CA . THR A 1 307 ? -23.473 14.157 9.159 1.00 94.62 307 THR A CA 1
ATOM 2407 C C . THR A 1 307 ? -23.785 14.774 10.526 1.00 94.62 307 THR A C 1
ATOM 2409 O O . THR A 1 307 ? -24.330 15.872 10.603 1.00 94.62 307 THR A O 1
ATOM 2412 N N . HIS A 1 308 ? -23.546 14.061 11.630 1.00 96.25 308 HIS A N 1
ATOM 2413 C CA . HIS A 1 308 ? -23.816 14.581 12.968 1.00 96.25 308 HIS A CA 1
ATOM 2414 C C . HIS A 1 308 ? -22.699 15.555 13.401 1.00 96.25 308 HIS A C 1
ATOM 2416 O O . HIS A 1 308 ? -21.531 15.189 13.277 1.00 96.25 308 HIS A O 1
ATOM 2422 N N . PRO A 1 309 ? -22.990 16.713 14.039 1.00 94.19 309 PRO A N 1
ATOM 2423 C CA . PRO A 1 309 ? -21.986 17.720 14.456 1.00 94.19 309 PRO A CA 1
ATOM 2424 C C . PRO A 1 309 ? -20.829 17.217 15.341 1.00 94.19 309 PRO A C 1
ATOM 2426 O O . PRO A 1 309 ? -19.812 17.885 15.537 1.00 94.19 309 PRO A O 1
ATOM 2429 N N . PHE A 1 310 ? -20.994 16.031 15.926 1.00 95.19 310 PHE A N 1
ATOM 2430 C CA . PHE A 1 310 ? -19.938 15.349 16.671 1.00 95.19 310 PHE A CA 1
ATOM 2431 C C . PHE A 1 310 ? -18.816 14.822 15.768 1.00 95.19 310 PHE A C 1
ATOM 2433 O O . PHE A 1 310 ? -17.684 14.764 16.210 1.00 95.19 310 PHE A O 1
ATOM 2440 N N . VAL A 1 311 ? -19.091 14.459 14.518 1.00 92.25 311 VAL A N 1
ATOM 2441 C CA . VAL A 1 311 ? -18.084 13.943 13.570 1.00 92.25 311 VAL A CA 1
ATOM 2442 C C . VAL A 1 311 ? -18.006 14.751 12.273 1.00 92.25 311 VAL A C 1
ATOM 2444 O O . VAL A 1 311 ? -17.073 14.559 11.493 1.00 92.25 311 VAL A O 1
ATOM 2447 N N . ASP A 1 312 ? -18.968 15.646 12.045 1.00 79.12 312 ASP A N 1
ATOM 2448 C CA . ASP A 1 312 ? -19.015 16.573 10.915 1.00 79.12 312 ASP A CA 1
ATOM 2449 C C . ASP A 1 312 ? -17.926 17.662 11.018 1.00 79.12 312 ASP A C 1
ATOM 2451 O O . ASP A 1 312 ? -17.469 17.985 12.120 1.00 79.12 312 ASP A O 1
ATOM 2455 N N . GLY A 1 313 ? -17.490 18.193 9.870 1.00 63.47 313 GLY A N 1
ATOM 2456 C CA . GLY A 1 313 ? -16.437 19.222 9.774 1.00 63.47 313 GLY A CA 1
ATOM 2457 C C . GLY A 1 313 ? -14.984 18.721 9.802 1.00 63.47 313 GLY A C 1
ATOM 2458 O O . GLY A 1 313 ? -14.070 19.525 9.885 1.00 63.47 313 GLY A O 1
ATOM 2459 N N . LEU A 1 314 ? -14.744 17.406 9.722 1.00 63.69 314 LEU A N 1
ATOM 2460 C CA . LEU A 1 314 ? -13.392 16.814 9.641 1.00 63.69 314 LEU A CA 1
ATOM 2461 C C . LEU A 1 314 ? -12.910 16.564 8.193 1.00 63.69 314 LEU A C 1
ATOM 2463 O O . LEU A 1 314 ? -11.946 15.830 7.987 1.00 63.69 314 LEU A O 1
ATOM 2467 N N . ASN A 1 315 ? -13.598 17.122 7.191 1.00 41.56 315 ASN A N 1
ATOM 2468 C CA . ASN A 1 315 ? -13.258 16.973 5.773 1.00 41.56 315 ASN A CA 1
ATOM 2469 C C . ASN A 1 315 ? -12.544 18.233 5.254 1.00 41.56 315 ASN A C 1
ATOM 2471 O O . ASN A 1 315 ? -13.204 19.253 5.103 1.00 41.56 315 ASN A O 1
ATOM 2475 N N . ASN A 1 316 ? -11.265 18.077 4.895 1.00 37.81 316 ASN A N 1
ATOM 2476 C CA . ASN A 1 316 ? -10.378 19.001 4.167 1.00 37.81 316 ASN A CA 1
ATOM 2477 C C . ASN A 1 316 ? -10.053 20.353 4.844 1.00 37.81 316 ASN A C 1
ATOM 2479 O O . ASN A 1 316 ? -10.916 21.202 5.000 1.00 37.81 316 ASN A O 1
ATOM 2483 N N . ASP A 1 317 ? -8.761 20.541 5.131 1.00 38.88 317 ASP A N 1
ATOM 2484 C CA . ASP A 1 317 ? -8.005 21.803 5.050 1.00 38.88 317 ASP A CA 1
ATOM 2485 C C . ASP A 1 317 ? -8.454 23.055 5.828 1.00 38.88 317 ASP A C 1
ATOM 2487 O O . ASP A 1 317 ? -8.001 24.142 5.485 1.00 38.88 317 ASP A O 1
ATOM 2491 N N . ASP A 1 318 ? -9.232 22.942 6.905 1.00 31.84 318 ASP A N 1
ATOM 2492 C CA . ASP A 1 318 ? -9.449 24.079 7.813 1.00 31.84 318 ASP A CA 1
ATOM 2493 C C . ASP A 1 318 ? -8.769 23.835 9.171 1.00 31.84 318 ASP A C 1
ATOM 2495 O O . ASP A 1 318 ? -9.311 23.233 10.102 1.00 31.84 318 ASP A O 1
ATOM 2499 N N . GLU A 1 319 ? -7.516 24.295 9.233 1.00 45.72 319 GLU A N 1
ATOM 2500 C CA . GLU A 1 319 ? -6.748 24.551 10.449 1.00 45.72 319 GLU A CA 1
ATOM 2501 C C . GLU A 1 319 ? -7.406 25.702 11.228 1.00 45.72 319 GLU A C 1
ATOM 2503 O O . GLU A 1 319 ? -7.258 26.871 10.874 1.00 45.72 319 GLU A O 1
ATOM 2508 N N . GLU A 1 320 ? -8.096 25.394 12.325 1.00 33.03 320 GLU A N 1
ATOM 2509 C CA . GLU A 1 320 ? -8.221 26.351 13.425 1.00 33.03 320 GLU A CA 1
ATOM 2510 C C . GLU A 1 320 ? -7.273 25.919 14.549 1.00 33.03 320 GLU A C 1
ATOM 2512 O O . GLU A 1 320 ? -7.468 24.905 15.225 1.00 33.03 320 GLU A O 1
ATOM 2517 N N . GLU A 1 321 ? -6.197 26.695 14.693 1.00 35.78 321 GLU A N 1
ATOM 2518 C CA . GLU A 1 321 ? -5.265 26.668 15.814 1.00 35.78 321 GLU A CA 1
ATOM 2519 C C . GLU A 1 321 ? -6.018 26.948 17.124 1.00 35.78 321 GLU A C 1
ATOM 2521 O O . GLU A 1 321 ? -6.249 28.098 17.495 1.00 35.78 321 GLU A O 1
ATOM 2526 N N . GLU A 1 322 ? -6.355 25.906 17.883 1.00 32.00 322 GLU A N 1
ATOM 2527 C CA . GLU A 1 322 ? -6.441 26.050 19.336 1.00 32.00 322 GLU A CA 1
ATOM 2528 C C . GLU A 1 322 ? -5.068 25.718 19.930 1.00 32.00 322 GLU A C 1
ATOM 2530 O O . GLU A 1 322 ? -4.718 24.559 20.172 1.00 32.00 322 GLU A O 1
ATOM 2535 N N . GLU A 1 323 ? -4.274 26.769 20.162 1.00 32.69 323 GLU A N 1
ATOM 2536 C CA . GLU A 1 323 ? -3.150 26.748 21.096 1.00 32.69 323 GLU A CA 1
ATOM 2537 C C . GLU A 1 323 ? -3.640 26.212 22.449 1.00 32.69 323 GLU A C 1
ATOM 2539 O O . GLU A 1 323 ? -4.302 26.916 23.213 1.00 32.69 323 GLU A O 1
ATOM 2544 N N . ILE A 1 324 ? -3.296 24.965 22.780 1.00 31.89 324 ILE A N 1
ATOM 2545 C CA . ILE A 1 324 ? -3.429 24.469 24.149 1.00 31.89 324 ILE A CA 1
ATOM 2546 C C . ILE A 1 324 ? -2.041 24.256 24.745 1.00 31.89 324 ILE A C 1
ATOM 2548 O O . ILE A 1 324 ? -1.341 23.273 24.502 1.00 31.89 324 ILE A O 1
ATOM 2552 N N . GLU A 1 325 ? -1.693 25.224 25.582 1.00 33.06 325 GLU A N 1
ATOM 2553 C CA . GLU A 1 325 ? -0.616 25.251 26.559 1.00 33.06 325 GLU A CA 1
ATOM 2554 C C . GLU A 1 325 ? -0.605 23.970 27.427 1.00 33.06 325 GLU A C 1
ATOM 2556 O O . GLU A 1 325 ? -1.321 23.853 28.420 1.00 33.06 325 GLU A O 1
ATOM 2561 N N . TYR A 1 326 ? 0.230 22.985 27.079 1.00 30.25 326 TYR A N 1
ATOM 2562 C CA . TYR A 1 326 ? 0.530 21.827 27.936 1.00 30.25 326 TYR A CA 1
ATOM 2563 C C . TYR A 1 326 ? 2.039 21.677 28.132 1.00 30.25 326 TYR A C 1
ATOM 2565 O O . TYR A 1 326 ? 2.681 20.778 27.594 1.00 30.25 326 TYR A O 1
ATOM 2573 N N . MET A 1 327 ? 2.615 22.559 28.955 1.00 27.31 327 MET A N 1
ATOM 2574 C CA . MET A 1 327 ? 4.042 22.535 29.289 1.00 27.31 327 MET A CA 1
ATOM 2575 C C . MET A 1 327 ? 4.365 22.192 30.750 1.00 27.31 327 MET A C 1
ATOM 2577 O O . MET A 1 327 ? 5.444 22.530 31.221 1.00 27.31 327 MET A O 1
ATOM 2581 N N . HIS A 1 328 ? 3.511 21.463 31.478 1.00 28.64 328 HIS A N 1
ATOM 2582 C CA . HIS A 1 328 ? 3.876 20.950 32.809 1.00 28.64 328 HIS A CA 1
ATOM 2583 C C . HIS A 1 328 ? 3.252 19.576 33.103 1.00 28.64 328 HIS A C 1
ATOM 2585 O O . HIS A 1 328 ? 2.121 19.473 33.566 1.00 28.64 328 HIS A O 1
ATOM 2591 N N . GLY A 1 329 ? 4.015 18.502 32.861 1.00 27.30 329 GLY A N 1
ATOM 2592 C CA . GLY A 1 329 ? 3.616 17.141 33.255 1.00 27.30 329 GLY A CA 1
ATOM 2593 C C . GLY A 1 329 ? 4.553 15.991 32.859 1.00 27.30 329 GLY A C 1
ATOM 2594 O O . GLY A 1 329 ? 4.323 14.864 33.279 1.00 27.30 329 GLY A O 1
ATOM 2595 N N . TRP A 1 330 ? 5.619 16.245 32.091 1.00 26.08 330 TRP A N 1
ATOM 2596 C CA . TRP A 1 330 ? 6.493 15.198 31.530 1.00 26.08 330 TRP A CA 1
ATOM 2597 C C . TRP A 1 330 ? 7.752 14.867 32.353 1.00 26.08 330 TRP A C 1
ATOM 2599 O O . TRP A 1 330 ? 8.661 14.207 31.862 1.00 26.08 330 TRP A O 1
ATOM 2609 N N . SER A 1 331 ? 7.842 15.279 33.618 1.00 24.94 331 SER A N 1
ATOM 2610 C CA . SER A 1 331 ? 9.069 15.090 34.412 1.00 24.94 331 SER A CA 1
ATOM 2611 C C . SER A 1 331 ? 9.142 13.791 35.231 1.00 24.94 331 SER A C 1
ATOM 2613 O O . SER A 1 331 ? 10.051 13.663 36.049 1.00 24.94 331 SER A O 1
ATOM 2615 N N . PHE A 1 332 ? 8.249 12.811 35.032 1.00 25.67 332 PHE A N 1
ATOM 2616 C CA . PHE A 1 332 ? 8.241 11.592 35.866 1.00 25.67 332 PHE A CA 1
ATOM 2617 C C . PHE A 1 332 ? 8.247 10.237 35.133 1.00 25.67 332 PHE A C 1
ATOM 2619 O O . PHE A 1 332 ? 8.235 9.207 35.800 1.00 25.67 332 PHE A O 1
ATOM 2626 N N . ILE A 1 333 ? 8.360 10.201 33.798 1.00 28.55 333 ILE A N 1
ATOM 2627 C CA . ILE A 1 333 ? 8.474 8.950 33.009 1.00 28.55 333 ILE A CA 1
ATOM 2628 C C . ILE A 1 333 ? 9.772 8.956 32.178 1.00 28.55 333 ILE A C 1
ATOM 2630 O O . ILE A 1 333 ? 9.771 8.675 30.988 1.00 28.55 333 ILE A O 1
ATOM 2634 N N . SER A 1 334 ? 10.906 9.326 32.779 1.00 27.72 334 SER A N 1
ATOM 2635 C CA . SER A 1 334 ? 12.212 9.322 32.088 1.00 27.72 334 SER A CA 1
ATOM 2636 C C . SER A 1 334 ? 13.180 8.247 32.582 1.00 27.72 334 SER A C 1
ATOM 2638 O O . SER A 1 334 ? 14.341 8.259 32.206 1.00 27.72 334 SER A O 1
ATOM 2640 N N . LYS A 1 335 ? 12.737 7.311 33.432 1.00 28.20 335 LYS A N 1
ATOM 2641 C CA . LYS A 1 335 ? 13.615 6.242 33.951 1.00 28.20 335 LYS A CA 1
ATOM 2642 C C . LYS A 1 335 ? 13.204 4.824 33.567 1.00 28.20 335 LYS A C 1
ATOM 2644 O O . LYS A 1 335 ? 14.068 3.960 33.509 1.00 28.20 335 LYS A O 1
ATOM 2649 N N . GLU A 1 336 ? 11.933 4.585 33.250 1.00 29.33 336 GLU A N 1
ATOM 2650 C CA . GLU A 1 336 ? 11.477 3.283 32.731 1.00 29.33 336 GLU A CA 1
ATOM 2651 C C . GLU A 1 336 ? 11.556 3.200 31.197 1.00 29.33 336 GLU A C 1
ATOM 2653 O O . GLU A 1 336 ? 11.752 2.117 30.653 1.00 29.33 336 GLU A O 1
ATOM 2658 N N . HIS A 1 337 ? 11.503 4.344 30.501 1.00 30.58 337 HIS A N 1
ATOM 2659 C CA . HIS A 1 337 ? 11.676 4.423 29.043 1.00 30.58 337 HIS A CA 1
ATOM 2660 C C . HIS A 1 337 ? 13.104 4.065 28.596 1.00 30.58 337 HIS A C 1
ATOM 2662 O O . HIS A 1 337 ? 13.279 3.410 27.572 1.00 30.58 337 HIS A O 1
ATOM 2668 N N . ASP A 1 338 ? 14.116 4.420 29.391 1.00 30.95 338 ASP A N 1
ATOM 2669 C CA . ASP A 1 338 ? 15.511 4.069 29.098 1.00 30.95 338 ASP A CA 1
ATOM 2670 C C . ASP A 1 338 ? 15.781 2.569 29.280 1.00 30.95 338 ASP A C 1
ATOM 2672 O O . ASP A 1 338 ? 16.559 1.997 28.526 1.00 30.95 338 ASP A O 1
ATOM 2676 N N . TYR A 1 339 ? 15.101 1.901 30.221 1.00 29.33 339 TYR A N 1
ATOM 2677 C CA . TYR A 1 339 ? 15.302 0.470 30.489 1.00 29.33 339 TYR A CA 1
ATOM 2678 C C . TYR A 1 339 ? 14.601 -0.425 29.455 1.00 29.33 339 TYR A C 1
ATOM 2680 O O . TYR A 1 339 ? 15.146 -1.450 29.048 1.00 29.33 339 TYR A O 1
ATOM 2688 N N . ALA A 1 340 ? 13.418 -0.016 28.979 1.00 28.00 340 ALA A N 1
ATOM 2689 C CA . ALA A 1 340 ? 12.711 -0.706 27.900 1.00 28.00 340 ALA A CA 1
ATOM 2690 C C . ALA A 1 340 ? 13.476 -0.611 26.569 1.00 28.00 340 ALA A C 1
ATOM 2692 O O . ALA A 1 340 ? 13.640 -1.629 25.902 1.00 28.00 340 ALA A O 1
ATOM 2693 N N . ASN A 1 341 ? 14.030 0.565 26.242 1.00 31.14 341 ASN A N 1
ATOM 2694 C CA . ASN A 1 341 ? 14.873 0.753 25.057 1.00 31.14 341 ASN A CA 1
ATOM 2695 C C . ASN A 1 341 ? 16.187 -0.043 25.142 1.00 31.14 341 ASN A C 1
ATOM 2697 O O . ASN A 1 341 ? 16.605 -0.612 24.139 1.00 31.14 341 ASN A O 1
ATOM 2701 N N . GLN A 1 342 ? 16.796 -0.167 26.329 1.00 30.45 342 GLN A N 1
ATOM 2702 C CA . GLN A 1 342 ? 18.019 -0.962 26.522 1.00 30.45 342 GLN A CA 1
ATOM 2703 C C . GLN A 1 342 ? 17.792 -2.469 26.326 1.00 30.45 342 GLN A C 1
ATOM 2705 O O . GLN A 1 342 ? 18.636 -3.157 25.752 1.00 30.45 342 GLN A O 1
ATOM 2710 N N . ILE A 1 343 ? 16.640 -2.986 26.770 1.00 29.83 343 ILE A N 1
ATOM 2711 C CA . ILE A 1 343 ? 16.255 -4.387 26.548 1.00 29.83 343 ILE A CA 1
ATOM 2712 C C . ILE A 1 343 ? 15.848 -4.612 25.081 1.00 29.83 343 ILE A C 1
ATOM 2714 O O . ILE A 1 343 ? 16.180 -5.651 24.513 1.00 29.83 343 ILE A O 1
ATOM 2718 N N . GLN A 1 344 ? 15.208 -3.636 24.427 1.00 29.20 344 GLN A N 1
ATOM 2719 C CA . GLN A 1 344 ? 14.887 -3.698 22.993 1.00 29.20 344 GLN A CA 1
ATOM 2720 C C . GLN A 1 344 ? 16.138 -3.647 22.098 1.00 29.20 344 GLN A C 1
ATOM 2722 O O . GLN A 1 344 ? 16.199 -4.383 21.114 1.00 29.20 344 GLN A O 1
ATOM 2727 N N . GLU A 1 345 ? 17.153 -2.852 22.455 1.00 32.66 345 GLU A N 1
ATOM 2728 C CA . GLU A 1 345 ? 18.464 -2.842 21.786 1.00 32.66 345 GLU A CA 1
ATOM 2729 C C . GLU A 1 345 ? 19.205 -4.172 21.963 1.00 32.66 345 GLU A C 1
ATOM 2731 O O . GLU A 1 345 ? 19.756 -4.695 20.994 1.00 32.66 345 GLU A O 1
ATOM 2736 N N . GLN A 1 346 ? 19.180 -4.770 23.161 1.00 29.06 346 GLN A N 1
ATOM 2737 C CA . GLN A 1 346 ? 19.800 -6.079 23.398 1.00 29.06 346 GLN A CA 1
ATOM 2738 C C . GLN A 1 346 ? 19.104 -7.209 22.634 1.00 29.06 346 GLN A C 1
ATOM 2740 O O . GLN A 1 346 ? 19.792 -8.030 22.033 1.00 29.06 346 GLN A O 1
ATOM 2745 N N . ILE A 1 347 ? 17.767 -7.230 22.588 1.00 31.84 347 ILE A N 1
ATOM 2746 C CA . ILE A 1 347 ? 17.003 -8.223 21.813 1.00 31.84 347 ILE A CA 1
ATOM 2747 C C . ILE A 1 347 ? 17.224 -8.021 20.304 1.00 31.84 347 ILE A C 1
ATOM 2749 O O . ILE A 1 347 ? 17.402 -8.998 19.576 1.00 31.84 347 ILE A O 1
ATOM 2753 N N . GLY A 1 348 ? 17.285 -6.769 19.835 1.00 30.73 348 GLY A N 1
ATOM 2754 C CA . GLY A 1 348 ? 17.607 -6.431 18.445 1.00 30.73 348 GLY A CA 1
ATOM 2755 C C . GLY A 1 348 ? 19.015 -6.870 18.025 1.00 30.73 348 GLY A C 1
ATOM 2756 O O . GLY A 1 348 ? 19.183 -7.421 16.939 1.00 30.73 348 GLY A O 1
ATOM 2757 N N . LEU A 1 349 ? 20.014 -6.710 18.900 1.00 32.72 349 LEU A N 1
ATOM 2758 C CA . LEU A 1 349 ? 21.395 -7.155 18.669 1.00 32.72 349 LEU A CA 1
ATOM 2759 C C . LEU A 1 349 ? 21.565 -8.681 18.785 1.00 32.72 349 LEU A C 1
ATOM 2761 O O . LEU A 1 349 ? 22.356 -9.266 18.048 1.00 32.72 349 LEU A O 1
ATOM 2765 N N . GLN A 1 350 ? 20.806 -9.354 19.655 1.00 27.45 350 GLN A N 1
ATOM 2766 C CA . GLN A 1 350 ? 20.821 -10.820 19.741 1.00 27.45 350 GLN A CA 1
ATOM 2767 C C . GLN A 1 350 ? 20.138 -11.480 18.535 1.00 27.45 350 GLN A C 1
ATOM 2769 O O . GLN A 1 350 ? 20.644 -12.478 18.027 1.00 27.45 350 GLN A O 1
ATOM 2774 N N . LEU A 1 351 ? 19.059 -10.886 18.007 1.00 31.30 351 LEU A N 1
ATOM 2775 C CA . LEU A 1 351 ? 18.459 -11.284 16.726 1.00 31.30 351 LEU A CA 1
ATOM 2776 C C . LEU A 1 351 ? 19.412 -11.038 15.542 1.00 31.30 351 LEU A C 1
ATOM 2778 O O . LEU A 1 351 ? 19.414 -11.823 14.598 1.00 31.30 351 LEU A O 1
ATOM 2782 N N . PHE A 1 352 ? 20.258 -10.004 15.609 1.00 31.27 352 PHE A N 1
ATOM 2783 C CA . PHE A 1 352 ? 21.266 -9.688 14.589 1.00 31.27 352 PHE A CA 1
ATOM 2784 C C . PHE A 1 352 ? 22.388 -10.740 14.499 1.00 31.27 352 PHE A C 1
ATOM 2786 O O . PHE A 1 352 ? 22.848 -11.050 13.403 1.00 31.27 352 PHE A O 1
ATOM 2793 N N . LEU A 1 353 ? 22.798 -11.339 15.624 1.00 29.72 353 LEU A N 1
ATOM 2794 C CA . LEU A 1 353 ? 23.860 -12.357 15.656 1.00 29.72 353 LEU A CA 1
ATOM 2795 C C . LEU A 1 353 ? 23.380 -13.756 15.238 1.00 29.72 353 LEU A C 1
ATOM 2797 O O . LEU A 1 353 ? 24.138 -14.493 14.614 1.00 29.72 353 LEU A O 1
ATOM 2801 N N . VAL A 1 354 ? 22.113 -14.103 15.494 1.00 31.80 354 VAL A N 1
ATOM 2802 C CA . VAL A 1 354 ? 21.515 -15.364 15.004 1.00 31.80 354 VAL A CA 1
ATOM 2803 C C . VAL A 1 354 ? 21.311 -15.336 13.478 1.00 31.80 354 VAL A C 1
ATOM 2805 O O . VAL A 1 354 ? 21.319 -16.377 12.830 1.00 31.80 354 VAL A O 1
ATOM 2808 N N . TYR A 1 355 ? 21.201 -14.146 12.875 1.00 31.41 355 TYR A N 1
ATOM 2809 C CA . TYR A 1 355 ? 21.022 -13.947 11.429 1.00 31.41 355 TYR A CA 1
ATOM 2810 C C . TYR A 1 355 ? 22.258 -14.282 10.564 1.00 31.41 355 TYR A C 1
ATOM 2812 O O . TYR A 1 355 ? 22.140 -14.288 9.339 1.00 31.41 355 TYR A O 1
ATOM 2820 N N . ILE A 1 356 ? 23.429 -14.543 11.164 1.00 29.97 356 ILE A N 1
ATOM 2821 C CA . ILE A 1 356 ? 24.694 -14.798 10.444 1.00 29.97 356 ILE A CA 1
ATOM 2822 C C . ILE A 1 356 ? 24.967 -16.300 10.235 1.00 29.97 356 ILE A C 1
ATOM 2824 O O . ILE A 1 356 ? 25.721 -16.666 9.334 1.00 29.97 356 ILE A O 1
ATOM 2828 N N . GLU A 1 357 ? 24.326 -17.195 10.989 1.00 29.78 357 GLU A N 1
ATOM 2829 C CA . GLU A 1 357 ? 24.569 -18.636 10.869 1.00 29.78 357 GLU A CA 1
ATOM 2830 C C . GLU A 1 357 ? 23.430 -19.331 10.108 1.00 29.78 357 GLU A C 1
ATOM 2832 O O . GLU A 1 357 ? 22.423 -19.687 10.709 1.00 29.78 357 GLU A O 1
ATOM 2837 N N . LEU A 1 358 ? 23.579 -19.477 8.778 1.00 27.28 358 LEU A N 1
ATOM 2838 C CA . LEU A 1 358 ? 23.185 -20.618 7.910 1.00 27.28 358 LEU A CA 1
ATOM 2839 C C . LEU A 1 358 ? 23.346 -20.235 6.405 1.00 27.28 358 LEU A C 1
ATOM 2841 O O . LEU A 1 358 ? 23.393 -19.054 6.061 1.00 27.28 358 LEU A O 1
ATOM 2845 N N . PRO A 1 359 ? 23.551 -21.205 5.490 1.00 31.61 359 PRO A N 1
ATOM 2846 C CA . PRO A 1 359 ? 24.607 -21.141 4.481 1.00 31.61 359 PRO A CA 1
ATOM 2847 C C . PRO A 1 359 ? 24.140 -20.535 3.155 1.00 31.61 359 PRO A C 1
ATOM 2849 O O . PRO A 1 359 ? 23.609 -21.232 2.302 1.00 31.61 359 PRO A O 1
ATOM 2852 N N . PHE A 1 360 ? 24.390 -19.244 2.950 1.00 26.75 360 PHE A N 1
ATOM 2853 C CA . PHE A 1 360 ? 24.533 -18.647 1.612 1.00 26.75 360 PHE A CA 1
ATOM 2854 C C . PHE A 1 360 ? 25.385 -17.374 1.714 1.00 26.75 360 PHE A C 1
ATOM 2856 O O . PHE A 1 360 ? 24.979 -16.272 1.353 1.00 26.75 360 PHE A O 1
ATOM 2863 N N . VAL A 1 361 ? 26.582 -17.511 2.290 1.00 30.47 361 VAL A N 1
ATOM 2864 C CA . VAL A 1 361 ? 27.542 -16.413 2.434 1.00 30.47 361 VAL A CA 1
ATOM 2865 C C . VAL A 1 361 ? 28.931 -16.915 2.057 1.00 30.47 361 VAL A C 1
ATOM 2867 O O . VAL A 1 361 ? 29.718 -17.301 2.908 1.00 30.47 361 VAL A O 1
ATOM 2870 N N . GLU A 1 362 ? 29.248 -16.872 0.766 1.00 28.78 362 GLU A N 1
ATOM 2871 C CA . GLU A 1 362 ? 30.647 -16.859 0.310 1.00 28.78 362 GLU A CA 1
ATOM 2872 C C . GLU A 1 362 ? 31.036 -15.525 -0.353 1.00 28.78 362 GLU A C 1
ATOM 2874 O O . GLU A 1 362 ? 32.138 -15.401 -0.870 1.00 28.78 362 GLU A O 1
ATOM 2879 N N . HIS A 1 363 ? 30.183 -14.489 -0.318 1.00 27.83 363 HIS A N 1
ATOM 2880 C CA . HIS A 1 363 ? 30.517 -13.147 -0.842 1.00 27.83 363 HIS A CA 1
ATOM 2881 C C . HIS A 1 363 ? 30.222 -11.970 0.115 1.00 27.83 363 HIS A C 1
ATOM 2883 O O . HIS A 1 363 ? 30.425 -10.820 -0.258 1.00 27.83 363 HIS A O 1
ATOM 2889 N N . PHE A 1 364 ? 29.808 -12.223 1.365 1.00 29.62 364 PHE A N 1
ATOM 2890 C CA . PHE A 1 364 ? 29.538 -11.177 2.376 1.00 29.62 364 PHE A CA 1
ATOM 2891 C C . PHE A 1 364 ? 30.660 -11.000 3.414 1.00 29.62 364 PHE A C 1
ATOM 2893 O O . PHE A 1 364 ? 30.420 -10.595 4.548 1.00 29.62 364 PHE A O 1
ATOM 2900 N N . THR A 1 365 ? 31.915 -11.260 3.053 1.00 25.86 365 THR A N 1
ATOM 2901 C CA . THR A 1 365 ? 33.057 -10.966 3.932 1.00 25.86 365 THR A CA 1
ATOM 2902 C C . THR A 1 365 ? 33.718 -9.652 3.538 1.00 25.86 365 THR A C 1
ATOM 2904 O O . THR A 1 365 ? 34.746 -9.668 2.869 1.00 25.86 365 THR A O 1
ATOM 2907 N N . GLN A 1 366 ? 33.111 -8.531 3.940 1.00 25.98 366 GLN A N 1
ATOM 2908 C CA . GLN A 1 366 ? 33.783 -7.273 4.313 1.00 25.98 366 GLN A CA 1
ATOM 2909 C C . GLN A 1 366 ? 32.726 -6.227 4.708 1.00 25.98 366 GLN A C 1
ATOM 2911 O O . GLN A 1 366 ? 32.389 -5.330 3.944 1.00 25.98 366 GLN A O 1
ATOM 2916 N N . ILE A 1 367 ? 32.184 -6.352 5.921 1.00 28.33 367 ILE A N 1
ATOM 2917 C CA . ILE A 1 367 ? 31.501 -5.241 6.593 1.00 28.33 367 ILE A CA 1
ATOM 2918 C C . ILE A 1 367 ? 32.530 -4.647 7.556 1.00 28.33 367 ILE A C 1
ATOM 2920 O O . ILE A 1 367 ? 32.890 -5.280 8.548 1.00 28.33 367 ILE A O 1
ATOM 2924 N N . TYR A 1 368 ? 33.055 -3.470 7.219 1.00 26.27 368 TYR A N 1
ATOM 2925 C CA . TYR A 1 368 ? 33.802 -2.629 8.152 1.00 26.27 368 TYR A CA 1
ATOM 2926 C C . TYR A 1 368 ? 32.858 -1.572 8.758 1.00 26.27 368 TYR A C 1
ATOM 2928 O O . TYR A 1 368 ? 31.945 -1.107 8.082 1.00 26.27 368 TYR A O 1
ATOM 2936 N N . SER A 1 369 ? 33.164 -1.240 10.019 1.00 26.86 369 SER A N 1
ATOM 2937 C CA . SER A 1 369 ? 32.684 -0.164 10.913 1.00 26.86 369 SER A CA 1
ATOM 2938 C C . SER A 1 369 ? 31.332 -0.280 11.652 1.00 26.86 369 SER A C 1
ATOM 2940 O O . SER A 1 369 ? 30.303 -0.685 11.124 1.00 26.86 369 SER A O 1
ATOM 2942 N N . GLU A 1 370 ? 31.413 0.078 12.944 1.00 25.64 370 GLU A N 1
ATOM 2943 C CA . GLU A 1 370 ? 30.406 0.057 14.017 1.00 25.64 370 GLU A CA 1
ATOM 2944 C C . GLU A 1 370 ? 29.236 1.052 13.823 1.00 25.64 370 GLU A C 1
ATOM 2946 O O . GLU A 1 370 ? 29.390 2.055 13.126 1.00 25.64 370 GLU A O 1
ATOM 2951 N N . PRO A 1 371 ? 28.074 0.833 14.478 1.00 28.50 371 PRO A N 1
ATOM 2952 C CA . PRO A 1 371 ? 26.940 1.758 14.429 1.00 28.50 371 PRO A CA 1
ATOM 2953 C C . PRO A 1 371 ? 27.250 3.101 15.115 1.00 28.50 371 PRO A C 1
ATOM 2955 O O . PRO A 1 371 ? 27.586 3.149 16.297 1.00 28.50 371 PRO A O 1
ATOM 2958 N N . VAL A 1 372 ? 27.070 4.210 14.391 1.00 26.12 372 VAL A N 1
ATOM 2959 C CA . VAL A 1 372 ? 27.183 5.575 14.931 1.00 26.12 372 VAL A CA 1
ATOM 2960 C C . VAL A 1 372 ? 25.810 6.067 15.400 1.00 26.12 372 VAL A C 1
ATOM 2962 O O . VAL A 1 372 ? 24.866 6.145 14.616 1.00 26.12 372 VAL A O 1
ATOM 2965 N N . ALA A 1 373 ? 25.703 6.446 16.676 1.00 25.83 373 ALA A N 1
ATOM 2966 C CA . ALA A 1 373 ? 24.547 7.140 17.244 1.00 25.83 373 ALA A CA 1
ATOM 2967 C C . ALA A 1 373 ? 24.917 8.587 17.607 1.00 25.83 373 ALA A C 1
ATOM 2969 O O . ALA A 1 373 ? 25.836 8.795 18.396 1.00 25.83 373 ALA A O 1
ATOM 2970 N N . ILE A 1 374 ? 24.181 9.584 17.090 1.00 23.84 374 ILE A N 1
ATOM 2971 C CA . ILE A 1 374 ? 24.186 10.977 17.586 1.00 23.84 374 ILE A CA 1
ATOM 2972 C C . ILE A 1 374 ? 22.753 11.542 17.515 1.00 23.84 374 ILE A C 1
ATOM 2974 O O . ILE A 1 374 ? 21.991 11.227 16.606 1.00 23.84 374 ILE A O 1
ATOM 2978 N N . GLY A 1 375 ? 22.373 12.302 18.547 1.00 23.62 375 GLY A N 1
ATOM 2979 C CA . GLY A 1 375 ? 20.997 12.592 18.945 1.00 23.62 375 GLY A CA 1
ATOM 2980 C C . GLY A 1 375 ? 20.204 13.594 18.099 1.00 23.62 375 GLY A C 1
ATOM 2981 O O . GLY A 1 375 ? 20.757 14.451 17.422 1.00 23.62 375 GLY A O 1
ATOM 2982 N N . GLY A 1 376 ? 18.879 13.512 18.270 1.00 24.92 376 GLY A N 1
ATOM 2983 C CA . GLY A 1 376 ? 17.902 14.512 17.830 1.00 24.92 376 GLY A CA 1
ATOM 2984 C C . GLY A 1 376 ? 17.356 14.282 16.421 1.00 24.92 376 GLY A C 1
ATOM 2985 O O . GLY A 1 376 ? 17.769 14.957 15.497 1.00 24.92 376 GLY A O 1
ATOM 2986 N N . ALA A 1 377 ? 16.388 13.365 16.287 1.00 26.89 377 ALA A N 1
ATOM 2987 C CA . ALA A 1 377 ? 15.604 13.122 15.066 1.00 26.89 377 ALA A CA 1
ATOM 2988 C C . ALA A 1 377 ? 16.427 12.901 13.776 1.00 26.89 377 ALA A C 1
ATOM 2990 O O . ALA A 1 377 ? 16.286 13.636 12.808 1.00 26.89 377 ALA A O 1
ATOM 2991 N N . THR A 1 378 ? 17.222 11.831 13.755 1.00 25.88 378 THR A N 1
ATOM 2992 C CA . THR A 1 378 ? 17.922 11.345 12.554 1.00 25.88 378 THR A CA 1
ATOM 2993 C C . THR A 1 378 ? 17.385 9.962 12.187 1.00 25.88 378 THR A C 1
ATOM 2995 O O . THR A 1 378 ? 17.170 9.126 13.081 1.00 25.88 378 THR A O 1
ATOM 2998 N N . LEU A 1 379 ? 17.147 9.713 10.895 1.00 31.83 379 LEU A N 1
ATOM 2999 C CA . LEU A 1 379 ? 16.964 8.365 10.368 1.00 31.83 379 LEU A CA 1
ATOM 3000 C C . LEU A 1 379 ? 18.259 7.606 10.677 1.00 31.83 379 LEU A C 1
ATOM 3002 O O . LEU A 1 379 ? 19.325 7.913 10.149 1.00 31.83 379 LEU A O 1
ATOM 3006 N N . VAL A 1 380 ? 18.205 6.633 11.583 1.00 35.19 380 VAL A N 1
ATOM 3007 C CA . VAL A 1 380 ? 19.337 5.726 11.747 1.00 35.19 380 VAL A CA 1
ATOM 3008 C C . VAL A 1 380 ? 19.231 4.763 10.572 1.00 35.19 380 VAL A C 1
ATOM 3010 O O . VAL A 1 380 ? 18.455 3.810 10.615 1.00 35.19 380 VAL A O 1
ATOM 3013 N N . ILE A 1 381 ? 19.960 5.041 9.489 1.00 36.72 381 ILE A N 1
ATOM 3014 C CA . ILE A 1 381 ? 20.202 4.060 8.427 1.00 36.72 381 ILE A CA 1
ATOM 3015 C C . ILE A 1 381 ? 21.046 2.954 9.072 1.00 36.72 381 ILE A C 1
ATOM 3017 O O . ILE A 1 381 ? 22.275 2.988 9.065 1.00 36.72 381 ILE A O 1
ATOM 3021 N N . GLY A 1 382 ? 20.375 2.016 9.738 1.00 37.34 382 GLY A N 1
ATOM 3022 C CA . GLY A 1 382 ? 20.987 0.850 10.355 1.00 37.34 382 GLY A CA 1
ATOM 3023 C C . GLY A 1 382 ? 21.461 -0.080 9.248 1.00 37.34 382 GLY A C 1
ATOM 3024 O O . GLY A 1 382 ? 20.684 -0.893 8.766 1.00 37.34 382 GLY A O 1
ATOM 3025 N N . ALA A 1 383 ? 22.723 0.083 8.853 1.00 38.81 383 ALA A N 1
ATOM 3026 C CA . ALA A 1 383 ? 23.405 -0.565 7.735 1.00 38.81 383 ALA A CA 1
ATOM 3027 C C . ALA A 1 383 ? 22.962 -0.075 6.341 1.00 38.81 383 ALA A C 1
ATOM 3029 O O . ALA A 1 383 ? 21.863 -0.357 5.861 1.00 38.81 383 ALA A O 1
ATOM 3030 N N . ARG A 1 384 ? 23.881 0.596 5.627 1.00 42.62 384 ARG A N 1
ATOM 3031 C CA . ARG A 1 384 ? 23.850 0.580 4.158 1.00 42.62 384 ARG A CA 1
ATOM 3032 C C . ARG A 1 384 ? 23.920 -0.890 3.738 1.00 42.62 384 ARG A C 1
ATOM 3034 O O . ARG A 1 384 ? 24.897 -1.568 4.047 1.00 42.62 384 ARG A O 1
ATOM 3041 N N . GLY A 1 385 ? 22.859 -1.387 3.105 1.00 46.75 385 GLY A N 1
ATOM 3042 C CA . GLY A 1 385 ? 22.823 -2.734 2.553 1.00 46.75 385 GLY A CA 1
ATOM 3043 C C . GLY A 1 385 ? 23.680 -2.849 1.292 1.00 46.75 385 GLY A C 1
ATOM 3044 O O . GLY A 1 385 ? 24.543 -2.015 1.014 1.00 46.75 385 GLY A O 1
ATOM 3045 N N . ALA A 1 386 ? 23.416 -3.883 0.490 1.00 49.50 386 ALA A N 1
ATOM 3046 C CA . ALA A 1 386 ? 24.077 -4.051 -0.798 1.00 49.50 386 ALA A CA 1
ATOM 3047 C C . ALA A 1 386 ? 23.893 -2.801 -1.679 1.00 49.50 386 ALA A C 1
ATOM 3049 O O . ALA A 1 386 ? 22.798 -2.231 -1.767 1.00 49.50 386 ALA A O 1
ATOM 3050 N N . ARG A 1 387 ? 24.976 -2.391 -2.345 1.00 61.00 387 ARG A N 1
ATOM 3051 C CA . ARG A 1 387 ? 24.923 -1.402 -3.421 1.00 61.00 387 ARG A CA 1
ATOM 3052 C C . ARG A 1 387 ? 24.048 -1.983 -4.531 1.00 61.00 387 ARG A C 1
ATOM 3054 O O . ARG A 1 387 ? 24.378 -3.029 -5.080 1.00 61.00 387 ARG A O 1
ATOM 3061 N N . LEU A 1 388 ? 22.926 -1.330 -4.811 1.00 62.94 388 LEU A N 1
ATOM 3062 C CA . LEU A 1 388 ? 21.980 -1.750 -5.846 1.00 62.94 388 LEU A CA 1
ATOM 3063 C C . LEU A 1 388 ? 22.451 -1.315 -7.233 1.00 62.94 388 LEU A C 1
ATOM 3065 O O . LEU A 1 388 ? 22.203 -2.007 -8.211 1.00 62.94 388 LEU A O 1
ATOM 3069 N N . GLY A 1 389 ? 23.147 -0.180 -7.312 1.00 63.00 389 GLY A N 1
ATOM 3070 C CA . GLY A 1 389 ? 23.676 0.330 -8.567 1.00 63.00 389 GLY A CA 1
ATOM 3071 C C . GLY A 1 389 ? 24.509 1.594 -8.397 1.00 63.00 389 GLY A C 1
ATOM 3072 O O . GLY A 1 389 ? 24.552 2.213 -7.330 1.00 63.00 389 GLY A O 1
ATOM 3073 N N . GLU A 1 390 ? 25.177 1.973 -9.478 1.00 67.19 390 GLU A N 1
ATOM 3074 C CA . GLU A 1 390 ? 25.916 3.223 -9.620 1.00 67.19 390 GLU A CA 1
ATOM 3075 C C . GLU A 1 390 ? 25.364 3.956 -10.839 1.00 67.19 390 GLU A C 1
ATOM 3077 O O . GLU A 1 390 ? 25.411 3.437 -11.952 1.00 67.19 390 GLU A O 1
ATOM 3082 N N . GLY A 1 391 ? 24.784 5.132 -10.611 1.00 62.72 391 GLY A N 1
ATOM 3083 C CA . GLY A 1 391 ? 24.302 6.009 -11.671 1.00 62.72 391 GLY A CA 1
ATOM 3084 C C . GLY A 1 391 ? 25.293 7.134 -11.950 1.00 62.72 391 GLY A C 1
ATOM 3085 O O . GLY A 1 391 ? 26.262 7.333 -11.220 1.00 62.72 391 GLY A O 1
ATOM 3086 N N . SER A 1 392 ? 25.009 7.940 -12.974 1.00 57.78 392 SER A N 1
ATOM 3087 C CA . SER A 1 392 ? 25.849 9.084 -13.369 1.00 57.78 392 SER A CA 1
ATOM 3088 C C . SER A 1 392 ? 25.996 10.159 -12.283 1.00 57.78 392 SER A C 1
ATOM 3090 O O . SER A 1 392 ? 26.910 10.974 -12.350 1.00 57.78 392 SER A O 1
ATOM 3092 N N . PHE A 1 393 ? 25.096 10.160 -11.297 1.00 68.88 393 PHE A N 1
ATOM 3093 C CA . PHE A 1 393 ? 24.940 11.230 -10.310 1.00 68.88 393 PHE A CA 1
ATOM 3094 C C . PHE A 1 393 ? 25.094 10.765 -8.862 1.00 68.88 393 PHE A C 1
ATOM 3096 O O . PHE A 1 393 ? 24.983 11.578 -7.953 1.00 68.88 393 PHE A O 1
ATOM 3103 N N . GLY A 1 394 ? 25.325 9.472 -8.623 1.00 72.06 394 GLY A N 1
ATOM 3104 C CA . GLY A 1 394 ? 25.425 8.933 -7.272 1.00 72.06 394 GLY A CA 1
ATOM 3105 C C . GLY A 1 394 ? 25.292 7.417 -7.210 1.00 72.06 394 GLY A C 1
ATOM 3106 O O . GLY A 1 394 ? 25.024 6.740 -8.202 1.00 72.06 394 GLY A O 1
ATOM 3107 N N . SER A 1 395 ? 25.472 6.881 -6.009 1.00 76.88 395 SER A N 1
ATOM 3108 C CA . SER A 1 395 ? 25.322 5.450 -5.735 1.00 76.88 395 SER A CA 1
ATOM 3109 C C . SER A 1 395 ? 23.965 5.165 -5.116 1.00 76.88 395 SER A C 1
ATOM 3111 O O . SER A 1 395 ? 23.515 5.921 -4.259 1.00 76.88 395 SER A O 1
ATOM 3113 N N . VAL A 1 396 ? 23.335 4.064 -5.514 1.00 79.44 396 VAL A N 1
ATOM 3114 C CA . VAL A 1 396 ? 22.053 3.626 -4.961 1.00 79.44 396 VAL A CA 1
ATOM 3115 C C . VAL A 1 396 ? 22.288 2.446 -4.030 1.00 79.44 396 VAL A C 1
ATOM 3117 O O . VAL A 1 396 ? 22.916 1.455 -4.406 1.00 79.44 396 VAL A O 1
ATOM 3120 N N . TYR A 1 397 ? 21.762 2.543 -2.817 1.00 72.12 397 TYR A N 1
ATOM 3121 C CA . TYR A 1 397 ? 21.862 1.515 -1.790 1.00 72.12 397 TYR A CA 1
ATOM 3122 C C . TYR A 1 397 ? 20.478 1.034 -1.393 1.00 72.12 397 TYR A C 1
ATOM 3124 O O . TYR A 1 397 ? 19.535 1.821 -1.327 1.00 72.12 397 TYR A O 1
ATOM 3132 N N . LEU A 1 398 ? 20.363 -0.252 -1.073 1.00 65.75 398 LEU A N 1
ATOM 3133 C CA . LEU A 1 398 ? 19.209 -0.729 -0.328 1.00 65.75 398 LEU A CA 1
ATOM 3134 C C . LEU A 1 398 ? 19.353 -0.250 1.116 1.00 65.75 398 LEU A C 1
ATOM 3136 O O . LEU A 1 398 ? 20.335 -0.582 1.783 1.00 65.75 398 LEU A O 1
ATOM 3140 N N . ALA A 1 399 ? 18.376 0.506 1.599 1.00 60.03 399 ALA A N 1
ATOM 3141 C CA . ALA A 1 399 ? 18.277 0.880 2.998 1.00 60.03 399 ALA A CA 1
ATOM 3142 C C . ALA A 1 399 ? 17.078 0.190 3.637 1.00 60.03 399 ALA A C 1
ATOM 3144 O O . ALA A 1 399 ? 16.009 0.066 3.033 1.00 60.03 399 ALA A O 1
ATOM 3145 N N . ILE A 1 400 ? 17.277 -0.239 4.878 1.00 53.03 400 ILE A N 1
ATOM 3146 C CA . ILE A 1 400 ? 16.216 -0.763 5.725 1.00 53.03 400 ILE A CA 1
ATOM 3147 C C . ILE A 1 400 ? 15.960 0.279 6.812 1.00 53.03 400 ILE A C 1
ATOM 3149 O O . ILE A 1 400 ? 16.859 0.604 7.587 1.00 53.03 400 ILE A O 1
ATOM 3153 N N . SER A 1 401 ? 14.751 0.833 6.855 1.00 50.09 401 SER A N 1
ATOM 3154 C CA . SER A 1 401 ? 14.358 1.758 7.917 1.00 50.09 401 SER A CA 1
ATOM 3155 C C . SER A 1 401 ? 14.235 0.995 9.239 1.00 50.09 401 SER A C 1
ATOM 3157 O O . SER A 1 401 ? 13.494 0.016 9.330 1.00 50.09 401 SER A O 1
ATOM 3159 N N . ASN A 1 402 ? 14.969 1.427 10.270 1.00 43.22 402 ASN A N 1
ATOM 3160 C CA . ASN A 1 402 ? 15.027 0.744 11.568 1.00 43.22 402 ASN A CA 1
ATOM 3161 C C . ASN A 1 402 ? 14.005 1.254 12.601 1.00 43.22 402 ASN A C 1
ATOM 3163 O O . ASN A 1 402 ? 14.022 0.819 13.753 1.00 43.22 402 ASN A O 1
ATOM 3167 N N . LYS A 1 403 ? 13.113 2.172 12.211 1.00 40.38 403 LYS A N 1
ATOM 3168 C CA . LYS A 1 403 ? 12.090 2.753 13.089 1.00 40.38 403 LYS A CA 1
ATOM 3169 C C . LYS A 1 403 ? 10.693 2.601 12.507 1.00 40.38 403 LYS A C 1
ATOM 3171 O O . LYS A 1 403 ? 10.499 2.719 11.299 1.00 40.38 403 LYS A O 1
ATOM 3176 N N . ILE A 1 404 ? 9.725 2.481 13.421 1.00 36.72 404 ILE A N 1
ATOM 3177 C CA . ILE A 1 404 ? 8.310 2.852 13.257 1.00 36.72 404 ILE A CA 1
ATOM 3178 C C . ILE A 1 404 ? 8.272 4.316 12.774 1.00 36.72 404 ILE A C 1
ATOM 3180 O O . ILE A 1 404 ? 8.218 5.248 13.570 1.00 36.72 404 ILE A O 1
ATOM 3184 N N . SER A 1 405 ? 8.440 4.537 11.475 1.00 39.09 405 SER A N 1
ATOM 3185 C CA . SER A 1 405 ? 8.576 5.858 10.860 1.00 39.09 405 SER A CA 1
ATOM 3186 C C . SER A 1 405 ? 7.752 5.913 9.579 1.00 39.09 405 SER A C 1
ATOM 3188 O O . SER A 1 405 ? 7.384 4.886 9.019 1.00 39.09 405 SER A O 1
ATOM 3190 N N . CYS A 1 406 ? 7.445 7.130 9.138 1.00 45.56 406 CYS A N 1
ATOM 3191 C CA . CYS A 1 406 ? 6.636 7.501 7.973 1.00 45.56 406 CYS A CA 1
ATOM 3192 C C . CYS A 1 406 ? 7.171 7.032 6.600 1.00 45.56 406 CYS A C 1
ATOM 3194 O O . CYS A 1 406 ? 6.705 7.517 5.570 1.00 45.56 406 CYS A O 1
ATOM 3196 N N . PHE A 1 407 ? 8.124 6.103 6.582 1.00 48.41 407 PHE A N 1
ATOM 3197 C CA . PHE A 1 407 ? 8.819 5.604 5.406 1.00 48.41 407 PHE A CA 1
ATOM 3198 C C . PHE A 1 407 ? 8.635 4.086 5.271 1.00 48.41 407 PHE A C 1
ATOM 3200 O O . PHE A 1 407 ? 8.552 3.394 6.290 1.00 48.41 407 PHE A O 1
ATOM 3207 N N . PRO A 1 408 ? 8.598 3.531 4.048 1.00 52.38 408 PRO A N 1
ATOM 3208 C CA . PRO A 1 408 ? 8.587 2.085 3.859 1.00 52.38 408 PRO A CA 1
ATOM 3209 C C . PRO A 1 408 ? 9.808 1.415 4.490 1.00 52.38 408 PRO A C 1
ATOM 3211 O O . PRO A 1 408 ? 10.889 1.997 4.574 1.00 52.38 408 PRO A O 1
ATOM 3214 N N . LEU A 1 409 ? 9.644 0.158 4.906 1.00 52.69 409 LEU A N 1
ATOM 3215 C CA . LEU A 1 409 ? 10.720 -0.605 5.534 1.00 52.69 409 LEU A CA 1
ATOM 3216 C C . LEU A 1 409 ? 11.937 -0.747 4.612 1.00 52.69 409 LEU A C 1
ATOM 3218 O O . LEU A 1 409 ? 13.056 -0.563 5.072 1.00 52.69 409 LEU A O 1
ATOM 3222 N N . ALA A 1 410 ? 11.729 -1.092 3.342 1.00 60.66 410 ALA A N 1
ATOM 3223 C CA . ALA A 1 410 ? 12.789 -1.172 2.346 1.00 60.66 410 ALA A CA 1
ATOM 3224 C C . ALA A 1 410 ? 12.665 0.008 1.384 1.00 60.66 410 ALA A C 1
ATOM 3226 O O . ALA A 1 410 ? 11.600 0.241 0.812 1.00 60.66 410 ALA A O 1
ATOM 3227 N N . MET A 1 411 ? 13.763 0.731 1.203 1.00 72.31 411 MET A N 1
ATOM 3228 C CA . MET A 1 411 ? 13.852 1.866 0.292 1.00 72.31 411 MET A CA 1
ATOM 3229 C C . MET A 1 411 ? 15.143 1.793 -0.507 1.00 72.31 411 MET A C 1
ATOM 3231 O O . MET A 1 411 ? 16.159 1.278 -0.034 1.00 72.31 411 MET A O 1
ATOM 3235 N N . ALA A 1 412 ? 15.110 2.344 -1.712 1.00 81.00 412 ALA A N 1
ATOM 3236 C CA . ALA A 1 412 ? 16.322 2.672 -2.436 1.00 81.00 412 ALA A CA 1
ATOM 3237 C C . ALA A 1 412 ? 16.784 4.063 -1.988 1.00 81.00 412 ALA A C 1
ATOM 3239 O O . ALA A 1 412 ? 16.006 5.013 -1.985 1.00 81.00 412 ALA A O 1
ATOM 3240 N N . VAL A 1 413 ? 18.047 4.193 -1.594 1.00 81.81 413 VAL A N 1
ATOM 3241 C CA . VAL A 1 413 ? 18.639 5.472 -1.192 1.00 81.81 413 VAL A CA 1
ATOM 3242 C C . VAL A 1 413 ? 19.708 5.842 -2.197 1.00 81.81 413 VAL A C 1
ATOM 3244 O O . VAL A 1 413 ? 20.732 5.163 -2.291 1.00 81.81 413 VAL A O 1
ATOM 3247 N N . LYS A 1 414 ? 19.458 6.903 -2.967 1.00 86.88 414 LYS A N 1
ATOM 3248 C CA . LYS A 1 414 ? 20.423 7.462 -3.916 1.00 86.88 414 LYS A CA 1
ATOM 3249 C C . LYS A 1 414 ? 21.242 8.526 -3.194 1.00 86.88 414 LYS A C 1
ATOM 3251 O O . LYS A 1 414 ? 20.693 9.527 -2.743 1.00 86.88 414 LYS A O 1
ATOM 3256 N N . SER A 1 415 ? 22.542 8.292 -3.075 1.00 83.88 415 SER A N 1
ATOM 3257 C CA . SER A 1 415 ? 23.456 9.113 -2.283 1.00 83.88 415 SER A CA 1
ATOM 3258 C C . SER A 1 415 ? 24.566 9.715 -3.142 1.00 83.88 415 SER A C 1
ATOM 3260 O O . SER A 1 415 ? 25.172 9.015 -3.960 1.00 83.88 415 SER A O 1
ATOM 3262 N N . ALA A 1 416 ? 24.892 10.981 -2.887 1.00 85.25 416 ALA A N 1
ATOM 3263 C CA . ALA A 1 416 ? 26.095 11.648 -3.387 1.00 85.25 416 ALA A CA 1
ATOM 3264 C C . ALA A 1 416 ? 26.652 12.614 -2.337 1.00 85.25 416 ALA A C 1
ATOM 3266 O O . ALA A 1 416 ? 25.926 13.066 -1.451 1.00 85.25 416 ALA A O 1
ATOM 3267 N N . GLU A 1 417 ? 27.938 12.949 -2.433 1.00 83.88 417 GLU A N 1
ATOM 3268 C CA . GLU A 1 417 ? 28.512 14.008 -1.604 1.00 83.88 417 GLU A CA 1
ATOM 3269 C C . GLU A 1 417 ? 27.758 15.323 -1.860 1.00 83.88 417 GLU A C 1
ATOM 3271 O O . GLU A 1 417 ? 27.446 15.669 -3.002 1.00 83.88 417 GLU A O 1
ATOM 3276 N N . LEU A 1 418 ? 27.436 16.054 -0.791 1.00 83.88 418 LEU A N 1
ATOM 3277 C CA . LEU A 1 418 ? 26.600 17.252 -0.848 1.00 83.88 418 LEU A CA 1
ATOM 3278 C C . LEU A 1 418 ? 27.164 18.292 -1.829 1.00 83.88 418 LEU A C 1
ATOM 3280 O O . LEU A 1 418 ? 26.392 18.940 -2.535 1.00 83.88 418 LEU A O 1
ATOM 3284 N N . SER A 1 419 ? 28.496 18.387 -1.921 1.00 82.50 419 SER A N 1
ATOM 3285 C CA . SER A 1 419 ? 29.240 19.278 -2.822 1.00 82.50 419 SER A CA 1
ATOM 3286 C C . SER A 1 419 ? 28.952 19.054 -4.315 1.00 82.50 419 SER A C 1
ATOM 3288 O O . SER A 1 419 ? 29.110 19.985 -5.100 1.00 82.50 419 SER A O 1
ATOM 3290 N N . VAL A 1 420 ? 28.494 17.859 -4.707 1.00 83.62 420 VAL A N 1
ATOM 3291 C CA . VAL A 1 420 ? 28.195 17.468 -6.100 1.00 83.62 420 VAL A CA 1
ATOM 3292 C C . VAL A 1 420 ? 26.760 16.946 -6.279 1.00 83.62 420 VAL A C 1
ATOM 3294 O O . VAL A 1 420 ? 26.441 16.296 -7.272 1.00 83.62 420 VAL A O 1
ATOM 3297 N N . SER A 1 421 ? 25.871 17.236 -5.326 1.00 84.69 421 SER A N 1
ATOM 3298 C CA . SER A 1 421 ? 24.508 16.680 -5.272 1.00 84.69 421 SER A CA 1
ATOM 3299 C C . SER A 1 421 ? 23.440 17.461 -6.053 1.00 84.69 421 SER A C 1
ATOM 3301 O O . SER A 1 421 ? 22.268 17.095 -5.991 1.00 84.69 421 SER A O 1
ATOM 3303 N N . GLU A 1 422 ? 23.816 18.506 -6.801 1.00 85.94 422 GLU A N 1
ATOM 3304 C CA . GLU A 1 422 ? 22.886 19.404 -7.516 1.00 85.94 422 GLU A CA 1
ATOM 3305 C C . GLU A 1 422 ? 21.894 18.634 -8.403 1.00 85.94 422 GLU A C 1
ATOM 3307 O O . GLU A 1 422 ? 20.688 18.832 -8.307 1.00 85.94 422 GLU A O 1
ATOM 3312 N N . SER A 1 423 ? 22.384 17.666 -9.177 1.00 82.94 423 SER A N 1
ATOM 3313 C CA . SER A 1 423 ? 21.547 16.817 -10.040 1.00 82.94 423 SER A CA 1
ATOM 3314 C C . SER A 1 423 ? 20.541 15.946 -9.272 1.00 82.94 423 SER A C 1
ATOM 3316 O O . SER A 1 423 ? 19.408 15.785 -9.722 1.00 82.94 423 SER A O 1
ATOM 3318 N N . ILE A 1 424 ? 20.913 15.409 -8.101 1.00 86.81 424 ILE A N 1
ATOM 3319 C CA . ILE A 1 424 ? 19.994 14.633 -7.247 1.00 86.81 424 ILE A CA 1
ATOM 3320 C C 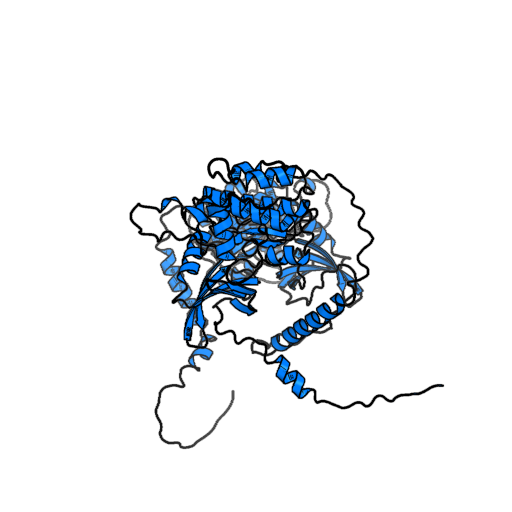. ILE A 1 424 ? 18.945 15.562 -6.611 1.00 86.81 424 ILE A C 1
ATOM 3322 O O . ILE A 1 424 ? 17.782 15.183 -6.474 1.00 86.81 424 ILE A O 1
ATOM 3326 N N . GLN A 1 425 ? 19.328 16.787 -6.241 1.00 88.44 425 GLN A N 1
ATOM 3327 C CA . GLN A 1 425 ? 18.397 17.788 -5.710 1.00 88.44 425 GLN A CA 1
ATOM 3328 C C . GLN A 1 425 ? 17.382 18.231 -6.773 1.00 88.44 425 GLN A C 1
ATOM 3330 O O . GLN A 1 425 ? 16.181 18.267 -6.499 1.00 88.44 425 GLN A O 1
ATOM 3335 N N . GLU A 1 426 ? 17.835 18.492 -8.003 1.00 87.75 426 GLU A N 1
ATOM 3336 C CA . GLU A 1 426 ? 16.949 18.774 -9.138 1.00 87.75 426 GLU A CA 1
ATOM 3337 C C . GLU A 1 426 ? 16.002 17.596 -9.412 1.00 87.75 426 GLU A C 1
ATOM 3339 O O . GLU A 1 426 ? 14.795 17.787 -9.565 1.00 87.75 426 GLU A O 1
ATOM 3344 N N . GLU A 1 427 ? 16.517 16.364 -9.406 1.00 91.00 427 GLU A N 1
ATOM 3345 C CA . GLU A 1 427 ? 15.710 15.148 -9.538 1.00 91.00 427 GLU A CA 1
ATOM 3346 C C . GLU A 1 427 ? 14.625 15.061 -8.456 1.00 91.00 427 GLU A C 1
ATOM 3348 O O . GLU A 1 427 ? 13.466 14.768 -8.768 1.00 91.00 427 GLU A O 1
ATOM 3353 N N . LYS A 1 428 ? 14.955 15.377 -7.199 1.00 91.31 428 LYS A N 1
ATOM 3354 C CA . LYS A 1 428 ? 13.983 15.417 -6.102 1.00 91.31 428 LYS A CA 1
ATOM 3355 C C . LYS A 1 428 ? 12.864 16.420 -6.366 1.00 91.31 428 LYS A C 1
ATOM 3357 O O . LYS A 1 428 ? 11.694 16.110 -6.120 1.00 91.31 428 LYS A O 1
ATOM 3362 N N . GLU A 1 429 ? 13.185 17.614 -6.863 1.00 90.81 429 GLU A N 1
ATOM 3363 C CA . GLU A 1 429 ? 12.173 18.616 -7.221 1.00 90.81 429 GLU A CA 1
ATOM 3364 C C . GLU A 1 429 ? 11.265 18.126 -8.353 1.00 90.81 429 GLU A C 1
ATOM 3366 O O . GLU A 1 429 ? 10.045 18.296 -8.292 1.00 90.81 429 GLU A O 1
ATOM 3371 N N . ILE A 1 430 ? 11.835 17.494 -9.381 1.00 91.94 430 ILE A N 1
ATOM 3372 C CA . ILE A 1 430 ? 11.075 16.937 -10.505 1.00 91.94 430 ILE A CA 1
ATOM 3373 C C . ILE A 1 430 ? 10.128 15.840 -10.011 1.00 91.94 430 ILE A C 1
ATOM 3375 O O . ILE A 1 430 ? 8.928 15.923 -10.263 1.00 91.94 430 ILE A O 1
ATOM 3379 N N . LEU A 1 431 ? 10.630 14.872 -9.242 1.00 91.88 431 LEU A N 1
ATOM 3380 C CA . LEU A 1 431 ? 9.822 13.796 -8.661 1.00 91.88 431 LEU A CA 1
ATOM 3381 C C . LEU A 1 431 ? 8.709 14.330 -7.748 1.00 91.88 431 LEU A C 1
ATOM 3383 O O . LEU A 1 431 ? 7.586 13.832 -7.799 1.00 91.88 431 LEU A O 1
ATOM 3387 N N . SER A 1 432 ? 8.972 15.388 -6.973 1.00 88.19 432 SER A N 1
ATOM 3388 C CA . SER A 1 432 ? 7.944 16.032 -6.138 1.00 88.19 432 SER A CA 1
ATOM 3389 C C . SER A 1 432 ? 6.796 16.600 -6.986 1.00 88.19 432 SER A C 1
ATOM 3391 O O . SER A 1 432 ? 5.623 16.424 -6.650 1.00 88.19 432 SER A O 1
ATOM 3393 N N . ASN A 1 433 ? 7.128 17.225 -8.122 1.00 87.94 433 ASN A N 1
ATOM 3394 C CA . ASN A 1 433 ? 6.150 17.757 -9.077 1.00 87.94 433 ASN A CA 1
ATOM 3395 C C . ASN A 1 433 ? 5.420 16.658 -9.873 1.00 87.94 433 ASN A C 1
ATOM 3397 O O . ASN A 1 433 ? 4.353 16.912 -10.429 1.00 87.94 433 ASN A O 1
ATOM 3401 N N . LEU A 1 434 ? 5.973 15.443 -9.928 1.00 89.50 434 LEU A N 1
ATOM 3402 C CA . LEU A 1 434 ? 5.413 14.303 -10.655 1.00 89.50 434 LEU A CA 1
ATOM 3403 C C . LEU A 1 434 ? 4.695 13.281 -9.750 1.00 89.50 434 LEU A C 1
ATOM 3405 O O . LEU A 1 434 ? 4.321 12.203 -10.208 1.00 89.50 434 LEU A O 1
ATOM 3409 N N . SER A 1 435 ? 4.439 13.624 -8.486 1.00 84.00 435 SER A N 1
ATOM 3410 C CA . SER A 1 435 ? 3.861 12.726 -7.470 1.00 84.00 435 SER A CA 1
ATOM 3411 C C . SER A 1 435 ? 2.453 12.182 -7.779 1.00 84.00 435 SER A C 1
ATOM 3413 O O . SER A 1 435 ? 2.034 11.198 -7.173 1.00 84.00 435 SER A O 1
ATOM 3415 N N . GLY A 1 436 ? 1.730 12.761 -8.744 1.00 79.44 436 GLY A N 1
ATOM 3416 C CA . GLY A 1 436 ? 0.384 12.336 -9.152 1.00 79.44 436 GLY A CA 1
ATOM 3417 C C . GLY A 1 436 ? 0.302 11.067 -10.016 1.00 79.44 436 GLY A C 1
ATOM 3418 O O . GLY A 1 436 ? -0.804 10.667 -10.373 1.00 79.44 436 GLY A O 1
ATOM 3419 N N . CYS A 1 437 ? 1.424 10.411 -10.347 1.00 84.38 437 CYS A N 1
ATOM 3420 C CA . CYS A 1 437 ? 1.446 9.161 -11.127 1.00 84.38 437 CYS A CA 1
ATOM 3421 C C . CYS A 1 437 ? 2.258 8.033 -10.443 1.00 84.38 437 CYS A C 1
ATOM 3423 O O . CYS A 1 437 ? 3.210 7.502 -11.023 1.00 84.38 437 CYS A O 1
ATOM 3425 N N . PRO A 1 438 ? 1.895 7.622 -9.211 1.00 78.12 438 PRO A N 1
ATOM 3426 C CA . PRO A 1 438 ? 2.698 6.690 -8.408 1.00 78.12 438 PRO A CA 1
ATOM 3427 C C . PRO A 1 438 ? 2.763 5.264 -8.976 1.00 78.12 438 PRO A C 1
ATOM 3429 O O . PRO A 1 438 ? 3.600 4.469 -8.557 1.00 78.12 438 PRO A O 1
ATOM 3432 N N . ASN A 1 439 ? 1.891 4.913 -9.924 1.00 82.88 439 ASN A N 1
ATOM 3433 C CA . ASN A 1 439 ? 1.853 3.573 -10.512 1.00 82.88 439 ASN A CA 1
ATOM 3434 C C . ASN A 1 439 ? 2.889 3.370 -11.626 1.00 82.88 439 ASN A C 1
ATOM 3436 O O . ASN A 1 439 ? 3.256 2.229 -11.889 1.00 82.88 439 ASN A O 1
ATOM 3440 N N . ASN A 1 440 ? 3.375 4.446 -12.255 1.00 92.25 440 ASN A N 1
ATOM 3441 C CA . ASN A 1 440 ? 4.229 4.382 -13.448 1.00 92.25 440 ASN A CA 1
ATOM 3442 C C . ASN A 1 440 ? 5.512 5.226 -13.321 1.00 92.25 440 ASN A C 1
ATOM 3444 O O . ASN A 1 440 ? 6.361 5.200 -14.213 1.00 92.25 440 ASN A O 1
ATOM 3448 N N . ILE A 1 441 ? 5.671 5.968 -12.223 1.00 94.25 441 ILE A N 1
ATOM 3449 C CA . ILE A 1 441 ? 6.868 6.743 -11.877 1.00 94.25 441 ILE A CA 1
ATOM 3450 C C . ILE A 1 441 ? 7.312 6.318 -10.479 1.00 94.25 441 ILE A C 1
ATOM 3452 O O . ILE A 1 441 ? 6.469 6.112 -9.605 1.00 94.25 441 ILE A O 1
ATOM 3456 N N . ILE A 1 442 ? 8.623 6.164 -10.277 1.00 92.94 442 ILE A N 1
ATOM 3457 C CA . ILE A 1 442 ? 9.187 5.762 -8.987 1.00 92.94 442 ILE A CA 1
ATOM 3458 C C . ILE A 1 442 ? 8.788 6.757 -7.892 1.00 92.94 442 ILE A C 1
ATOM 3460 O O . ILE A 1 442 ? 8.913 7.974 -8.061 1.00 92.94 442 ILE A O 1
ATOM 3464 N N . GLN A 1 443 ? 8.288 6.254 -6.763 1.00 88.69 443 GLN A N 1
ATOM 3465 C CA . GLN A 1 443 ? 7.870 7.142 -5.685 1.00 88.69 443 GLN A CA 1
ATOM 3466 C C . GLN A 1 443 ? 9.088 7.721 -4.955 1.00 88.69 443 GLN A C 1
ATOM 3468 O O . GLN A 1 443 ? 10.009 6.997 -4.582 1.00 88.69 443 GLN A O 1
ATOM 3473 N N . CYS A 1 444 ? 9.077 9.034 -4.729 1.00 88.88 444 CYS A N 1
ATOM 3474 C CA . CYS A 1 444 ? 10.032 9.724 -3.867 1.00 88.88 444 CYS A CA 1
ATOM 3475 C C . CYS A 1 444 ? 9.385 9.976 -2.505 1.00 88.88 444 CYS A C 1
ATOM 3477 O O . CYS A 1 444 ? 8.294 10.544 -2.433 1.00 88.88 444 CYS A O 1
ATOM 3479 N N . PHE A 1 445 ? 10.052 9.561 -1.431 1.00 80.62 445 PHE A N 1
ATOM 3480 C CA . PHE A 1 445 ? 9.570 9.772 -0.067 1.00 80.62 445 PHE A CA 1
ATOM 3481 C C . PHE A 1 445 ? 10.149 11.031 0.583 1.00 80.62 445 PHE A C 1
ATOM 3483 O O . PHE A 1 445 ? 9.598 11.521 1.568 1.00 80.62 445 PHE A O 1
ATOM 3490 N N . GLY A 1 446 ? 11.235 11.574 0.035 1.00 81.50 446 GLY A N 1
ATOM 3491 C CA . GLY A 1 446 ? 11.886 12.781 0.531 1.00 81.50 446 GLY A CA 1
ATOM 3492 C C . GLY A 1 446 ? 13.402 12.702 0.424 1.00 81.50 446 GLY A C 1
ATOM 3493 O O . GLY A 1 446 ? 13.948 11.834 -0.253 1.00 81.50 446 GLY A O 1
ATOM 3494 N N . ASP A 1 447 ? 14.072 13.620 1.106 1.00 84.06 447 ASP A N 1
ATOM 3495 C CA . ASP A 1 447 ? 15.522 13.754 1.117 1.00 84.06 447 ASP A CA 1
ATOM 3496 C C . ASP A 1 447 ? 16.072 14.004 2.525 1.00 84.06 447 ASP A C 1
ATOM 3498 O O . ASP A 1 447 ? 15.372 14.513 3.402 1.00 84.06 447 ASP A O 1
ATOM 3502 N N . GLU A 1 448 ? 17.335 13.639 2.736 1.00 77.69 448 GLU A N 1
ATOM 3503 C CA . GLU A 1 448 ? 18.043 13.804 4.005 1.00 77.69 448 GLU A CA 1
ATOM 3504 C C . GLU A 1 448 ? 19.538 14.047 3.777 1.00 77.69 448 GLU A C 1
ATOM 3506 O O . GLU A 1 448 ? 20.150 13.488 2.866 1.00 77.69 448 GLU A O 1
ATOM 3511 N N . ILE A 1 449 ? 20.156 14.846 4.647 1.00 78.12 449 ILE A N 1
ATOM 3512 C CA . ILE A 1 449 ? 21.604 15.048 4.660 1.00 78.12 449 ILE A CA 1
ATOM 3513 C C . ILE A 1 449 ? 22.197 14.280 5.839 1.00 78.12 449 ILE A C 1
ATOM 3515 O O . ILE A 1 449 ? 21.839 14.520 6.989 1.00 78.12 449 ILE A O 1
ATOM 3519 N N . THR A 1 450 ? 23.140 13.388 5.551 1.00 73.81 450 THR A N 1
ATOM 3520 C CA . THR A 1 450 ? 23.875 12.601 6.552 1.00 73.81 450 THR A CA 1
ATOM 3521 C C . THR A 1 450 ? 25.356 12.965 6.544 1.00 73.81 450 THR A C 1
ATOM 3523 O O . THR A 1 450 ? 25.849 13.538 5.576 1.00 73.81 450 THR A O 1
ATOM 3526 N N . VAL A 1 451 ? 26.092 12.591 7.588 1.00 71.94 451 VAL A N 1
ATOM 3527 C CA . VAL A 1 451 ? 27.555 12.742 7.648 1.00 71.94 451 VAL A CA 1
ATOM 3528 C C . VAL A 1 451 ? 28.196 11.363 7.484 1.00 71.94 451 VAL A C 1
ATOM 3530 O O . VAL A 1 451 ? 27.786 10.426 8.165 1.00 71.94 451 VAL A O 1
ATOM 3533 N N . ALA A 1 452 ? 29.143 11.223 6.556 1.00 66.44 452 ALA A N 1
ATOM 3534 C CA . ALA A 1 452 ? 29.904 9.993 6.345 1.00 66.44 452 ALA A CA 1
ATOM 3535 C C . ALA A 1 452 ? 31.044 9.837 7.369 1.00 66.44 452 ALA A C 1
ATOM 3537 O O . ALA A 1 452 ? 31.388 10.782 8.080 1.00 66.44 452 ALA A O 1
ATOM 3538 N N . ASP A 1 453 ? 31.656 8.650 7.419 1.00 60.56 453 ASP A N 1
ATOM 3539 C CA . ASP A 1 453 ? 32.725 8.300 8.371 1.00 60.56 453 ASP A CA 1
ATOM 3540 C C . ASP A 1 453 ? 33.952 9.228 8.286 1.00 60.56 453 ASP A C 1
ATOM 3542 O O . ASP A 1 453 ? 34.644 9.452 9.278 1.00 60.56 453 ASP A O 1
ATOM 3546 N N . ASP A 1 454 ? 34.216 9.797 7.108 1.00 73.62 454 ASP A N 1
ATOM 3547 C CA . ASP A 1 454 ? 35.295 10.760 6.863 1.00 73.62 454 ASP A CA 1
ATOM 3548 C C . ASP A 1 454 ? 34.917 12.216 7.206 1.00 73.62 454 ASP A C 1
ATOM 3550 O O . ASP A 1 454 ? 35.721 13.132 7.023 1.00 73.62 454 ASP A O 1
ATOM 3554 N N . GLY A 1 455 ? 33.705 12.439 7.723 1.00 72.31 455 GLY A N 1
ATOM 3555 C CA . GLY A 1 455 ? 33.162 13.752 8.059 1.00 72.31 455 GLY A CA 1
ATOM 3556 C C . GLY A 1 455 ? 32.551 14.511 6.878 1.00 72.31 455 GLY A C 1
ATOM 3557 O O . GLY A 1 455 ? 32.073 15.631 7.077 1.00 72.31 455 GLY A O 1
ATOM 3558 N N . SER A 1 456 ? 32.540 13.944 5.666 1.00 76.12 456 SER A N 1
ATOM 3559 C CA . SER A 1 456 ? 31.890 14.565 4.508 1.00 76.12 456 SER A CA 1
ATOM 3560 C C . SER A 1 456 ? 30.363 14.557 4.648 1.00 76.12 456 SER A C 1
ATOM 3562 O O . SER A 1 456 ? 29.762 13.631 5.197 1.00 76.12 456 SER A O 1
ATOM 3564 N N . MET A 1 457 ? 29.705 15.615 4.166 1.00 80.56 457 MET A N 1
ATOM 3565 C CA . MET A 1 457 ? 28.242 15.680 4.125 1.00 80.56 457 MET A CA 1
ATOM 3566 C C . MET A 1 457 ? 27.745 14.974 2.864 1.00 80.56 457 MET A C 1
ATOM 3568 O O . MET A 1 457 ? 28.227 15.246 1.768 1.00 80.56 457 MET A O 1
ATOM 3572 N N . VAL A 1 458 ? 26.756 14.100 3.008 1.00 79.25 458 VAL A N 1
ATOM 3573 C CA . VAL A 1 458 ? 26.171 13.292 1.934 1.00 79.25 458 VAL A CA 1
ATOM 3574 C C . VAL A 1 458 ? 24.693 13.633 1.819 1.00 79.25 458 VAL A C 1
ATOM 3576 O O . VAL A 1 458 ? 23.965 13.569 2.807 1.00 79.25 458 VAL A O 1
ATOM 3579 N N . TYR A 1 459 ? 24.253 13.983 0.615 1.00 82.69 459 TYR A N 1
ATOM 3580 C CA . TYR A 1 459 ? 22.846 14.156 0.280 1.00 82.69 459 TYR A CA 1
ATOM 3581 C C . TYR A 1 459 ? 22.243 12.806 -0.114 1.00 82.69 459 TYR A C 1
ATOM 3583 O O . TYR A 1 459 ? 22.818 12.088 -0.935 1.00 82.69 459 TYR A O 1
ATOM 3591 N N . ASN A 1 460 ? 21.093 12.466 0.462 1.00 82.75 460 ASN A N 1
ATOM 3592 C CA . ASN A 1 460 ? 20.392 11.208 0.243 1.00 82.75 460 ASN A CA 1
ATOM 3593 C C . ASN A 1 460 ? 18.974 11.481 -0.244 1.00 82.75 460 ASN A C 1
ATOM 3595 O O . ASN A 1 460 ? 18.207 12.171 0.420 1.00 82.75 460 ASN A O 1
ATOM 3599 N N . LEU A 1 461 ? 18.615 10.880 -1.369 1.00 85.62 461 LEU A N 1
ATOM 3600 C CA . LEU A 1 461 ? 17.261 10.858 -1.900 1.00 85.62 461 LEU A CA 1
ATOM 3601 C C . LEU A 1 461 ? 16.622 9.501 -1.592 1.00 85.62 461 LEU A C 1
ATOM 3603 O O . LEU A 1 461 ? 17.189 8.459 -1.928 1.00 85.62 461 LEU A O 1
ATOM 3607 N N . LEU A 1 462 ? 15.459 9.520 -0.944 1.00 85.81 462 LEU A N 1
ATOM 3608 C CA . LEU A 1 462 ? 14.735 8.336 -0.485 1.00 85.81 462 LEU A CA 1
ATOM 3609 C C . LEU A 1 462 ? 13.672 7.948 -1.516 1.00 85.81 462 LEU A C 1
ATOM 3611 O O . LEU A 1 462 ? 12.728 8.701 -1.760 1.00 85.81 462 LEU A O 1
ATOM 3615 N N . LEU A 1 463 ? 13.818 6.768 -2.111 1.00 85.94 463 LEU A N 1
ATOM 3616 C CA . LEU A 1 463 ? 13.010 6.287 -3.227 1.00 85.94 463 LEU A CA 1
ATOM 3617 C C . LEU A 1 463 ? 12.353 4.939 -2.906 1.00 85.94 463 LEU A C 1
ATOM 3619 O O . LEU A 1 463 ? 12.838 4.151 -2.088 1.00 85.94 463 LEU A O 1
ATOM 3623 N N . GLU A 1 464 ? 11.252 4.655 -3.596 1.00 86.00 464 GLU A N 1
ATOM 3624 C CA . GLU A 1 464 ? 10.626 3.335 -3.640 1.00 86.00 464 GLU A CA 1
ATOM 3625 C C . GLU A 1 464 ? 11.644 2.267 -4.044 1.00 86.00 464 GLU A C 1
ATOM 3627 O O . GLU A 1 464 ? 12.414 2.428 -4.992 1.00 86.00 464 GLU A O 1
ATOM 3632 N N . TYR A 1 465 ? 11.658 1.160 -3.303 1.00 81.88 465 TYR A N 1
ATOM 3633 C CA . TYR A 1 465 ? 12.474 0.011 -3.658 1.00 81.88 465 TYR A CA 1
ATOM 3634 C C . TYR A 1 465 ? 11.744 -0.862 -4.683 1.00 81.88 465 TYR A C 1
ATOM 3636 O O . TYR A 1 465 ? 10.694 -1.433 -4.392 1.00 81.88 465 TYR A O 1
ATOM 3644 N N . ALA A 1 466 ? 12.330 -1.002 -5.870 1.00 82.62 466 ALA A N 1
ATOM 3645 C CA . ALA A 1 466 ? 11.833 -1.889 -6.911 1.00 82.62 466 ALA A CA 1
ATOM 3646 C C . ALA A 1 466 ? 12.466 -3.281 -6.801 1.00 82.62 466 ALA A C 1
ATOM 3648 O O . ALA A 1 466 ? 13.585 -3.518 -7.258 1.00 82.62 466 ALA A O 1
ATOM 3649 N N . SER A 1 467 ? 11.745 -4.214 -6.182 1.00 76.38 467 SER A N 1
ATOM 3650 C CA . SER A 1 467 ? 12.240 -5.572 -5.929 1.00 76.38 467 SER A CA 1
ATOM 3651 C C . SER A 1 467 ? 12.426 -6.425 -7.188 1.00 76.38 467 SER A C 1
ATOM 3653 O O . SER A 1 467 ? 13.188 -7.388 -7.150 1.00 76.38 467 SER A O 1
ATOM 3655 N N . GLY A 1 468 ? 11.779 -6.075 -8.305 1.00 74.81 468 GLY A N 1
ATOM 3656 C CA . GLY A 1 468 ? 11.934 -6.759 -9.591 1.00 74.81 468 GLY A CA 1
ATOM 3657 C C . GLY A 1 468 ? 13.213 -6.399 -10.353 1.00 74.81 468 GLY A C 1
ATOM 3658 O O . GLY A 1 468 ? 13.437 -6.947 -11.432 1.00 74.81 468 GLY A O 1
ATOM 3659 N N . GLY A 1 469 ? 14.045 -5.501 -9.813 1.00 84.75 469 GLY A N 1
ATOM 3660 C CA . GLY A 1 469 ? 15.235 -4.991 -10.494 1.00 84.75 469 GLY A CA 1
ATOM 3661 C C . GLY A 1 469 ? 14.893 -4.048 -11.649 1.00 84.75 469 GLY A C 1
ATOM 3662 O O . GLY A 1 469 ? 13.793 -3.492 -11.715 1.00 84.75 469 GLY A O 1
ATOM 3663 N N . SER A 1 470 ? 15.848 -3.843 -12.554 1.00 90.75 470 SER A N 1
ATOM 3664 C CA . SER A 1 470 ? 15.645 -3.041 -13.762 1.00 90.75 470 SER A CA 1
ATOM 3665 C C . SER A 1 470 ? 15.077 -3.874 -14.916 1.00 90.75 470 SER A C 1
ATOM 3667 O O . SER A 1 470 ? 15.193 -5.103 -14.965 1.00 90.75 470 SER A O 1
ATOM 3669 N N . LEU A 1 471 ? 14.494 -3.204 -15.906 1.00 94.62 471 LEU A N 1
ATOM 3670 C CA . LEU A 1 471 ? 14.082 -3.841 -17.151 1.00 94.62 471 LEU A CA 1
ATOM 3671 C C . LEU A 1 471 ? 15.294 -4.415 -17.904 1.00 94.62 471 LEU A C 1
ATOM 3673 O O . LEU A 1 471 ? 15.161 -5.458 -18.542 1.00 94.62 471 LEU A O 1
ATOM 3677 N N . ALA A 1 472 ? 16.477 -3.799 -17.785 1.00 92.56 472 ALA A N 1
ATOM 3678 C CA . ALA A 1 472 ? 17.726 -4.352 -18.316 1.00 92.56 472 ALA A CA 1
ATOM 3679 C C . ALA A 1 472 ? 18.024 -5.744 -17.730 1.00 92.56 472 ALA A C 1
ATOM 3681 O O . ALA A 1 472 ? 18.303 -6.681 -18.479 1.00 92.56 472 ALA A O 1
ATOM 3682 N N . ASP A 1 473 ? 17.887 -5.910 -16.409 1.00 87.38 473 ASP A N 1
ATOM 3683 C CA . ASP A 1 473 ? 18.085 -7.201 -15.734 1.00 87.38 473 ASP A CA 1
ATOM 3684 C C . ASP A 1 473 ? 17.112 -8.259 -16.268 1.00 87.38 473 ASP A C 1
ATOM 3686 O O . ASP A 1 473 ? 17.494 -9.405 -16.527 1.00 87.38 473 ASP A O 1
ATOM 3690 N N . ARG A 1 474 ? 15.853 -7.864 -16.502 1.00 89.50 474 ARG A N 1
ATOM 3691 C CA . ARG A 1 474 ? 14.823 -8.744 -17.070 1.00 89.50 474 ARG A CA 1
ATOM 3692 C C . ARG A 1 474 ? 15.145 -9.150 -18.509 1.00 89.50 474 ARG A C 1
ATOM 3694 O O . ARG A 1 474 ? 15.056 -10.335 -18.822 1.00 89.50 474 ARG A O 1
ATOM 3701 N N . ILE A 1 475 ? 15.554 -8.214 -19.365 1.00 91.19 475 ILE A N 1
ATOM 3702 C CA . ILE A 1 475 ? 15.964 -8.498 -20.752 1.00 91.19 475 ILE A CA 1
ATOM 3703 C C . ILE A 1 475 ? 17.164 -9.449 -20.768 1.00 91.19 475 ILE A C 1
ATOM 3705 O O . ILE A 1 475 ? 17.136 -10.465 -21.462 1.00 91.19 475 ILE A O 1
ATOM 3709 N N . ASN A 1 476 ? 18.176 -9.180 -19.941 1.00 87.94 476 ASN A N 1
ATOM 3710 C CA . ASN A 1 476 ? 19.367 -10.019 -19.827 1.00 87.94 476 ASN A CA 1
ATOM 3711 C C . ASN A 1 476 ? 19.033 -11.441 -19.361 1.00 87.94 476 ASN A C 1
ATOM 3713 O O . ASN A 1 476 ? 19.589 -12.404 -19.888 1.00 87.94 476 ASN A O 1
ATOM 3717 N N . LYS A 1 477 ? 18.084 -11.588 -18.428 1.00 84.94 477 LYS A N 1
ATOM 3718 C CA . LYS A 1 477 ? 17.624 -12.893 -17.933 1.00 84.94 477 LYS A CA 1
ATOM 3719 C C . LYS A 1 477 ? 16.969 -13.749 -19.025 1.00 84.94 477 LYS A C 1
ATOM 3721 O O . LYS A 1 477 ? 17.168 -14.960 -19.036 1.00 84.94 477 LYS A O 1
ATOM 3726 N N . PHE A 1 478 ? 16.205 -13.146 -19.938 1.00 85.19 478 PHE A N 1
ATOM 3727 C CA . PHE A 1 478 ? 15.620 -13.847 -21.096 1.00 85.19 478 PHE A CA 1
ATOM 3728 C C . PHE A 1 478 ? 16.627 -14.034 -22.241 1.00 85.19 478 PHE A C 1
ATOM 3730 O O . PHE A 1 478 ? 16.471 -14.916 -23.094 1.00 85.19 478 PHE A O 1
ATOM 3737 N N . GLY A 1 479 ? 17.683 -13.221 -22.247 1.00 87.50 479 GLY A N 1
ATOM 3738 C CA . GLY A 1 479 ? 18.780 -13.300 -23.194 1.00 87.50 479 GLY A CA 1
ATOM 3739 C C . GLY A 1 479 ? 18.325 -13.037 -24.635 1.00 87.50 479 GLY A C 1
ATOM 3740 O O . GLY A 1 479 ? 17.337 -12.343 -24.874 1.00 87.50 479 GLY A O 1
ATOM 3741 N N . PRO A 1 480 ? 19.004 -13.610 -25.644 1.00 87.19 480 PRO A N 1
ATOM 3742 C CA . PRO A 1 480 ? 18.858 -13.220 -27.051 1.00 87.19 480 PRO A CA 1
ATOM 3743 C C . PRO A 1 480 ? 17.535 -13.646 -27.709 1.00 87.19 480 PRO A C 1
ATOM 3745 O O . PRO A 1 480 ? 17.390 -13.468 -28.922 1.00 87.19 480 PRO A O 1
ATOM 3748 N N . LYS A 1 481 ? 16.622 -14.270 -26.952 1.00 84.75 481 LYS A N 1
ATOM 3749 C CA . LYS A 1 481 ? 15.271 -14.626 -27.405 1.00 84.75 481 LYS A CA 1
ATOM 3750 C C . LYS A 1 481 ? 14.300 -13.445 -27.308 1.00 84.75 481 LYS A C 1
ATOM 3752 O O . LYS A 1 481 ? 13.342 -13.420 -28.070 1.00 84.75 481 LYS A O 1
ATOM 3757 N N . GLY A 1 482 ? 14.576 -12.474 -26.434 1.00 89.00 482 GLY A N 1
ATOM 3758 C CA . GLY A 1 482 ? 13.619 -11.426 -26.086 1.00 89.00 482 GLY A CA 1
ATOM 3759 C C . GLY A 1 482 ? 12.517 -11.919 -25.146 1.00 89.00 482 GLY A C 1
ATOM 3760 O O . GLY A 1 482 ? 12.401 -13.112 -24.858 1.00 89.00 482 GLY A O 1
ATOM 3761 N N . LEU A 1 483 ? 11.737 -10.972 -24.634 1.00 91.69 483 LEU A N 1
ATOM 3762 C CA . LEU A 1 483 ? 10.574 -11.219 -23.790 1.00 91.69 483 LEU A CA 1
ATOM 3763 C C . LEU A 1 483 ? 9.356 -11.610 -24.648 1.00 91.69 483 LEU A C 1
ATOM 3765 O O . LEU A 1 483 ? 9.260 -11.181 -25.803 1.00 91.69 483 LEU A O 1
ATOM 3769 N N . PRO A 1 484 ? 8.388 -12.350 -24.076 1.00 89.81 484 PRO A N 1
ATOM 3770 C CA . PRO A 1 484 ? 7.097 -12.596 -24.713 1.00 89.81 484 PRO A CA 1
ATOM 3771 C C . PRO A 1 484 ? 6.392 -11.290 -25.086 1.00 89.81 484 PRO A C 1
ATOM 3773 O O . PRO A 1 484 ? 6.371 -10.343 -24.297 1.00 89.81 484 PRO A O 1
ATOM 3776 N N . GLU A 1 485 ? 5.774 -11.236 -26.268 1.00 87.75 485 GLU A N 1
ATOM 3777 C CA . GLU A 1 485 ? 5.145 -10.010 -26.777 1.00 87.75 485 GLU A CA 1
ATOM 3778 C C . GLU A 1 485 ? 4.036 -9.488 -25.843 1.00 87.75 485 GLU A C 1
ATOM 3780 O O . GLU A 1 485 ? 3.871 -8.276 -25.695 1.00 87.75 485 GLU A O 1
ATOM 3785 N N . SER A 1 486 ? 3.325 -10.386 -25.157 1.00 84.56 486 SER A N 1
ATOM 3786 C CA . SER A 1 486 ? 2.339 -10.059 -24.122 1.00 84.56 486 SER A CA 1
ATOM 3787 C C . SER A 1 486 ? 2.947 -9.324 -22.917 1.00 84.56 486 SER A C 1
ATOM 3789 O O . SER A 1 486 ? 2.393 -8.320 -22.468 1.00 84.56 486 SER A O 1
ATOM 3791 N N . GLU A 1 487 ? 4.118 -9.748 -22.437 1.00 88.12 487 GLU A N 1
ATOM 3792 C CA . GLU A 1 487 ? 4.846 -9.079 -21.349 1.00 88.12 487 GLU A CA 1
ATOM 3793 C C . GLU A 1 487 ? 5.404 -7.725 -21.821 1.00 88.12 487 GLU A C 1
ATOM 3795 O O . GLU A 1 487 ? 5.236 -6.706 -21.143 1.00 88.12 487 GLU A O 1
ATOM 3800 N N . VAL A 1 488 ? 5.966 -7.677 -23.039 1.00 94.12 488 VAL A N 1
ATOM 3801 C CA . VAL A 1 488 ? 6.421 -6.427 -23.676 1.00 94.12 488 VAL A CA 1
ATOM 3802 C C . VAL A 1 488 ? 5.280 -5.421 -23.784 1.00 94.12 488 VAL A C 1
ATOM 3804 O O . VAL A 1 488 ? 5.473 -4.239 -23.494 1.00 94.12 488 VAL A O 1
ATOM 3807 N N . ARG A 1 489 ? 4.084 -5.864 -24.177 1.00 90.75 489 ARG A N 1
ATOM 3808 C CA . ARG A 1 489 ? 2.883 -5.029 -24.276 1.00 90.75 489 ARG A CA 1
ATOM 3809 C C . ARG A 1 489 ? 2.525 -4.396 -22.937 1.00 90.75 489 ARG A C 1
ATOM 3811 O O . ARG A 1 489 ? 2.308 -3.184 -22.887 1.00 90.75 489 ARG A O 1
ATOM 3818 N N . CYS A 1 490 ? 2.518 -5.178 -21.858 1.00 89.75 490 CYS A N 1
ATOM 3819 C CA . CYS A 1 490 ? 2.244 -4.675 -20.513 1.00 89.75 490 CYS A CA 1
ATOM 3820 C C . CYS A 1 490 ? 3.270 -3.625 -20.069 1.00 89.75 490 CYS A C 1
ATOM 3822 O O . CYS A 1 490 ? 2.875 -2.535 -19.659 1.00 89.75 490 CYS A O 1
ATOM 3824 N N . PHE A 1 491 ? 4.571 -3.903 -20.206 1.00 94.00 491 PHE A N 1
ATOM 3825 C CA . PHE A 1 491 ? 5.606 -2.927 -19.846 1.00 94.00 491 PHE A CA 1
ATOM 3826 C C . PHE A 1 491 ? 5.540 -1.672 -20.715 1.00 94.00 491 PHE A C 1
ATOM 3828 O O . PHE A 1 491 ? 5.613 -0.561 -20.194 1.00 94.00 491 PHE A O 1
ATOM 3835 N N . THR A 1 492 ? 5.321 -1.828 -22.022 1.00 96.56 492 THR A N 1
ATOM 3836 C CA . THR A 1 492 ? 5.169 -0.703 -22.956 1.00 96.56 492 THR A CA 1
ATOM 3837 C C . THR A 1 492 ? 4.001 0.189 -22.554 1.00 96.56 492 THR A C 1
ATOM 3839 O O . THR A 1 492 ? 4.139 1.412 -22.570 1.00 96.56 492 THR A O 1
ATOM 3842 N N . ARG A 1 493 ? 2.870 -0.401 -22.145 1.00 94.38 493 ARG A N 1
ATOM 3843 C CA . ARG A 1 493 ? 1.722 0.351 -21.633 1.00 94.38 493 ARG A CA 1
ATOM 3844 C C . ARG A 1 493 ? 2.096 1.169 -20.403 1.00 94.38 493 ARG A C 1
ATOM 3846 O O . ARG A 1 493 ? 1.872 2.376 -20.396 1.00 94.38 493 ARG A O 1
ATOM 3853 N N . SER A 1 494 ? 2.712 0.534 -19.406 1.00 94.06 494 SER A N 1
ATOM 3854 C CA . SER A 1 494 ? 3.092 1.211 -18.165 1.00 94.06 494 SER A CA 1
ATOM 3855 C C . SER A 1 494 ? 4.092 2.345 -18.404 1.00 94.06 494 SER A C 1
ATOM 3857 O O . SER A 1 494 ? 3.953 3.416 -17.816 1.00 94.06 494 SER A O 1
ATOM 3859 N N . ILE A 1 495 ? 5.057 2.148 -19.307 1.00 97.31 495 ILE A N 1
ATOM 3860 C CA . ILE A 1 495 ? 6.018 3.189 -19.689 1.00 97.31 495 ILE A CA 1
ATOM 3861 C C . ILE A 1 495 ? 5.308 4.349 -20.402 1.00 97.31 495 ILE A C 1
ATOM 3863 O O . ILE A 1 495 ? 5.579 5.510 -20.101 1.00 97.31 495 ILE A O 1
ATOM 3867 N N . LEU A 1 496 ? 4.382 4.066 -21.324 1.00 97.56 496 LEU A N 1
ATOM 3868 C CA . LEU A 1 496 ? 3.619 5.098 -22.033 1.00 97.56 496 LEU A CA 1
ATOM 3869 C C . LEU A 1 496 ? 2.717 5.916 -21.105 1.00 97.56 496 LEU A C 1
ATOM 3871 O O . LEU A 1 496 ? 2.608 7.125 -21.297 1.00 97.56 496 LEU A O 1
ATOM 3875 N N . GLU A 1 497 ? 2.082 5.286 -20.117 1.00 95.25 497 GLU A N 1
ATOM 3876 C CA . GLU A 1 497 ? 1.276 5.971 -19.099 1.00 95.25 497 GLU A CA 1
ATOM 3877 C C . GLU A 1 497 ? 2.142 6.952 -18.294 1.00 95.25 497 GLU A C 1
ATOM 3879 O O . GLU A 1 497 ? 1.784 8.127 -18.165 1.00 95.25 497 GLU A O 1
ATOM 3884 N N . GLY A 1 498 ? 3.330 6.511 -17.859 1.00 96.56 498 GLY A N 1
ATOM 3885 C CA . GLY A 1 498 ? 4.311 7.365 -17.184 1.00 96.56 498 GLY A CA 1
ATOM 3886 C C . GLY A 1 498 ? 4.803 8.515 -18.068 1.00 96.56 498 GLY A C 1
ATOM 3887 O O . GLY A 1 498 ? 4.790 9.671 -17.647 1.00 96.56 498 GLY A O 1
ATOM 3888 N N . LEU A 1 499 ? 5.172 8.236 -19.324 1.00 97.31 499 LEU A N 1
ATOM 3889 C CA . LEU A 1 499 ? 5.623 9.272 -20.260 1.00 97.31 499 LEU A CA 1
ATOM 3890 C C . LEU A 1 499 ? 4.529 10.275 -20.604 1.00 97.31 499 LEU A C 1
ATOM 3892 O O . LEU A 1 499 ? 4.811 11.468 -20.665 1.00 97.31 499 LEU A O 1
ATOM 3896 N N . ASN A 1 500 ? 3.286 9.827 -20.789 1.00 96.81 500 ASN A N 1
ATOM 3897 C CA . ASN A 1 500 ? 2.172 10.734 -21.034 1.00 96.81 500 ASN A CA 1
ATOM 3898 C C . ASN A 1 500 ? 2.017 11.729 -19.877 1.00 96.81 500 ASN A C 1
ATOM 3900 O O . ASN A 1 500 ? 1.896 12.927 -20.119 1.00 96.81 500 ASN A O 1
ATOM 3904 N N . TYR A 1 501 ? 2.100 11.246 -18.636 1.00 96.31 501 TYR A N 1
ATOM 3905 C CA . TYR A 1 501 ? 2.010 12.094 -17.453 1.00 96.31 501 TYR A CA 1
ATOM 3906 C C . TYR A 1 501 ? 3.186 13.083 -17.332 1.00 96.31 501 TYR A C 1
ATOM 3908 O O . TYR A 1 501 ? 2.974 14.271 -17.074 1.00 96.31 501 TYR A O 1
ATOM 3916 N N . ILE A 1 502 ? 4.421 12.628 -17.577 1.00 95.06 502 ILE A N 1
ATOM 3917 C CA . ILE A 1 502 ? 5.623 13.484 -17.593 1.00 95.06 502 ILE A CA 1
ATOM 3918 C C . ILE A 1 502 ? 5.481 14.590 -18.649 1.00 95.06 502 ILE A C 1
ATOM 3920 O O . ILE A 1 502 ? 5.735 15.764 -18.370 1.00 95.06 502 ILE A O 1
ATOM 3924 N N . HIS A 1 503 ? 5.042 14.225 -19.858 1.00 94.81 503 HIS A N 1
ATOM 3925 C CA . HIS A 1 503 ? 4.908 15.146 -20.988 1.00 94.81 503 HIS A CA 1
ATOM 3926 C C . HIS A 1 503 ? 3.763 16.147 -20.795 1.00 94.81 503 HIS A C 1
ATOM 3928 O O . HIS A 1 503 ? 3.933 17.320 -21.127 1.00 94.81 503 HIS A O 1
ATOM 3934 N N . GLU A 1 504 ? 2.622 15.727 -20.235 1.00 93.69 504 GLU A N 1
ATOM 3935 C CA . GLU A 1 504 ? 1.514 16.629 -19.870 1.00 93.69 504 GLU A CA 1
ATOM 3936 C C . GLU A 1 504 ? 1.900 17.581 -18.723 1.00 93.69 504 GLU A C 1
ATOM 3938 O O . GLU A 1 504 ? 1.377 18.692 -18.642 1.00 93.69 504 GLU A O 1
ATOM 3943 N N . SER A 1 505 ? 2.886 17.196 -17.908 1.00 92.25 505 SER A N 1
ATOM 3944 C CA . SER A 1 505 ? 3.471 18.023 -16.845 1.00 92.25 505 SER A CA 1
ATOM 3945 C C . SER A 1 505 ? 4.583 18.972 -17.334 1.00 92.25 505 SER A C 1
ATOM 3947 O O . SER A 1 505 ? 5.290 19.563 -16.518 1.00 92.25 505 SER A O 1
ATOM 3949 N N . ASP A 1 506 ? 4.747 19.167 -18.652 1.00 90.56 506 ASP A N 1
ATOM 3950 C CA . ASP A 1 506 ? 5.783 20.010 -19.280 1.00 90.56 506 ASP A CA 1
ATOM 3951 C C . ASP A 1 506 ? 7.242 19.538 -19.031 1.00 90.56 506 ASP A C 1
ATOM 3953 O O . ASP A 1 506 ? 8.170 20.354 -19.118 1.00 90.56 506 ASP A O 1
ATOM 3957 N N . TYR A 1 507 ? 7.489 18.251 -18.757 1.00 92.62 507 TYR A N 1
ATOM 3958 C CA . TYR A 1 507 ? 8.837 17.674 -18.599 1.00 92.62 507 TYR A CA 1
ATOM 3959 C C . TYR A 1 507 ? 9.231 16.757 -19.771 1.00 92.62 507 TYR A C 1
ATOM 3961 O O . TYR A 1 507 ? 8.383 16.220 -20.481 1.00 92.62 507 TYR A O 1
ATOM 3969 N N . VAL A 1 508 ? 10.540 16.586 -19.970 1.00 92.69 508 VAL A N 1
ATOM 3970 C CA . VAL A 1 508 ? 11.157 15.612 -20.891 1.00 92.69 508 VAL A CA 1
ATOM 3971 C C . VAL A 1 508 ? 12.178 14.802 -20.102 1.00 92.69 508 VAL A C 1
ATOM 3973 O O . VAL A 1 508 ? 12.971 15.411 -19.377 1.00 92.69 508 VAL A O 1
ATOM 3976 N N . HIS A 1 509 ? 12.180 13.474 -20.250 1.00 93.38 509 HIS A N 1
ATOM 3977 C CA . HIS A 1 509 ? 13.031 12.583 -19.456 1.00 93.38 509 HIS A CA 1
ATOM 3978 C C . HIS A 1 509 ? 14.500 12.597 -19.908 1.00 93.38 509 HIS A C 1
ATOM 3980 O O . HIS A 1 509 ? 15.400 12.671 -19.072 1.00 93.38 509 HIS A O 1
ATOM 3986 N N . ARG A 1 510 ? 14.758 12.539 -21.224 1.00 91.31 510 ARG A N 1
ATOM 3987 C CA . ARG A 1 510 ? 16.087 12.663 -21.873 1.00 91.31 510 ARG A CA 1
ATOM 3988 C C . ARG A 1 510 ? 17.118 11.549 -21.629 1.00 91.31 510 ARG A C 1
ATOM 3990 O O . ARG A 1 510 ? 18.166 11.581 -22.271 1.00 91.31 510 A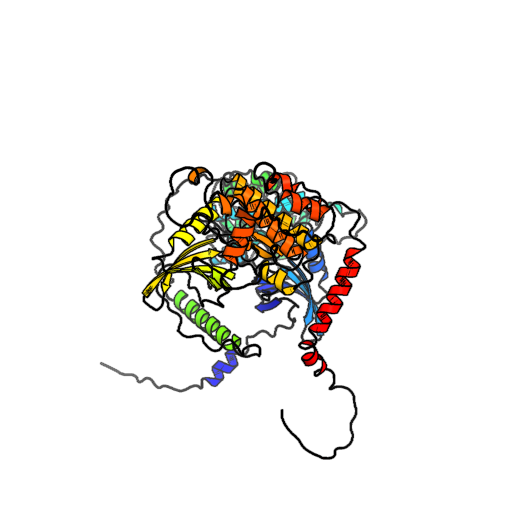RG A O 1
ATOM 3997 N N . ASP A 1 511 ? 16.842 10.570 -20.771 1.00 92.12 511 ASP A N 1
ATOM 3998 C CA . ASP A 1 511 ? 17.717 9.404 -20.541 1.00 92.12 511 ASP A CA 1
ATOM 3999 C C . ASP A 1 511 ? 16.913 8.115 -20.327 1.00 92.12 511 ASP A C 1
ATOM 4001 O O . ASP A 1 511 ? 17.152 7.341 -19.404 1.00 92.12 511 ASP A O 1
ATOM 4005 N N . LEU A 1 512 ? 15.913 7.896 -21.183 1.00 95.12 512 LEU A N 1
ATOM 4006 C CA . LEU A 1 512 ? 15.190 6.630 -21.212 1.00 95.12 512 LEU A CA 1
ATOM 4007 C C . LEU A 1 512 ? 16.084 5.513 -21.747 1.00 95.12 512 LEU A C 1
ATOM 4009 O O . LEU A 1 512 ? 16.552 5.563 -22.887 1.00 95.12 512 LEU A O 1
ATOM 4013 N N . LYS A 1 513 ? 16.244 4.481 -20.925 1.00 94.38 513 LYS A N 1
ATOM 4014 C CA . LYS A 1 513 ? 16.960 3.238 -21.218 1.00 94.38 513 LYS A CA 1
ATOM 4015 C C . LYS A 1 513 ? 16.443 2.119 -20.300 1.00 94.38 513 LYS A C 1
ATOM 4017 O O . LYS A 1 513 ? 15.821 2.443 -19.285 1.00 94.38 513 LYS A O 1
ATOM 4022 N N . PRO A 1 514 ? 16.666 0.832 -20.617 1.00 95.44 514 PRO A N 1
ATOM 4023 C CA . PRO A 1 514 ? 16.172 -0.278 -19.802 1.00 95.44 514 PRO A CA 1
ATOM 4024 C C . PRO A 1 514 ? 16.644 -0.244 -18.337 1.00 95.44 514 PRO A C 1
ATOM 4026 O O . PRO A 1 514 ? 15.925 -0.700 -17.455 1.00 95.44 514 PRO A O 1
ATOM 4029 N N . GLU A 1 515 ? 17.812 0.332 -18.051 1.00 92.94 515 GLU A N 1
ATOM 4030 C CA . GLU A 1 515 ? 18.346 0.491 -16.692 1.00 92.94 515 GLU A CA 1
ATOM 4031 C C . GLU A 1 515 ? 17.553 1.513 -15.858 1.00 92.94 515 GLU A C 1
ATOM 4033 O O . GLU A 1 515 ? 17.466 1.377 -14.641 1.00 92.94 515 GLU A O 1
ATOM 4038 N N . ASN A 1 516 ? 16.932 2.500 -16.515 1.00 95.00 516 ASN A N 1
ATOM 4039 C CA . ASN A 1 516 ? 16.141 3.567 -15.883 1.00 95.00 516 ASN A CA 1
ATOM 4040 C C . ASN A 1 516 ? 14.635 3.240 -15.839 1.00 95.00 516 ASN A C 1
ATOM 4042 O O . ASN A 1 516 ? 13.786 4.116 -15.654 1.00 95.00 516 ASN A O 1
ATOM 4046 N N . ILE A 1 517 ? 14.291 1.967 -16.041 1.00 96.44 517 ILE A N 1
ATOM 4047 C CA . ILE A 1 517 ? 12.932 1.445 -15.936 1.00 96.44 517 ILE A CA 1
ATOM 4048 C C . ILE A 1 517 ? 12.965 0.337 -14.896 1.00 96.44 517 ILE A C 1
ATOM 4050 O O . ILE A 1 517 ? 13.555 -0.716 -15.118 1.00 96.44 517 ILE A O 1
ATOM 4054 N N . LEU A 1 518 ? 12.331 0.575 -13.757 1.00 93.81 518 LEU A N 1
ATOM 4055 C CA . LEU A 1 518 ? 12.320 -0.347 -12.632 1.00 93.81 518 LEU A CA 1
ATOM 4056 C C . LEU A 1 518 ? 11.051 -1.195 -12.621 1.00 93.81 518 LEU A C 1
ATOM 4058 O O . LEU A 1 518 ? 9.972 -0.730 -12.986 1.00 93.81 518 LEU A O 1
ATOM 4062 N N . LEU A 1 519 ? 11.177 -2.444 -12.183 1.00 89.44 519 LEU A N 1
ATOM 4063 C CA . LEU A 1 519 ? 10.083 -3.403 -12.113 1.00 89.44 519 LEU A CA 1
ATOM 4064 C C . LEU A 1 519 ? 9.604 -3.550 -10.663 1.00 89.44 519 LEU A C 1
ATOM 4066 O O . LEU A 1 519 ? 10.350 -3.973 -9.780 1.00 89.44 519 LEU A O 1
ATOM 4070 N N . VAL A 1 520 ? 8.339 -3.208 -10.417 1.00 82.88 520 VAL A N 1
ATOM 4071 C CA . VAL A 1 520 ? 7.691 -3.293 -9.096 1.00 82.88 520 VAL A CA 1
ATOM 4072 C C . VAL A 1 520 ? 6.547 -4.299 -9.164 1.00 82.88 520 VAL A C 1
ATOM 4074 O O . VAL A 1 520 ? 5.796 -4.300 -10.134 1.00 82.88 520 VAL A O 1
ATOM 4077 N N . HIS A 1 521 ? 6.390 -5.170 -8.165 1.00 73.12 521 HIS A N 1
ATOM 4078 C CA . HIS A 1 521 ? 5.298 -6.151 -8.167 1.00 73.12 521 HIS A CA 1
ATOM 4079 C C . HIS A 1 521 ? 3.915 -5.490 -8.200 1.00 73.12 521 HIS A C 1
ATOM 4081 O O . HIS A 1 521 ? 3.658 -4.509 -7.500 1.00 73.12 521 HIS A O 1
ATOM 4087 N N . LYS A 1 522 ? 2.998 -6.072 -8.980 1.00 66.19 522 LYS A N 1
ATOM 4088 C CA . LYS A 1 522 ? 1.591 -5.659 -8.990 1.00 66.19 522 LYS A CA 1
ATOM 4089 C C . LYS A 1 522 ? 0.876 -6.114 -7.719 1.00 66.19 522 LYS A C 1
ATOM 4091 O O . LYS A 1 522 ? 0.833 -7.301 -7.409 1.00 66.19 522 LYS A O 1
ATOM 4096 N N . SER A 1 523 ? 0.221 -5.185 -7.032 1.00 48.12 523 SER A N 1
ATOM 4097 C CA . SER A 1 523 ? -0.744 -5.469 -5.968 1.00 48.12 523 SER A CA 1
ATOM 4098 C C . SER A 1 523 ? -2.126 -5.774 -6.572 1.00 48.12 523 SER A C 1
ATOM 4100 O O . SER A 1 523 ? -3.008 -4.923 -6.618 1.00 48.12 523 SER A O 1
ATOM 4102 N N . GLY A 1 524 ? -2.318 -6.994 -7.086 1.00 42.78 524 GLY A N 1
ATOM 4103 C CA . GLY A 1 524 ? -3.617 -7.467 -7.588 1.00 42.78 524 GLY A CA 1
ATOM 4104 C C . GLY A 1 524 ? -3.530 -8.723 -8.462 1.00 42.78 524 GLY A C 1
ATOM 4105 O O . GLY A 1 524 ? -2.558 -8.915 -9.187 1.00 42.78 524 GLY A O 1
ATOM 4106 N N . ARG A 1 525 ? -4.553 -9.591 -8.414 1.00 39.28 525 ARG A N 1
ATOM 4107 C CA . ARG A 1 525 ? -4.700 -10.727 -9.346 1.00 39.28 525 ARG A CA 1
ATOM 4108 C C . ARG A 1 525 ? -5.321 -10.223 -10.653 1.00 39.28 525 ARG A C 1
ATOM 4110 O O . ARG A 1 525 ? -6.522 -9.973 -10.685 1.00 39.28 525 ARG A O 1
ATOM 4117 N N . GLY A 1 526 ? -4.524 -10.083 -11.715 1.00 35.81 526 GLY A N 1
ATOM 4118 C CA . GLY A 1 526 ? -5.047 -9.808 -13.058 1.00 35.81 526 GLY A CA 1
ATOM 4119 C C . GLY A 1 526 ? -4.011 -9.412 -14.120 1.00 35.81 526 GLY A C 1
ATOM 4120 O O . GLY A 1 526 ? -3.464 -8.315 -14.072 1.00 35.81 526 GLY A O 1
ATOM 4121 N N . ILE A 1 527 ? -3.870 -10.301 -15.111 1.00 42.47 527 ILE A N 1
ATOM 4122 C CA . ILE A 1 527 ? -3.304 -10.170 -16.471 1.00 42.47 527 ILE A CA 1
ATOM 4123 C C . ILE A 1 527 ? -1.759 -10.105 -16.595 1.00 42.47 527 ILE A C 1
ATOM 4125 O O . ILE A 1 527 ? -1.112 -9.079 -16.355 1.00 42.47 527 ILE A O 1
ATOM 4129 N N . THR A 1 528 ? -1.237 -11.274 -17.006 1.00 47.84 528 THR A N 1
ATOM 4130 C CA . THR A 1 528 ? 0.019 -11.672 -17.698 1.00 47.84 528 THR A CA 1
ATOM 4131 C C . THR A 1 528 ? 1.389 -11.178 -17.223 1.00 47.84 528 THR A C 1
ATOM 4133 O O . THR A 1 528 ? 2.351 -11.930 -17.351 1.00 47.84 528 THR A O 1
ATOM 4136 N N . ALA A 1 529 ? 1.526 -9.985 -16.646 1.00 53.97 529 ALA A N 1
ATOM 4137 C CA . ALA A 1 529 ? 2.818 -9.479 -16.168 1.00 53.97 529 ALA A CA 1
ATOM 4138 C C . ALA A 1 529 ? 2.848 -9.368 -14.638 1.00 53.97 529 ALA A C 1
ATOM 4140 O O . ALA A 1 529 ? 2.080 -8.601 -14.058 1.00 53.97 529 ALA A O 1
ATOM 4141 N N . GLU A 1 530 ? 3.775 -10.106 -14.019 1.00 67.56 530 GLU A N 1
ATOM 4142 C CA . GLU A 1 530 ? 4.092 -10.144 -12.578 1.00 67.56 530 GLU A CA 1
ATOM 4143 C C . GLU A 1 530 ? 4.509 -8.770 -12.010 1.00 67.56 530 GLU A C 1
ATOM 4145 O O . GLU A 1 530 ? 4.306 -8.476 -10.827 1.00 67.56 530 GLU A O 1
ATOM 4150 N N . PHE A 1 531 ? 5.050 -7.910 -12.875 1.00 81.25 531 PHE A N 1
ATOM 4151 C CA . PHE A 1 531 ? 5.580 -6.593 -12.539 1.00 81.25 531 PHE A CA 1
ATOM 4152 C C . PHE A 1 531 ? 4.861 -5.474 -13.304 1.00 81.25 531 PHE A C 1
ATOM 4154 O O . PHE A 1 531 ? 4.359 -5.664 -14.414 1.00 81.25 531 PHE A O 1
ATOM 4161 N N . THR A 1 532 ? 4.866 -4.280 -12.722 1.00 86.75 532 THR A N 1
ATOM 4162 C CA . THR A 1 532 ? 4.590 -3.001 -13.379 1.00 86.75 532 THR A CA 1
ATOM 4163 C C . THR A 1 532 ? 5.910 -2.274 -13.598 1.00 86.75 532 THR A C 1
ATOM 4165 O O . THR A 1 532 ? 6.742 -2.206 -12.692 1.00 86.75 532 THR A O 1
ATOM 4168 N N . ALA A 1 533 ? 6.097 -1.721 -14.796 1.00 93.88 533 ALA A N 1
ATOM 4169 C CA . ALA A 1 533 ? 7.261 -0.904 -15.113 1.00 93.88 533 ALA A CA 1
ATOM 4170 C C . ALA A 1 533 ? 7.057 0.540 -14.627 1.00 93.88 533 ALA A C 1
ATOM 4172 O O . ALA A 1 533 ? 6.045 1.165 -14.951 1.00 93.88 533 ALA A O 1
ATOM 4173 N N . LYS A 1 534 ? 8.030 1.074 -13.884 1.00 95.50 534 LYS A N 1
ATOM 4174 C CA . LYS A 1 534 ? 8.062 2.459 -13.402 1.00 95.50 534 LYS A CA 1
ATOM 4175 C C . LYS A 1 534 ? 9.308 3.185 -13.897 1.00 95.50 534 LYS A C 1
ATOM 4177 O O . LYS A 1 534 ? 10.406 2.639 -13.857 1.00 95.50 534 LYS A O 1
ATOM 4182 N N . LEU A 1 535 ? 9.140 4.427 -14.337 1.00 96.69 535 LEU A N 1
ATOM 4183 C CA . LEU A 1 535 ? 10.238 5.299 -14.760 1.00 96.69 535 LEU A CA 1
ATOM 4184 C C . LEU A 1 535 ? 11.014 5.830 -13.547 1.00 96.69 535 LEU A C 1
ATOM 4186 O O . LEU A 1 535 ? 10.399 6.263 -12.568 1.00 96.69 535 LEU A O 1
ATOM 4190 N N . CYS A 1 536 ? 12.346 5.829 -13.621 1.00 93.25 536 CYS A N 1
ATOM 4191 C CA . CYS A 1 536 ? 13.233 6.397 -12.604 1.00 93.25 536 CYS A CA 1
ATOM 4192 C C . CYS A 1 536 ? 14.399 7.185 -13.227 1.00 93.25 536 CYS A C 1
ATOM 4194 O O . CYS A 1 536 ? 14.566 7.203 -14.439 1.00 93.25 536 CYS A O 1
ATOM 4196 N N . ASP A 1 537 ? 15.245 7.776 -12.377 1.00 89.81 537 ASP A N 1
ATOM 4197 C CA . ASP A 1 537 ? 16.448 8.535 -12.753 1.00 89.81 537 ASP A CA 1
ATOM 4198 C C . ASP A 1 537 ? 16.151 9.804 -13.572 1.00 89.81 537 ASP A C 1
ATOM 4200 O O . ASP A 1 537 ? 16.402 9.908 -14.775 1.00 89.81 537 ASP A O 1
ATOM 4204 N N . PHE A 1 538 ? 15.622 10.818 -12.883 1.00 90.25 538 PHE A N 1
ATOM 4205 C CA . PHE A 1 538 ? 15.256 12.103 -13.490 1.00 90.25 538 PHE A CA 1
ATOM 4206 C C . PHE A 1 538 ? 16.408 13.121 -13.494 1.00 90.25 538 PHE A C 1
ATOM 4208 O O . PHE A 1 538 ? 16.185 14.278 -13.842 1.00 90.25 538 PHE A O 1
ATOM 4215 N N . GLY A 1 539 ? 17.645 12.716 -13.181 1.00 84.56 539 GLY A N 1
ATOM 4216 C CA . GLY A 1 539 ? 18.801 13.621 -13.070 1.00 84.56 539 GLY A CA 1
ATOM 4217 C C . GLY A 1 539 ? 19.187 14.370 -14.356 1.00 84.56 539 GLY A C 1
ATOM 4218 O O . GLY A 1 539 ? 19.911 15.357 -14.302 1.00 84.56 539 GLY A O 1
ATOM 4219 N N . LEU A 1 540 ? 18.699 13.933 -15.525 1.00 84.88 540 LEU A N 1
ATOM 4220 C CA . LEU A 1 540 ? 18.867 14.633 -16.811 1.00 84.88 540 LEU A CA 1
ATOM 4221 C C . LEU A 1 540 ? 17.585 15.307 -17.327 1.00 84.88 540 LEU A C 1
ATOM 4223 O O . LEU A 1 540 ? 17.608 15.955 -18.385 1.00 84.88 540 LEU A O 1
ATOM 4227 N N . SER A 1 541 ? 16.475 15.160 -16.602 1.00 89.00 541 SER A N 1
ATOM 4228 C CA . SER A 1 541 ? 15.162 15.655 -17.013 1.00 89.00 541 SER A CA 1
ATOM 4229 C C . SER A 1 541 ? 15.103 17.181 -16.986 1.00 89.00 541 SER A C 1
ATOM 4231 O O . SER A 1 541 ? 15.722 17.838 -16.155 1.00 89.00 541 SER A O 1
ATOM 4233 N N . LYS A 1 542 ? 14.340 17.788 -17.903 1.00 86.38 542 LYS A N 1
ATOM 4234 C CA . LYS A 1 542 ? 14.222 19.259 -17.983 1.00 86.38 542 LYS A CA 1
ATOM 4235 C C . LYS A 1 542 ? 12.809 19.681 -18.369 1.00 86.38 542 LYS A C 1
ATOM 4237 O O . LYS A 1 542 ? 12.124 18.999 -19.130 1.00 86.38 542 LYS A O 1
ATOM 4242 N N . ARG A 1 543 ? 12.372 20.843 -17.869 1.00 85.31 543 ARG A N 1
ATOM 4243 C CA . ARG A 1 543 ? 11.100 21.457 -18.286 1.00 85.31 543 ARG A CA 1
ATOM 4244 C C . ARG A 1 543 ? 11.200 21.974 -19.719 1.00 85.31 543 ARG A C 1
ATOM 4246 O O . ARG A 1 543 ? 12.082 22.780 -20.017 1.00 85.31 543 ARG A O 1
ATOM 4253 N N . VAL A 1 544 ? 10.225 21.636 -20.562 1.00 76.19 544 VAL A N 1
ATOM 4254 C CA . VAL A 1 544 ? 10.156 22.006 -21.991 1.00 76.19 544 VAL A CA 1
ATOM 4255 C C . VAL A 1 544 ? 10.328 23.519 -22.211 1.00 76.19 544 VAL A C 1
ATOM 4257 O O . VAL A 1 544 ? 11.015 23.953 -23.137 1.00 76.19 544 VAL A O 1
ATOM 4260 N N . LYS A 1 545 ? 9.758 24.355 -21.329 1.00 63.69 545 LYS A N 1
ATOM 4261 C CA . LYS A 1 545 ? 9.837 25.829 -21.416 1.00 63.69 545 LYS A CA 1
ATOM 4262 C C . LYS A 1 545 ? 11.245 26.396 -21.162 1.00 63.69 545 LYS A C 1
ATOM 4264 O O . LYS A 1 545 ? 11.548 27.465 -21.687 1.00 63.69 545 LYS A O 1
ATOM 4269 N N . LYS A 1 546 ? 12.109 25.693 -20.414 1.00 56.28 546 LYS A N 1
ATOM 4270 C CA . LYS A 1 546 ? 13.516 26.083 -20.182 1.00 56.28 546 LYS A CA 1
ATOM 4271 C C . LYS A 1 546 ? 14.441 25.672 -21.339 1.00 56.28 546 LYS A C 1
ATOM 4273 O O . LYS A 1 546 ? 15.486 26.283 -21.507 1.00 56.28 546 LYS A O 1
ATOM 4278 N N . CYS A 1 547 ? 14.051 24.715 -22.184 1.00 52.06 547 CYS A N 1
ATOM 4279 C CA . CYS A 1 547 ? 14.880 24.246 -23.305 1.00 52.06 547 CYS A CA 1
ATOM 4280 C C . CYS A 1 547 ? 14.971 25.230 -24.491 1.00 52.06 547 CYS A C 1
ATOM 4282 O O . CYS A 1 547 ? 15.737 24.994 -25.417 1.00 52.06 547 CYS A O 1
ATOM 4284 N N . ARG A 1 548 ? 14.189 26.325 -24.508 1.00 49.09 548 ARG A N 1
ATOM 4285 C CA . ARG A 1 548 ? 14.080 27.227 -25.675 1.00 49.09 548 ARG A CA 1
ATOM 4286 C C . ARG A 1 548 ? 14.945 28.493 -25.632 1.00 49.09 548 ARG A C 1
ATOM 4288 O O . ARG A 1 548 ? 14.938 29.226 -26.618 1.00 49.09 548 ARG A O 1
ATOM 4295 N N . LYS A 1 549 ? 15.659 28.797 -24.541 1.00 43.41 549 LYS A N 1
ATOM 4296 C CA . LYS A 1 549 ? 16.480 30.021 -24.452 1.00 43.41 549 LYS A CA 1
ATOM 4297 C C . LYS A 1 549 ? 17.783 29.800 -23.667 1.00 43.41 549 LYS A C 1
ATOM 4299 O O . LYS A 1 549 ? 17.737 29.654 -22.456 1.00 43.41 549 LYS A O 1
ATOM 4304 N N . ASN A 1 550 ? 18.903 29.915 -24.386 1.00 43.47 550 ASN A N 1
ATOM 4305 C CA . ASN A 1 550 ? 20.248 30.282 -23.911 1.00 43.47 550 ASN A CA 1
ATOM 4306 C C . ASN A 1 550 ? 21.068 29.286 -23.068 1.00 43.47 550 ASN A C 1
ATOM 4308 O O . ASN A 1 550 ? 21.508 29.653 -21.986 1.00 43.47 550 ASN A O 1
ATOM 4312 N N . GLU A 1 551 ? 21.428 28.120 -23.607 1.00 48.75 551 GLU A N 1
ATOM 4313 C CA . GLU A 1 551 ? 22.604 27.371 -23.118 1.00 48.75 551 GLU A CA 1
ATOM 4314 C C . GLU A 1 551 ? 23.453 26.916 -24.318 1.00 48.75 551 GLU A C 1
ATOM 4316 O O . GLU A 1 551 ? 23.370 25.791 -24.801 1.00 48.75 551 GLU A O 1
ATOM 4321 N N . LEU A 1 552 ? 24.223 27.862 -24.861 1.00 47.75 552 LEU A N 1
ATOM 4322 C CA . LEU A 1 552 ? 25.425 27.585 -25.644 1.00 47.75 552 LEU A CA 1
ATOM 4323 C C . LEU A 1 552 ? 26.566 27.460 -24.631 1.00 47.75 552 LEU A C 1
ATOM 4325 O O . LEU A 1 552 ? 27.126 28.488 -24.281 1.00 47.75 552 LEU A O 1
ATOM 4329 N N . GLU A 1 553 ? 26.826 26.257 -24.116 1.00 48.72 553 GLU A N 1
ATOM 4330 C CA . GLU A 1 553 ? 28.130 25.761 -23.625 1.00 48.72 553 GLU A CA 1
ATOM 4331 C C . GLU A 1 553 ? 27.923 24.408 -22.900 1.00 48.72 553 GLU A C 1
ATOM 4333 O O . GLU A 1 553 ? 27.085 24.297 -22.013 1.00 48.72 553 GLU A O 1
ATOM 4338 N N . GLU A 1 554 ? 28.697 23.391 -23.314 1.00 47.88 554 GLU A N 1
ATOM 4339 C CA . GLU A 1 554 ? 28.743 21.978 -22.856 1.00 47.88 554 GLU A CA 1
ATOM 4340 C C . GLU A 1 554 ? 27.689 20.971 -23.380 1.00 47.88 554 GLU A C 1
ATOM 4342 O O . GLU A 1 554 ? 26.536 21.316 -23.616 1.00 47.88 554 GLU A O 1
ATOM 4347 N N . PRO A 1 555 ? 28.114 19.698 -23.579 1.00 52.91 555 PRO A N 1
ATOM 4348 C CA . PRO A 1 555 ? 28.052 19.002 -24.860 1.00 52.91 555 PRO A CA 1
ATOM 4349 C C . PRO A 1 555 ? 26.648 18.949 -25.472 1.00 52.91 555 PRO A C 1
ATOM 4351 O O . PRO A 1 555 ? 25.634 18.818 -24.796 1.00 52.91 555 PRO A O 1
ATOM 4354 N N . TYR A 1 556 ? 26.646 18.972 -26.804 1.00 64.44 556 TYR A N 1
ATOM 4355 C CA . TYR A 1 556 ? 25.497 19.120 -27.697 1.00 64.44 556 TYR A CA 1
ATOM 4356 C C . TYR A 1 556 ? 24.280 18.215 -27.407 1.00 64.44 556 TYR A C 1
ATOM 4358 O O . TYR A 1 556 ? 23.186 18.540 -27.839 1.00 64.44 556 TYR A O 1
ATOM 4366 N N . TRP A 1 557 ? 24.429 17.105 -26.677 1.00 70.44 557 TRP A N 1
ATOM 4367 C CA . TRP A 1 557 ? 23.354 16.183 -26.288 1.00 70.44 557 TRP A CA 1
ATOM 4368 C C . TRP A 1 557 ? 23.692 15.481 -24.955 1.00 70.44 557 TRP A C 1
ATOM 4370 O O . TRP A 1 557 ? 24.858 15.402 -24.564 1.00 70.44 557 TRP A O 1
ATOM 4380 N N . ARG A 1 558 ? 22.673 14.981 -24.238 1.00 74.00 558 ARG A N 1
ATOM 4381 C CA . ARG A 1 558 ? 22.798 14.232 -22.966 1.00 74.00 558 ARG A CA 1
ATOM 4382 C C . ARG A 1 558 ? 22.147 12.848 -23.086 1.00 74.00 558 ARG A C 1
ATOM 4384 O O . ARG A 1 558 ? 21.297 12.657 -23.954 1.00 74.00 558 ARG A O 1
ATOM 4391 N N . GLY A 1 559 ? 22.511 11.931 -22.192 1.00 78.69 559 GLY A N 1
ATOM 4392 C CA . GLY A 1 559 ? 21.936 10.587 -22.099 1.00 78.69 559 GLY A CA 1
ATOM 4393 C C . GLY A 1 559 ? 22.738 9.517 -22.842 1.00 78.69 559 GLY A C 1
ATOM 4394 O O . GLY A 1 559 ? 23.846 9.758 -23.324 1.00 78.69 559 GLY A O 1
ATOM 4395 N N . THR A 1 560 ? 22.175 8.315 -22.917 1.00 86.25 560 THR A N 1
ATOM 4396 C CA . THR A 1 560 ? 22.866 7.125 -23.439 1.00 86.25 560 THR A CA 1
ATOM 4397 C C . THR A 1 560 ? 22.801 7.044 -24.980 1.00 86.25 560 THR A C 1
ATOM 4399 O O . THR A 1 560 ? 21.701 6.954 -25.535 1.00 86.25 560 THR A O 1
ATOM 4402 N N . PRO A 1 561 ? 23.939 7.014 -25.716 1.00 87.56 561 PRO A N 1
ATOM 4403 C CA . PRO A 1 561 ? 23.966 7.142 -27.183 1.00 87.56 561 PRO A CA 1
ATOM 4404 C C . PRO A 1 561 ? 23.084 6.153 -27.956 1.00 87.56 561 PRO A C 1
ATOM 4406 O O . PRO A 1 561 ? 22.540 6.506 -29.000 1.00 87.56 561 PRO A O 1
ATOM 4409 N N . MET A 1 562 ? 22.921 4.922 -27.463 1.00 88.31 562 MET A N 1
ATOM 4410 C CA . MET A 1 562 ? 22.128 3.882 -28.138 1.00 88.31 562 MET A CA 1
ATOM 4411 C C . MET A 1 562 ? 20.624 4.190 -28.193 1.00 88.31 562 MET A C 1
ATOM 4413 O O . MET A 1 562 ? 19.931 3.719 -29.097 1.00 88.31 562 MET A O 1
ATOM 4417 N N . PHE A 1 563 ? 20.132 5.023 -27.279 1.00 92.94 563 PHE A N 1
ATOM 4418 C CA . PHE A 1 563 ? 18.726 5.422 -27.189 1.00 92.94 563 PHE A CA 1
ATOM 4419 C C . PHE A 1 563 ? 18.491 6.846 -27.710 1.00 92.94 563 PHE A C 1
ATOM 4421 O O . PHE A 1 563 ? 17.359 7.331 -27.699 1.00 92.94 563 PHE A O 1
ATOM 4428 N N . LEU A 1 564 ? 19.545 7.511 -28.196 1.00 91.38 564 LEU A N 1
ATOM 4429 C CA . LEU A 1 564 ? 19.507 8.889 -28.666 1.00 91.38 564 LEU A CA 1
ATOM 4430 C C . LEU A 1 564 ? 18.720 9.013 -29.978 1.00 91.38 564 LEU A C 1
ATOM 4432 O O . LEU A 1 564 ? 18.913 8.237 -30.921 1.00 91.38 564 LEU A O 1
ATOM 4436 N N . SER A 1 565 ? 17.848 10.017 -30.050 1.00 91.88 565 SER A N 1
ATOM 4437 C CA . SER A 1 565 ? 17.062 10.307 -31.246 1.00 91.88 565 SER A CA 1
ATOM 4438 C C . SER A 1 565 ? 17.879 11.037 -32.326 1.00 91.88 565 SER A C 1
ATOM 4440 O O . SER A 1 565 ? 18.897 11.669 -32.022 1.00 91.88 565 SER A O 1
ATOM 4442 N N . PRO A 1 566 ? 17.466 10.982 -33.609 1.00 90.12 566 PRO A N 1
ATOM 4443 C CA . PRO A 1 566 ? 18.176 11.652 -34.692 1.00 90.12 566 PRO A CA 1
ATOM 4444 C C . PRO A 1 566 ? 18.300 13.160 -34.487 1.00 90.12 566 PRO A C 1
ATOM 4446 O O . PRO A 1 566 ? 19.376 13.705 -34.708 1.00 90.12 566 PRO A O 1
ATOM 4449 N N . GLU A 1 567 ? 17.227 13.830 -34.065 1.00 88.00 567 GLU A N 1
ATOM 4450 C CA . GLU A 1 567 ? 17.215 15.273 -33.809 1.00 88.00 567 GLU A CA 1
ATOM 4451 C C . GLU A 1 567 ? 18.089 15.662 -32.609 1.00 88.00 567 GLU A C 1
ATOM 4453 O O . GLU A 1 567 ? 18.793 16.667 -32.667 1.00 88.00 567 GLU A O 1
ATOM 4458 N N . ALA A 1 568 ? 18.156 14.824 -31.571 1.00 88.31 568 ALA A N 1
ATOM 4459 C CA . ALA A 1 568 ? 19.063 15.047 -30.453 1.00 88.31 568 ALA A CA 1
ATOM 4460 C C . ALA A 1 568 ? 20.526 14.896 -30.892 1.00 88.31 568 ALA A C 1
ATOM 4462 O O . ALA A 1 568 ? 21.375 15.708 -30.539 1.00 88.31 568 ALA A O 1
ATOM 4463 N N . ALA A 1 569 ? 20.824 13.900 -31.729 1.00 85.69 569 ALA A N 1
ATOM 4464 C CA . ALA A 1 569 ? 22.162 13.704 -32.276 1.00 85.69 569 ALA A CA 1
ATOM 4465 C C . ALA A 1 569 ? 22.571 14.802 -33.278 1.00 85.69 569 ALA A C 1
ATOM 4467 O O . ALA A 1 569 ? 23.752 15.141 -33.350 1.00 85.69 569 ALA A O 1
ATOM 4468 N N . MET A 1 570 ? 21.640 15.313 -34.092 1.00 82.56 570 MET A N 1
ATOM 4469 C CA . MET A 1 570 ? 21.913 16.280 -35.167 1.00 82.56 570 MET A CA 1
ATOM 4470 C C . MET A 1 570 ? 21.877 17.729 -34.715 1.00 82.56 570 MET A C 1
ATOM 4472 O O . MET A 1 570 ? 22.737 18.483 -35.159 1.00 82.56 570 MET A O 1
ATOM 4476 N N . ASP A 1 571 ? 20.926 18.082 -33.851 1.00 77.69 571 ASP A N 1
ATOM 4477 C CA . ASP A 1 571 ? 20.565 19.460 -33.493 1.00 77.69 571 ASP A CA 1
ATOM 4478 C C . ASP A 1 571 ? 20.690 19.738 -31.983 1.00 77.69 571 ASP A C 1
ATOM 4480 O O . ASP A 1 571 ? 20.498 20.869 -31.540 1.00 77.69 571 ASP A O 1
ATOM 4484 N N . GLY A 1 572 ? 20.975 18.709 -31.174 1.00 77.44 572 GLY A N 1
ATOM 4485 C CA . GLY A 1 572 ? 20.972 18.804 -29.711 1.00 77.44 572 GLY A CA 1
ATOM 4486 C C . GLY A 1 572 ? 19.581 18.993 -29.104 1.00 77.44 572 GLY A C 1
ATOM 4487 O O . GLY A 1 572 ? 19.429 19.206 -27.901 1.00 77.44 572 GLY A O 1
ATOM 4488 N N . LEU A 1 573 ? 18.541 18.916 -29.938 1.00 80.94 573 LEU A N 1
ATOM 4489 C CA . LEU A 1 573 ? 17.159 19.125 -29.542 1.00 80.94 573 LEU A CA 1
ATOM 4490 C C . LEU A 1 573 ? 16.611 17.845 -28.916 1.00 80.94 573 LEU A C 1
ATOM 4492 O O . LEU A 1 573 ? 16.440 16.838 -29.596 1.00 80.94 573 LEU A O 1
ATOM 4496 N N . GLN A 1 574 ? 16.329 17.899 -27.617 1.00 83.75 574 GLN A N 1
ATOM 4497 C CA . GLN A 1 574 ? 15.667 16.825 -26.880 1.00 83.75 574 GLN A CA 1
ATOM 4498 C C . GLN A 1 574 ? 14.316 17.325 -26.375 1.00 83.75 574 GLN A C 1
ATOM 4500 O O . GLN A 1 574 ? 14.245 18.112 -25.427 1.00 83.75 574 GLN A O 1
ATOM 4505 N N . ASP A 1 575 ? 13.251 16.896 -27.046 1.00 87.50 575 ASP A N 1
ATOM 4506 C CA . ASP A 1 575 ? 11.869 17.208 -26.691 1.00 87.50 575 ASP A CA 1
ATOM 4507 C C . ASP A 1 575 ? 11.092 15.939 -26.306 1.00 87.50 575 ASP A C 1
ATOM 4509 O O . ASP A 1 575 ? 11.641 14.838 -26.249 1.00 87.50 575 ASP A O 1
ATOM 4513 N N . THR A 1 576 ? 9.795 16.077 -26.033 1.00 93.06 576 THR A N 1
ATOM 4514 C CA . THR A 1 576 ? 8.947 14.943 -25.642 1.00 93.06 576 THR A CA 1
ATOM 4515 C C . THR A 1 576 ? 8.895 13.836 -26.701 1.00 93.06 576 THR A C 1
ATOM 4517 O O . THR A 1 576 ? 8.675 12.675 -26.369 1.00 93.06 576 THR A O 1
ATOM 4520 N N . ARG A 1 577 ? 9.130 14.142 -27.986 1.00 94.44 577 ARG A N 1
ATOM 4521 C CA . ARG A 1 577 ? 9.187 13.138 -29.060 1.00 94.44 577 ARG A CA 1
ATOM 4522 C C . ARG A 1 577 ? 10.523 12.406 -29.081 1.00 94.44 577 ARG A C 1
ATOM 4524 O O . ARG A 1 577 ? 10.574 11.286 -29.591 1.00 94.44 577 ARG A O 1
ATOM 4531 N N . SER A 1 578 ? 11.588 12.992 -28.542 1.00 93.50 578 SER A N 1
ATOM 4532 C CA . SER A 1 578 ? 12.866 12.302 -28.364 1.00 93.50 578 SER A CA 1
ATOM 4533 C C . SER A 1 578 ? 12.731 11.129 -27.387 1.00 93.50 578 SER A C 1
ATOM 4535 O O . SER A 1 578 ? 13.205 10.042 -27.700 1.00 93.50 578 SER A O 1
ATOM 4537 N N . ASP A 1 579 ? 11.970 11.290 -26.298 1.00 96.62 579 ASP A N 1
ATOM 4538 C CA . ASP A 1 579 ? 11.653 10.191 -25.369 1.00 96.62 579 ASP A CA 1
ATOM 4539 C C . ASP A 1 579 ? 10.915 9.030 -26.075 1.00 96.62 579 ASP A C 1
ATOM 4541 O O . ASP A 1 579 ? 11.175 7.857 -25.811 1.00 96.62 579 ASP A O 1
ATOM 4545 N N . ILE A 1 580 ? 10.029 9.333 -27.032 1.00 97.94 580 ILE A N 1
ATOM 4546 C CA . ILE A 1 580 ? 9.302 8.312 -27.810 1.00 97.94 580 ILE A CA 1
ATOM 4547 C C . ILE A 1 580 ? 10.236 7.499 -28.714 1.00 97.94 580 ILE A C 1
ATOM 4549 O O . ILE A 1 580 ? 10.024 6.301 -28.911 1.00 97.94 580 ILE A O 1
ATOM 4553 N N . TRP A 1 581 ? 11.291 8.117 -29.246 1.00 97.06 581 TRP A N 1
ATOM 4554 C CA . TRP A 1 581 ? 12.313 7.377 -29.984 1.00 97.06 581 TRP A CA 1
ATOM 4555 C C . TRP A 1 581 ? 13.056 6.403 -29.073 1.00 97.06 581 TRP A C 1
ATOM 4557 O O . TRP A 1 581 ? 13.204 5.230 -29.421 1.00 97.06 581 TRP A O 1
ATOM 4567 N N . SER A 1 582 ? 13.477 6.869 -27.894 1.00 97.31 582 SER A N 1
ATOM 4568 C CA . SER A 1 582 ? 14.138 6.029 -26.894 1.00 97.31 582 SER A CA 1
ATOM 4569 C C . SER A 1 582 ? 13.247 4.854 -26.479 1.00 97.31 582 SER A C 1
ATOM 4571 O O . SER A 1 582 ? 13.718 3.717 -26.468 1.00 97.31 582 SER A O 1
ATOM 4573 N N . LEU A 1 583 ? 11.943 5.087 -26.270 1.00 98.25 583 LEU A N 1
ATOM 4574 C CA . LEU A 1 583 ? 10.956 4.023 -26.056 1.00 98.25 583 LEU A CA 1
ATOM 4575 C C . LEU A 1 583 ? 10.927 3.017 -27.216 1.00 98.25 583 LEU A C 1
ATOM 4577 O O . LEU A 1 583 ? 10.900 1.815 -26.977 1.00 98.25 583 LEU A O 1
ATOM 4581 N N . GLY A 1 584 ? 10.960 3.477 -28.469 1.00 98.06 584 GLY A N 1
ATOM 4582 C CA . GLY A 1 584 ? 11.023 2.595 -29.638 1.00 98.06 584 GLY A CA 1
ATOM 4583 C C . GLY A 1 584 ? 12.244 1.670 -29.624 1.00 98.06 584 GLY A C 1
ATOM 4584 O O . GLY A 1 584 ? 12.118 0.480 -29.916 1.00 98.06 584 GLY A O 1
ATOM 4585 N N . CYS A 1 585 ? 13.410 2.191 -29.234 1.00 97.56 585 CYS A N 1
ATOM 4586 C CA . CYS A 1 585 ? 14.613 1.382 -29.037 1.00 97.56 585 CYS A CA 1
ATOM 4587 C C . CYS A 1 585 ? 14.434 0.356 -27.905 1.00 97.56 585 CYS A C 1
ATOM 4589 O O . CYS A 1 585 ? 14.761 -0.810 -28.106 1.00 97.56 585 CYS A O 1
ATOM 4591 N N . ILE A 1 586 ? 13.865 0.762 -26.764 1.00 98.12 586 ILE A N 1
ATOM 4592 C CA . ILE A 1 586 ? 13.617 -0.116 -25.607 1.00 98.12 586 ILE A CA 1
ATOM 4593 C C . ILE A 1 586 ? 12.636 -1.242 -25.961 1.00 98.12 586 ILE A C 1
ATOM 4595 O O . ILE A 1 586 ? 12.887 -2.396 -25.634 1.00 98.12 586 ILE A O 1
ATOM 4599 N N . VAL A 1 587 ? 11.540 -0.947 -26.668 1.00 98.12 587 VAL A N 1
ATOM 4600 C CA . VAL A 1 587 ? 10.565 -1.969 -27.096 1.00 98.12 587 VAL A CA 1
ATOM 4601 C C . VAL A 1 587 ? 11.194 -2.958 -28.071 1.00 98.12 587 VAL A C 1
ATOM 4603 O O . VAL A 1 587 ? 10.969 -4.162 -27.959 1.00 98.12 587 VAL A O 1
ATOM 4606 N N . LEU A 1 588 ? 12.018 -2.478 -29.005 1.00 97.12 588 LEU A N 1
ATOM 4607 C CA . LEU A 1 588 ? 12.749 -3.357 -29.913 1.00 97.12 588 LEU A CA 1
ATOM 4608 C C . LEU A 1 588 ? 13.737 -4.251 -29.150 1.00 97.12 588 LEU A C 1
ATOM 4610 O O . LEU A 1 588 ? 13.877 -5.430 -29.472 1.00 97.12 588 LEU A O 1
ATOM 4614 N N . GLU A 1 589 ? 14.396 -3.711 -28.130 1.00 96.75 589 GLU A N 1
ATOM 4615 C CA . GLU A 1 589 ? 15.313 -4.462 -27.281 1.00 96.75 589 GLU A CA 1
ATOM 4616 C C . GLU A 1 589 ? 14.587 -5.508 -26.431 1.00 96.75 589 GLU A C 1
ATOM 4618 O O . GLU A 1 589 ? 15.002 -6.665 -26.425 1.00 96.75 589 GLU A O 1
ATOM 4623 N N . MET A 1 590 ? 13.437 -5.167 -25.839 1.00 97.19 590 MET A N 1
ATOM 4624 C CA . MET A 1 590 ? 12.577 -6.125 -25.140 1.00 97.19 590 MET A CA 1
ATOM 4625 C C . MET A 1 590 ? 12.148 -7.282 -26.053 1.00 97.19 590 MET A C 1
ATOM 4627 O O . MET A 1 590 ? 12.281 -8.438 -25.670 1.00 97.19 590 MET A O 1
ATOM 4631 N N . LEU A 1 591 ? 11.685 -6.994 -27.275 1.00 96.56 591 LEU A N 1
ATOM 4632 C CA . LEU A 1 591 ? 11.195 -8.014 -28.217 1.00 96.56 591 LEU A CA 1
ATOM 4633 C C . LEU A 1 591 ? 12.295 -8.909 -28.798 1.00 96.56 591 LEU A C 1
ATOM 4635 O O . LEU A 1 591 ? 12.008 -9.985 -29.315 1.00 96.56 591 LEU A O 1
ATOM 4639 N N . THR A 1 592 ? 13.544 -8.446 -28.807 1.00 94.62 592 THR A N 1
ATOM 4640 C CA . THR A 1 592 ? 14.638 -9.148 -29.500 1.00 94.62 592 THR A CA 1
ATOM 4641 C C . THR A 1 592 ? 15.734 -9.646 -28.571 1.00 94.62 592 THR A C 1
ATOM 4643 O O . THR A 1 592 ? 16.581 -10.428 -29.009 1.00 94.62 592 THR A O 1
ATOM 4646 N N . GLY A 1 593 ? 15.750 -9.182 -27.320 1.00 92.75 593 GLY A N 1
ATOM 4647 C CA . GLY A 1 593 ? 16.817 -9.452 -26.363 1.00 92.75 593 GLY A CA 1
ATOM 4648 C C . GLY A 1 593 ? 18.166 -8.864 -26.776 1.00 92.75 593 GLY A C 1
ATOM 4649 O O . GLY A 1 593 ? 19.210 -9.355 -26.349 1.00 92.75 593 GLY A O 1
ATOM 4650 N N . LYS A 1 594 ? 18.169 -7.905 -27.710 1.00 91.06 594 LYS A N 1
ATOM 4651 C CA . LYS A 1 594 ? 19.373 -7.350 -28.336 1.00 91.06 594 LYS A CA 1
ATOM 4652 C C . LYS A 1 594 ? 19.234 -5.840 -28.481 1.00 91.06 594 LYS A C 1
ATOM 4654 O O . LYS A 1 594 ? 18.151 -5.379 -28.841 1.00 91.06 594 LYS A O 1
ATOM 4659 N N . PRO A 1 595 ? 20.331 -5.079 -28.341 1.00 90.19 595 PRO A N 1
ATOM 4660 C CA . PRO A 1 595 ? 20.304 -3.646 -28.582 1.00 90.19 595 PRO A CA 1
ATOM 4661 C C . PRO A 1 595 ? 19.714 -3.303 -29.953 1.00 90.19 595 PRO A C 1
ATOM 4663 O O . PRO A 1 595 ? 20.050 -3.928 -30.967 1.00 90.19 595 PRO A O 1
ATOM 4666 N N . ALA A 1 596 ? 18.885 -2.256 -30.000 1.00 90.06 596 ALA A N 1
ATOM 4667 C CA . ALA A 1 596 ? 18.233 -1.779 -31.224 1.00 90.06 596 ALA A CA 1
ATOM 4668 C C . ALA A 1 596 ? 19.230 -1.512 -32.374 1.00 90.06 596 ALA A C 1
ATOM 4670 O O . ALA A 1 596 ? 18.920 -1.676 -33.561 1.00 90.06 596 ALA A O 1
ATOM 4671 N N . TRP A 1 597 ? 20.461 -1.133 -32.023 1.00 87.31 597 TRP A N 1
ATOM 4672 C CA . TRP A 1 597 ? 21.550 -0.919 -32.960 1.00 87.31 597 TRP A CA 1
ATOM 4673 C C . TRP A 1 597 ? 22.564 -2.054 -32.907 1.00 87.31 597 TRP A C 1
ATOM 4675 O O . TRP A 1 597 ? 23.286 -2.225 -31.933 1.00 87.31 597 TRP A O 1
ATOM 4685 N N . ASN A 1 598 ? 22.734 -2.751 -34.030 1.00 76.12 598 ASN A N 1
ATOM 4686 C CA . ASN A 1 598 ? 23.851 -3.675 -34.198 1.00 76.12 598 ASN A CA 1
ATOM 4687 C C . ASN A 1 598 ? 25.149 -2.883 -34.454 1.00 76.12 598 ASN A C 1
ATOM 4689 O O . ASN A 1 598 ? 25.499 -2.561 -35.601 1.00 76.12 598 ASN A O 1
ATOM 4693 N N . VAL A 1 599 ? 25.816 -2.478 -33.375 1.00 73.88 599 VAL A N 1
ATOM 4694 C CA . VAL A 1 599 ? 27.151 -1.872 -33.374 1.00 73.88 599 VAL A CA 1
ATOM 4695 C C . VAL A 1 599 ? 28.029 -2.709 -32.456 1.00 73.88 599 VAL A C 1
ATOM 4697 O O . VAL A 1 599 ? 27.616 -3.068 -31.363 1.00 73.88 599 VAL A O 1
ATOM 4700 N N . ARG A 1 600 ? 29.237 -3.053 -32.916 1.00 67.56 600 ARG A N 1
ATOM 4701 C CA . ARG A 1 600 ? 30.207 -3.742 -32.060 1.00 67.56 600 ARG A CA 1
ATOM 4702 C C . ARG A 1 600 ? 30.636 -2.795 -30.945 1.00 67.56 600 ARG A C 1
ATOM 4704 O O . ARG A 1 600 ? 31.103 -1.694 -31.246 1.00 67.56 600 ARG A O 1
ATOM 4711 N N . GLU A 1 601 ? 30.508 -3.244 -29.704 1.00 62.72 601 GLU A N 1
ATOM 4712 C CA . GLU A 1 601 ? 31.092 -2.567 -28.552 1.00 62.72 601 GLU A CA 1
ATOM 4713 C C . GLU A 1 601 ? 32.608 -2.429 -28.741 1.00 62.72 601 GLU A C 1
ATOM 4715 O O . GLU A 1 601 ? 33.294 -3.332 -29.230 1.00 62.72 601 GLU A O 1
ATOM 4720 N N . GLY A 1 602 ? 33.120 -1.242 -28.439 1.00 69.38 602 GLY A N 1
ATOM 4721 C CA . GLY A 1 602 ? 34.511 -0.867 -28.653 1.00 69.38 602 GLY A CA 1
ATOM 4722 C C . GLY A 1 602 ? 34.684 0.648 -28.553 1.00 69.38 602 GLY A C 1
ATOM 4723 O O . GLY A 1 602 ? 33.694 1.374 -28.567 1.00 69.38 602 GLY A O 1
ATOM 4724 N N . PRO A 1 603 ? 35.922 1.167 -28.520 1.00 70.25 603 PRO A N 1
ATOM 4725 C CA . PRO A 1 603 ? 36.217 2.565 -28.171 1.00 70.25 603 PRO A CA 1
ATOM 4726 C C . PRO A 1 603 ? 35.579 3.626 -29.088 1.00 70.25 603 PRO A C 1
ATOM 4728 O O . PRO A 1 603 ? 35.564 4.799 -28.746 1.00 70.25 603 PRO A O 1
ATOM 4731 N N . ASN A 1 604 ? 35.031 3.229 -30.242 1.00 77.12 604 ASN A N 1
ATOM 4732 C CA . ASN A 1 604 ? 34.382 4.120 -31.207 1.00 77.12 604 ASN A CA 1
ATOM 4733 C C . ASN A 1 604 ? 32.867 3.872 -31.351 1.00 77.12 604 ASN A C 1
ATOM 4735 O O . ASN A 1 604 ? 32.272 4.327 -32.330 1.00 77.12 604 ASN A O 1
ATOM 4739 N N . TYR A 1 605 ? 32.232 3.109 -30.452 1.00 80.00 605 TYR A N 1
ATOM 4740 C CA . TYR A 1 605 ? 30.821 2.729 -30.602 1.00 80.00 605 TYR A CA 1
ATOM 4741 C C . TYR A 1 605 ? 29.888 3.955 -30.615 1.00 80.00 605 TYR A C 1
ATOM 4743 O O . TYR A 1 605 ? 29.046 4.060 -31.507 1.00 80.00 605 TYR A O 1
ATOM 4751 N N . GLU A 1 606 ? 30.112 4.932 -29.732 1.00 78.94 606 GLU A N 1
ATOM 4752 C CA . GLU A 1 606 ? 29.342 6.185 -29.670 1.00 78.94 606 GLU A CA 1
ATOM 4753 C C . GLU A 1 606 ? 29.451 6.964 -30.981 1.00 78.94 606 GLU A C 1
ATOM 4755 O O . GLU A 1 606 ? 28.447 7.297 -31.609 1.00 78.94 606 GLU A O 1
ATOM 4760 N N . ALA A 1 607 ? 30.680 7.165 -31.467 1.00 81.88 607 ALA A N 1
ATOM 4761 C CA . ALA A 1 607 ? 30.940 7.839 -32.735 1.00 81.88 607 ALA A CA 1
ATOM 4762 C C . ALA A 1 607 ? 30.281 7.113 -33.922 1.00 81.88 607 ALA A C 1
ATOM 4764 O O . ALA A 1 607 ? 29.802 7.753 -34.861 1.00 81.88 607 ALA A O 1
ATOM 4765 N N . ASN A 1 608 ? 30.217 5.779 -33.885 1.00 83.12 608 ASN A N 1
ATOM 4766 C CA . ASN A 1 608 ? 29.551 4.982 -34.911 1.00 83.12 608 ASN A CA 1
ATOM 4767 C C . ASN A 1 608 ? 28.027 5.154 -34.880 1.00 83.12 608 ASN A C 1
ATOM 4769 O O . ASN A 1 608 ? 27.423 5.296 -35.946 1.00 83.12 608 ASN A O 1
ATOM 4773 N N . ILE A 1 609 ? 27.409 5.169 -33.695 1.00 84.88 609 ILE A N 1
ATOM 4774 C CA . ILE A 1 609 ? 25.970 5.422 -33.529 1.00 84.88 609 ILE A CA 1
ATOM 4775 C C . ILE A 1 609 ? 25.623 6.837 -33.999 1.00 84.88 609 ILE A C 1
ATOM 4777 O O . ILE A 1 609 ? 24.764 7.002 -34.866 1.00 84.88 609 ILE A O 1
ATOM 4781 N N . LEU A 1 610 ? 26.361 7.848 -33.535 1.00 84.31 610 LEU A N 1
ATOM 4782 C CA . LEU A 1 610 ? 26.166 9.237 -33.956 1.00 84.31 610 LEU A CA 1
ATOM 4783 C C . LEU A 1 610 ? 26.321 9.391 -35.472 1.00 84.31 610 LEU A C 1
ATOM 4785 O O . LEU A 1 610 ? 25.497 10.034 -36.119 1.00 84.31 610 LEU A O 1
ATOM 4789 N N . LYS A 1 611 ? 27.314 8.733 -36.083 1.00 83.19 611 LYS A N 1
ATOM 4790 C CA . LYS A 1 611 ? 27.492 8.740 -37.542 1.00 83.19 611 LYS A CA 1
ATOM 4791 C C . LYS A 1 611 ? 26.305 8.104 -38.275 1.00 83.19 611 LYS A C 1
ATOM 4793 O O . LYS A 1 611 ? 25.907 8.624 -39.321 1.00 83.19 611 LYS A O 1
ATOM 4798 N N . LYS A 1 612 ? 25.730 7.012 -37.755 1.00 83.25 612 LYS A N 1
ATOM 4799 C CA . LYS A 1 612 ? 24.522 6.381 -38.321 1.00 83.25 612 LYS A CA 1
ATOM 4800 C C . LYS A 1 612 ? 23.308 7.315 -38.243 1.00 83.25 612 LYS A C 1
ATOM 4802 O O . LYS A 1 612 ? 22.612 7.461 -39.249 1.00 83.25 612 LYS A O 1
ATOM 4807 N N . LEU A 1 613 ? 23.112 7.982 -37.103 1.00 84.25 613 LEU A N 1
ATOM 4808 C CA . LEU A 1 613 ? 22.001 8.909 -36.855 1.00 84.25 613 LEU A CA 1
ATOM 4809 C C . LEU A 1 613 ? 22.108 10.207 -37.674 1.00 84.25 613 LEU A C 1
ATOM 4811 O O . LEU A 1 613 ? 21.123 10.625 -38.290 1.00 84.25 613 LEU A O 1
ATOM 4815 N N . GLN A 1 614 ? 23.299 10.814 -37.725 1.00 80.94 614 GLN A N 1
ATOM 4816 C CA . GLN A 1 614 ? 23.545 12.108 -38.372 1.00 80.94 614 GLN A CA 1
ATOM 4817 C C . GLN A 1 614 ? 23.739 12.000 -39.890 1.00 80.94 614 GLN A C 1
ATOM 4819 O O . GLN A 1 614 ? 23.178 12.788 -40.642 1.00 80.94 614 GLN A O 1
ATOM 4824 N N . ARG A 1 615 ? 24.563 11.050 -40.360 1.00 71.62 615 ARG A N 1
ATOM 4825 C CA . ARG A 1 615 ? 25.009 10.982 -41.769 1.00 71.62 615 ARG A CA 1
ATOM 4826 C C . ARG A 1 615 ? 24.416 9.812 -42.543 1.00 71.62 615 ARG A C 1
ATOM 4828 O O . ARG A 1 615 ? 24.331 9.872 -43.764 1.00 71.62 615 ARG A O 1
ATOM 4835 N N . GLY A 1 616 ? 24.067 8.729 -41.852 1.00 62.66 616 GLY A N 1
ATOM 4836 C CA . GLY A 1 616 ? 23.626 7.489 -42.485 1.00 62.66 616 GLY A CA 1
ATOM 4837 C C . GLY A 1 616 ? 22.148 7.455 -42.870 1.00 62.66 616 GLY A C 1
ATOM 4838 O O . GLY A 1 616 ? 21.778 6.595 -43.665 1.00 62.66 616 GLY A O 1
ATOM 4839 N N . ASN A 1 617 ? 21.308 8.329 -42.295 1.00 70.56 617 ASN A N 1
ATOM 4840 C CA . ASN A 1 617 ? 19.840 8.226 -42.339 1.00 70.56 617 ASN A CA 1
ATOM 4841 C C . ASN A 1 617 ? 19.331 6.801 -42.030 1.00 70.56 617 ASN A C 1
ATOM 4843 O O . ASN A 1 617 ? 18.303 6.372 -42.549 1.00 70.56 617 ASN A O 1
ATOM 4847 N N . GLN A 1 618 ? 20.071 6.049 -41.209 1.00 80.75 618 GLN A N 1
ATOM 4848 C CA . GLN A 1 618 ? 19.741 4.663 -40.887 1.00 80.75 618 GLN A CA 1
ATOM 4849 C C . GLN A 1 618 ? 18.740 4.619 -39.733 1.00 80.75 618 GLN A C 1
ATOM 4851 O O . GLN A 1 618 ? 18.839 5.411 -38.796 1.00 80.75 618 GLN A O 1
ATOM 4856 N N . LEU A 1 619 ? 17.810 3.669 -39.800 1.00 86.88 619 LEU A N 1
ATOM 4857 C CA . LEU A 1 619 ? 16.891 3.325 -38.716 1.00 86.88 619 LEU A CA 1
ATOM 4858 C C . LEU A 1 619 ? 17.321 1.996 -38.075 1.00 86.88 619 LEU A C 1
ATOM 4860 O O . LEU A 1 619 ? 17.952 1.177 -38.762 1.00 86.88 619 LEU A O 1
ATOM 4864 N N . PRO A 1 620 ? 16.976 1.748 -36.798 1.00 90.25 620 PRO A N 1
ATOM 4865 C CA . PRO A 1 620 ? 17.083 0.418 -36.213 1.00 90.25 620 PRO A CA 1
ATOM 4866 C C . PRO A 1 620 ? 16.368 -0.619 -37.084 1.00 90.25 620 PRO A C 1
ATOM 4868 O O . PRO A 1 620 ? 15.298 -0.365 -37.641 1.00 90.25 620 PRO A O 1
ATOM 4871 N N . LYS A 1 621 ? 16.970 -1.801 -37.236 1.00 91.19 621 LYS A N 1
ATOM 4872 C CA . LYS A 1 621 ? 16.397 -2.847 -38.087 1.00 91.19 621 LYS A CA 1
ATOM 4873 C C . LYS A 1 621 ? 15.325 -3.602 -37.308 1.00 91.19 621 LYS A C 1
ATOM 4875 O O . LYS A 1 621 ? 15.660 -4.390 -36.432 1.00 91.19 621 LYS A O 1
ATOM 4880 N N . ILE A 1 622 ? 14.066 -3.427 -37.694 1.00 94.12 622 ILE A N 1
ATOM 4881 C CA . ILE A 1 622 ? 12.937 -4.180 -37.137 1.00 94.12 622 ILE A CA 1
ATOM 4882 C C . ILE A 1 622 ? 12.904 -5.583 -37.776 1.00 94.12 622 ILE A C 1
ATOM 4884 O O . ILE A 1 622 ? 12.840 -5.689 -39.007 1.00 94.12 622 ILE A O 1
ATOM 4888 N N . PRO A 1 623 ? 12.983 -6.676 -36.995 1.00 93.31 623 PRO A N 1
ATOM 4889 C CA . PRO A 1 623 ? 12.922 -8.023 -37.544 1.00 93.31 623 PRO A CA 1
ATOM 4890 C C . PRO A 1 623 ? 11.564 -8.359 -38.169 1.00 93.31 623 PRO A C 1
ATOM 4892 O O . PRO A 1 623 ? 10.509 -8.019 -37.641 1.00 93.31 623 PRO A O 1
ATOM 4895 N N . GLY A 1 624 ? 11.589 -9.086 -39.290 1.00 91.06 624 GLY A N 1
ATOM 4896 C CA . GLY A 1 624 ? 10.370 -9.451 -40.021 1.00 91.06 624 GLY A CA 1
ATOM 4897 C C . GLY A 1 624 ? 9.457 -10.439 -39.288 1.00 91.06 624 GLY A C 1
ATOM 4898 O O . GLY A 1 624 ? 8.266 -10.469 -39.589 1.00 91.06 624 GLY A O 1
ATOM 4899 N N . TYR A 1 625 ? 10.006 -11.202 -38.334 1.00 91.56 625 TYR A N 1
ATOM 4900 C CA . TYR A 1 625 ? 9.281 -12.208 -37.550 1.00 91.56 625 TYR A CA 1
ATOM 4901 C C . TYR A 1 625 ? 8.363 -11.612 -36.474 1.00 91.56 625 TYR A C 1
ATOM 4903 O O . TYR A 1 625 ? 7.537 -12.335 -35.936 1.00 91.56 625 TYR A O 1
ATOM 4911 N N . LEU A 1 626 ? 8.497 -10.320 -36.154 1.00 93.25 626 LEU A N 1
ATOM 4912 C CA . LEU A 1 626 ? 7.630 -9.656 -35.179 1.00 93.25 626 LEU A CA 1
ATOM 4913 C C . LEU A 1 626 ? 6.197 -9.516 -35.711 1.00 93.25 626 LEU A C 1
ATOM 4915 O O . LEU A 1 626 ? 5.988 -9.400 -36.932 1.00 93.25 626 LEU A O 1
ATOM 4919 N N . SER A 1 627 ? 5.225 -9.457 -34.794 1.00 93.75 627 SER A N 1
ATOM 4920 C CA . SER A 1 627 ? 3.814 -9.271 -35.135 1.00 93.75 627 SER A CA 1
ATOM 4921 C C . SER A 1 627 ? 3.585 -7.974 -35.915 1.00 93.75 627 SER A C 1
ATOM 4923 O O . SER A 1 627 ? 4.370 -7.018 -35.866 1.00 93.75 627 SER A O 1
ATOM 4925 N N . GLN A 1 628 ? 2.490 -7.914 -36.675 1.00 92.75 628 GLN A N 1
ATOM 4926 C CA . GLN A 1 628 ? 2.160 -6.705 -37.429 1.00 92.75 628 GLN A CA 1
ATOM 4927 C C . GLN A 1 628 ? 1.881 -5.513 -36.503 1.00 92.75 628 GLN A C 1
ATOM 4929 O O . GLN A 1 628 ? 2.270 -4.390 -36.831 1.00 92.75 628 GLN A O 1
ATOM 4934 N N . ASN A 1 629 ? 1.288 -5.766 -35.334 1.00 94.00 629 ASN A N 1
ATOM 4935 C CA . ASN A 1 629 ? 1.032 -4.751 -34.319 1.00 94.00 629 ASN A CA 1
ATOM 4936 C C . ASN A 1 629 ? 2.343 -4.217 -33.725 1.00 94.00 629 ASN A C 1
ATOM 4938 O O . ASN A 1 629 ? 2.527 -3.001 -33.680 1.00 94.00 629 ASN A O 1
ATOM 4942 N N . ALA A 1 630 ? 3.288 -5.091 -33.362 1.00 94.94 630 ALA A N 1
ATOM 4943 C CA . ALA A 1 630 ? 4.605 -4.692 -32.863 1.00 94.94 630 ALA A CA 1
ATOM 4944 C C . ALA A 1 630 ? 5.390 -3.883 -33.908 1.00 94.94 630 ALA A C 1
ATOM 4946 O O . ALA A 1 630 ? 5.926 -2.816 -33.608 1.00 94.94 630 ALA A O 1
ATOM 4947 N N . LYS A 1 631 ? 5.403 -4.337 -35.170 1.00 96.75 631 LYS A N 1
ATOM 4948 C CA . LYS A 1 631 ? 6.044 -3.606 -36.278 1.00 96.75 631 LYS A CA 1
ATOM 4949 C C . LYS A 1 631 ? 5.403 -2.237 -36.506 1.00 96.75 631 LYS A C 1
ATOM 4951 O O . LYS A 1 631 ? 6.123 -1.261 -36.696 1.00 96.75 631 LYS A O 1
ATOM 4956 N N . GLY A 1 632 ? 4.071 -2.158 -36.485 1.00 96.44 632 GLY A N 1
ATOM 4957 C CA . GLY A 1 632 ? 3.330 -0.900 -36.601 1.00 96.44 632 GLY A CA 1
ATOM 4958 C C . GLY A 1 632 ? 3.705 0.085 -35.496 1.00 96.44 632 GLY A C 1
ATOM 4959 O O . GLY A 1 632 ? 4.082 1.218 -35.789 1.00 96.44 632 GLY A O 1
ATOM 4960 N N . PHE A 1 633 ? 3.722 -0.390 -34.249 1.00 97.56 633 PHE A N 1
ATOM 4961 C CA . PHE A 1 633 ? 4.096 0.410 -33.086 1.00 97.56 633 PHE A CA 1
ATOM 4962 C C . PHE A 1 633 ? 5.536 0.934 -33.191 1.00 97.56 633 PHE A C 1
ATOM 4964 O O . PHE A 1 633 ? 5.778 2.134 -33.068 1.00 97.56 633 PHE A O 1
ATOM 4971 N N . LEU A 1 634 ? 6.494 0.051 -33.497 1.00 97.94 634 LEU A N 1
ATOM 4972 C CA . LEU A 1 634 ? 7.903 0.412 -33.658 1.00 97.94 634 LEU A CA 1
ATOM 4973 C C . LEU A 1 634 ? 8.125 1.429 -34.785 1.00 97.94 634 LEU A C 1
ATOM 4975 O O . LEU A 1 634 ? 8.923 2.346 -34.610 1.00 97.94 634 LEU A O 1
ATOM 4979 N N . ASN A 1 635 ? 7.405 1.322 -35.905 1.00 96.69 635 ASN A N 1
ATOM 4980 C CA . ASN A 1 635 ? 7.475 2.312 -36.987 1.00 96.69 635 ASN A CA 1
ATOM 4981 C C . ASN A 1 635 ? 6.974 3.696 -36.547 1.00 96.69 635 ASN A C 1
ATOM 4983 O O . ASN A 1 635 ? 7.542 4.705 -36.955 1.00 96.69 635 ASN A O 1
ATOM 4987 N N . CYS A 1 636 ? 5.944 3.760 -35.698 1.00 97.12 636 CYS A N 1
ATOM 4988 C CA . CYS A 1 636 ? 5.448 5.023 -35.152 1.00 97.12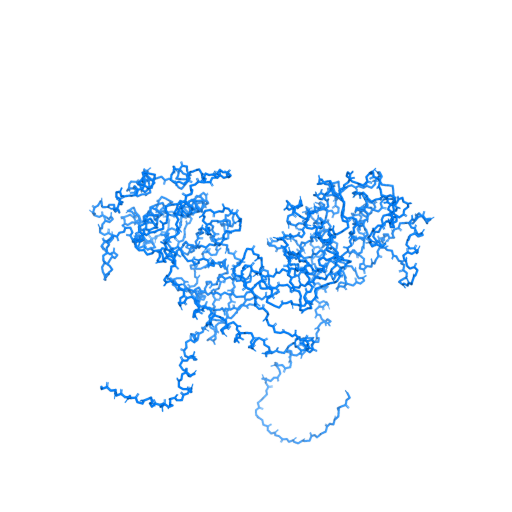 636 CYS A CA 1
ATOM 4989 C C . CYS A 1 636 ? 6.437 5.678 -34.173 1.00 97.12 636 CYS A C 1
ATOM 4991 O O . CYS A 1 636 ? 6.527 6.909 -34.130 1.00 97.12 636 CYS A O 1
ATOM 4993 N N . CYS A 1 637 ? 7.173 4.874 -33.396 1.00 97.25 637 CYS A N 1
ATOM 4994 C CA . CYS A 1 637 ? 8.180 5.359 -32.447 1.00 97.25 637 CYS A CA 1
ATOM 4995 C C . CYS A 1 637 ? 9.502 5.743 -33.130 1.00 97.25 637 CYS A C 1
ATOM 4997 O O . CYS A 1 637 ? 10.067 6.797 -32.843 1.00 97.25 637 CYS A O 1
ATOM 4999 N N . LEU A 1 638 ? 9.980 4.915 -34.062 1.00 95.75 638 LEU A N 1
ATOM 5000 C CA . LEU A 1 638 ? 11.255 5.074 -34.775 1.00 95.75 638 LEU A CA 1
ATOM 5001 C C . LEU A 1 638 ? 11.120 5.897 -36.070 1.00 95.75 638 LEU A C 1
ATOM 5003 O O . LEU A 1 638 ? 11.926 5.773 -36.993 1.00 95.75 638 LEU A O 1
ATOM 5007 N N . GLU A 1 639 ? 10.110 6.764 -36.138 1.00 94.50 639 GLU A N 1
ATOM 5008 C CA . GLU A 1 639 ? 9.944 7.730 -37.220 1.00 94.50 639 GLU A CA 1
ATOM 5009 C C . GLU A 1 639 ? 11.009 8.831 -37.100 1.00 94.50 639 GLU A C 1
ATOM 5011 O O . GLU A 1 639 ? 11.152 9.501 -36.069 1.00 94.50 639 GLU A O 1
ATOM 5016 N N . ARG A 1 640 ? 11.793 9.016 -38.167 1.00 90.19 640 ARG A N 1
ATOM 5017 C CA . ARG A 1 640 ? 12.907 9.971 -38.191 1.00 90.19 640 ARG A CA 1
ATOM 5018 C C . ARG A 1 640 ? 12.404 11.408 -38.150 1.00 90.19 640 ARG A C 1
ATOM 5020 O O . ARG A 1 640 ? 13.032 12.244 -37.507 1.00 90.19 640 ARG A O 1
ATOM 5027 N N . ASN A 1 641 ? 11.309 11.709 -38.846 1.00 89.31 641 ASN A N 1
ATOM 5028 C CA . ASN A 1 641 ? 10.738 13.045 -38.830 1.00 89.31 641 ASN A CA 1
ATOM 5029 C C . ASN A 1 641 ? 9.968 13.273 -37.520 1.00 89.31 641 ASN A C 1
ATOM 5031 O O . ASN A 1 641 ? 8.881 12.734 -37.324 1.00 89.31 641 ASN A O 1
ATOM 5035 N N . VAL A 1 642 ? 10.503 14.136 -36.654 1.00 89.69 642 VAL A N 1
ATOM 5036 C CA . VAL A 1 642 ? 9.929 14.483 -35.340 1.00 89.69 642 VAL A CA 1
ATOM 5037 C C . VAL A 1 642 ? 8.449 14.869 -35.419 1.00 89.69 642 VAL A C 1
ATOM 5039 O O . VAL A 1 642 ? 7.668 14.502 -34.546 1.00 89.69 642 VAL A O 1
ATOM 5042 N N . SER A 1 643 ? 8.043 15.571 -36.483 1.00 88.75 643 SER A N 1
ATOM 5043 C CA . SER A 1 643 ? 6.652 16.010 -36.668 1.00 88.75 643 SER A CA 1
ATOM 5044 C C . SER A 1 643 ? 5.682 14.871 -37.005 1.00 88.75 643 SER A C 1
ATOM 5046 O O . SER A 1 643 ? 4.484 15.008 -36.769 1.00 88.75 643 SER A O 1
ATOM 5048 N N . HIS A 1 644 ? 6.188 13.758 -37.544 1.00 93.12 644 HIS A N 1
ATOM 5049 C CA . HIS A 1 644 ? 5.401 12.575 -37.895 1.00 93.12 644 HIS A CA 1
ATOM 5050 C C . HIS A 1 644 ? 5.443 11.495 -36.807 1.00 93.12 644 HIS A C 1
ATOM 5052 O O . HIS A 1 644 ? 4.514 10.693 -36.717 1.00 93.12 644 HIS A O 1
ATOM 5058 N N . ARG A 1 645 ? 6.495 11.473 -35.975 1.00 96.00 645 ARG A N 1
ATOM 5059 C CA . ARG A 1 645 ? 6.592 10.574 -34.815 1.00 96.00 645 ARG A CA 1
ATOM 5060 C C . ARG A 1 645 ? 5.364 10.772 -33.934 1.00 96.00 645 ARG A C 1
ATOM 5062 O O . ARG A 1 645 ? 4.920 11.908 -33.786 1.00 96.00 645 ARG A O 1
ATOM 5069 N N . LEU A 1 646 ? 4.785 9.707 -33.373 1.00 96.19 646 LEU A N 1
ATOM 5070 C CA . LEU A 1 646 ? 3.586 9.796 -32.518 1.00 96.19 646 LEU A CA 1
ATOM 5071 C C . LEU A 1 646 ? 3.930 10.199 -31.074 1.00 96.19 646 LEU A C 1
ATOM 5073 O O . LEU A 1 646 ? 5.100 10.301 -30.714 1.00 96.19 646 LEU A O 1
ATOM 5077 N N . SER A 1 647 ? 2.934 10.633 -30.295 1.00 96.69 647 SER A N 1
ATOM 5078 C CA . SER A 1 647 ? 3.120 11.081 -28.904 1.00 96.69 647 SER A CA 1
ATOM 5079 C C . SER A 1 647 ? 2.775 9.936 -27.962 1.00 96.69 647 SER A C 1
ATOM 5081 O O . SER A 1 647 ? 2.070 9.015 -28.375 1.00 96.69 647 SER A O 1
ATOM 5083 N N . ALA A 1 648 ? 3.206 10.007 -26.697 1.00 96.69 648 ALA A N 1
ATOM 5084 C CA . ALA A 1 648 ? 2.835 9.004 -25.695 1.00 96.69 648 ALA A CA 1
ATOM 5085 C C . ALA A 1 648 ? 1.307 8.812 -25.640 1.00 96.69 648 ALA A C 1
ATOM 5087 O O . ALA A 1 648 ? 0.812 7.695 -25.765 1.00 96.69 648 ALA A O 1
ATOM 5088 N N . LYS A 1 649 ? 0.562 9.926 -25.598 1.00 95.88 649 LYS A N 1
ATOM 5089 C CA . LYS A 1 649 ? -0.906 9.952 -25.616 1.00 95.88 649 LYS A CA 1
ATOM 5090 C C . LYS A 1 649 ? -1.527 9.191 -26.785 1.00 95.88 649 LYS A C 1
ATOM 5092 O O . LYS A 1 649 ? -2.460 8.425 -26.590 1.00 95.88 649 LYS A O 1
ATOM 5097 N N . THR A 1 650 ? -1.036 9.418 -28.004 1.00 96.12 650 THR A N 1
ATOM 5098 C CA . THR A 1 650 ? -1.568 8.748 -29.202 1.00 96.12 650 THR A CA 1
ATOM 5099 C C . THR A 1 650 ? -1.151 7.279 -29.253 1.00 96.12 650 THR A C 1
ATOM 5101 O O . THR A 1 650 ? -1.911 6.440 -29.722 1.00 96.12 650 THR A O 1
ATOM 5104 N N . LEU A 1 651 ? 0.045 6.946 -28.766 1.00 96.81 651 LEU A N 1
ATOM 5105 C CA . LEU A 1 651 ? 0.547 5.571 -28.752 1.00 96.81 651 LEU A CA 1
ATOM 5106 C C . LEU A 1 651 ? -0.189 4.674 -27.748 1.00 96.81 651 LEU A C 1
ATOM 5108 O O . LEU A 1 651 ? -0.264 3.471 -27.982 1.00 96.81 651 LEU A O 1
ATOM 5112 N N . LEU A 1 652 ? -0.784 5.236 -26.690 1.00 94.69 652 LEU A N 1
ATOM 5113 C CA . LEU A 1 652 ? -1.631 4.487 -25.750 1.00 94.69 652 LEU A CA 1
ATOM 5114 C C . LEU A 1 652 ? -2.860 3.849 -26.413 1.00 94.69 652 LEU A C 1
ATOM 5116 O O . LEU A 1 652 ? -3.341 2.834 -25.922 1.00 94.69 652 LEU A O 1
ATOM 5120 N N . THR A 1 653 ? -3.344 4.400 -27.531 1.00 93.38 653 THR A N 1
ATOM 5121 C CA . THR A 1 653 ? -4.478 3.841 -28.290 1.00 93.38 653 THR A CA 1
ATOM 5122 C C . THR A 1 653 ? -4.028 2.993 -29.482 1.00 93.38 653 THR A C 1
ATOM 5124 O O . THR A 1 653 ? -4.823 2.686 -30.368 1.00 93.38 653 THR A O 1
ATOM 5127 N N . HIS A 1 654 ? -2.734 2.680 -29.594 1.00 94.56 654 HIS A N 1
ATOM 5128 C CA . HIS A 1 654 ? -2.231 1.843 -30.678 1.00 94.56 654 HIS A CA 1
ATOM 5129 C C . HIS A 1 654 ? -2.613 0.368 -30.429 1.00 94.56 654 HIS A C 1
ATOM 5131 O O . HIS A 1 654 ? -2.436 -0.102 -29.305 1.00 94.56 654 HIS A O 1
ATOM 5137 N N . PRO A 1 655 ? -3.031 -0.415 -31.449 1.00 91.69 655 PRO A N 1
ATOM 5138 C CA . PRO A 1 655 ? -3.480 -1.808 -31.276 1.00 91.69 655 PRO A CA 1
ATOM 5139 C C . PRO A 1 655 ? -2.491 -2.731 -30.555 1.00 91.69 655 PRO A C 1
ATOM 5141 O O . PRO A 1 655 ? -2.892 -3.642 -29.843 1.00 91.69 655 PRO A O 1
ATOM 5144 N N . PHE A 1 656 ? -1.188 -2.466 -30.697 1.00 92.31 656 PHE A N 1
ATOM 5145 C CA . PHE A 1 656 ? -0.139 -3.171 -29.950 1.00 92.31 656 PHE A CA 1
ATOM 5146 C C . PHE A 1 656 ? -0.313 -3.091 -28.429 1.00 92.31 656 PHE A C 1
ATOM 5148 O O . PHE A 1 656 ? 0.057 -4.042 -27.758 1.00 92.31 656 PHE A O 1
ATOM 5155 N N . VAL A 1 657 ? -0.856 -1.988 -27.904 1.00 88.56 657 VAL A N 1
ATOM 5156 C CA . VAL A 1 657 ? -0.985 -1.683 -26.467 1.00 88.56 657 VAL A CA 1
ATOM 5157 C C . VAL A 1 657 ? -2.446 -1.729 -25.990 1.00 88.56 657 VAL A C 1
ATOM 5159 O O . VAL A 1 657 ? -2.705 -2.011 -24.820 1.00 88.56 657 VAL A O 1
ATOM 5162 N N . ASP A 1 658 ? -3.396 -1.460 -26.888 1.00 77.75 658 ASP A N 1
ATOM 5163 C CA . ASP A 1 658 ? -4.836 -1.371 -26.600 1.00 77.75 658 ASP A CA 1
ATOM 5164 C C . ASP A 1 658 ? -5.584 -2.717 -26.723 1.00 77.75 658 ASP A C 1
ATOM 5166 O O . ASP A 1 658 ? -6.661 -2.881 -26.161 1.00 77.75 658 ASP A O 1
ATOM 5170 N N . GLY A 1 659 ? -5.011 -3.705 -27.424 1.00 58.75 659 GLY A N 1
ATOM 5171 C CA . GLY A 1 659 ? -5.648 -4.984 -27.779 1.00 58.75 659 GLY A CA 1
ATOM 5172 C C . GLY 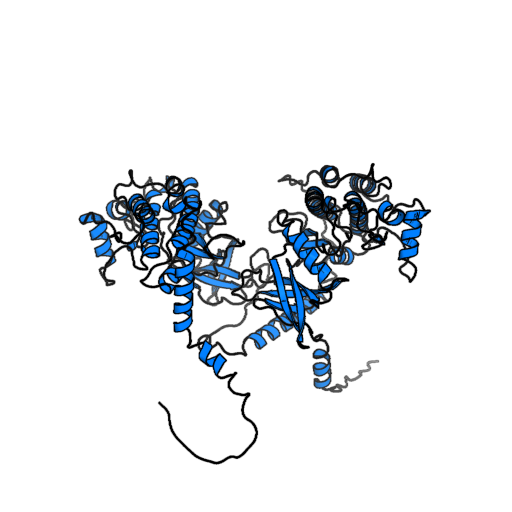A 1 659 ? -5.886 -5.999 -26.648 1.00 58.75 659 GLY A C 1
ATOM 5173 O O . GLY A 1 659 ? -5.692 -7.183 -26.874 1.00 58.75 659 GLY A O 1
ATOM 5174 N N . LEU A 1 660 ? -6.308 -5.579 -25.451 1.00 53.16 660 LEU A N 1
ATOM 5175 C CA . LEU A 1 660 ? -6.678 -6.470 -24.330 1.00 53.16 660 LEU A CA 1
ATOM 5176 C C . LEU A 1 660 ? -8.101 -7.061 -24.445 1.00 53.16 660 LEU A C 1
ATOM 5178 O O . LEU A 1 660 ? -8.656 -7.531 -23.457 1.00 53.16 660 LEU A O 1
ATOM 5182 N N . ASN A 1 661 ? -8.716 -7.018 -25.629 1.00 37.31 661 ASN A N 1
ATOM 5183 C CA . ASN A 1 661 ? -10.034 -7.599 -25.859 1.00 37.31 661 ASN A CA 1
ATOM 5184 C C . ASN A 1 661 ? -9.893 -8.845 -26.735 1.00 37.31 661 ASN A C 1
ATOM 5186 O O . ASN A 1 661 ? -9.680 -8.697 -27.933 1.00 37.31 661 ASN A O 1
ATOM 5190 N N . ASN A 1 662 ? -10.042 -10.007 -26.087 1.00 44.69 662 ASN A N 1
ATOM 5191 C CA . ASN A 1 662 ? -10.559 -11.292 -26.576 1.00 44.69 662 ASN A CA 1
ATOM 5192 C C . ASN A 1 662 ? -10.134 -11.711 -27.996 1.00 44.69 662 ASN A C 1
ATOM 5194 O O . ASN A 1 662 ? -10.614 -11.122 -28.959 1.00 44.69 662 ASN A O 1
ATOM 5198 N N . ASP A 1 663 ? -9.282 -12.742 -28.101 1.00 38.75 663 ASP A N 1
ATOM 5199 C CA . ASP A 1 663 ? -9.454 -13.912 -29.003 1.00 38.75 663 ASP A CA 1
ATOM 5200 C C . ASP A 1 663 ? -8.128 -14.662 -29.310 1.00 38.75 663 ASP A C 1
ATOM 5202 O O . ASP A 1 663 ? -8.183 -15.785 -29.801 1.00 38.75 663 ASP A O 1
ATOM 5206 N N . ASP A 1 664 ? -6.950 -14.128 -28.950 1.00 42.44 664 ASP A N 1
ATOM 5207 C CA . ASP A 1 664 ? -5.639 -14.768 -29.231 1.00 42.44 664 ASP A CA 1
ATOM 5208 C C . ASP A 1 664 ? -4.976 -15.453 -28.001 1.00 42.44 664 ASP A C 1
ATOM 5210 O O . ASP A 1 664 ? -3.846 -15.933 -28.082 1.00 42.44 664 ASP A O 1
ATOM 5214 N N . GLU A 1 665 ? -5.645 -15.503 -26.840 1.00 45.25 665 GLU A N 1
ATOM 5215 C CA . GLU A 1 665 ? -5.026 -15.907 -25.556 1.00 45.25 665 GLU A CA 1
ATOM 5216 C C . GLU A 1 665 ? -4.836 -17.430 -25.369 1.00 45.25 665 GLU A C 1
ATOM 5218 O O . GLU A 1 665 ? -4.009 -17.839 -24.555 1.00 45.25 665 GLU A O 1
ATOM 5223 N N . GLU A 1 666 ? -5.528 -18.287 -26.128 1.00 41.22 666 GLU A N 1
ATOM 5224 C CA . GLU A 1 666 ? -5.500 -19.745 -25.890 1.00 41.22 666 GLU A CA 1
ATOM 5225 C C . GLU A 1 666 ? -4.269 -20.471 -26.476 1.00 41.22 666 GLU A C 1
ATOM 5227 O O . GLU A 1 666 ? -3.910 -21.544 -25.987 1.00 41.22 666 GLU A O 1
ATOM 5232 N N . GLU A 1 667 ? -3.581 -19.916 -27.484 1.00 42.06 667 GLU A N 1
ATOM 5233 C CA . GLU A 1 667 ? -2.419 -20.587 -28.104 1.00 42.06 667 GLU A CA 1
ATOM 5234 C C . GLU A 1 667 ? -1.068 -20.218 -27.449 1.00 42.06 667 GLU A C 1
ATOM 5236 O O . GLU A 1 667 ? -0.169 -21.062 -27.400 1.00 42.06 667 GLU A O 1
ATOM 5241 N N . GLU A 1 668 ? -0.916 -19.017 -26.868 1.00 44.91 668 GLU A N 1
ATOM 5242 C CA . GLU A 1 668 ? 0.353 -18.578 -26.248 1.00 44.91 668 GLU A CA 1
ATOM 5243 C C . GLU A 1 668 ? 0.575 -19.136 -24.824 1.00 44.91 668 GLU A C 1
ATOM 5245 O O . GLU A 1 668 ? 1.726 -19.347 -24.427 1.00 44.91 668 GLU A O 1
ATOM 5250 N N . GLU A 1 669 ? -0.482 -19.454 -24.059 1.00 40.47 669 GLU A N 1
ATOM 5251 C CA . GLU A 1 669 ? -0.347 -20.054 -22.714 1.00 40.47 669 GLU A CA 1
ATOM 5252 C C . GLU A 1 669 ? 0.331 -21.436 -22.748 1.00 40.47 669 GLU A C 1
ATOM 5254 O O . GLU A 1 669 ? 1.089 -21.796 -21.839 1.00 40.47 669 GLU A O 1
ATOM 5259 N N . ILE A 1 670 ? 0.124 -22.200 -23.825 1.00 40.28 670 ILE A N 1
ATOM 5260 C CA . ILE A 1 670 ? 0.709 -23.536 -23.987 1.00 40.28 670 ILE A CA 1
ATOM 5261 C C . ILE A 1 670 ? 2.214 -23.427 -24.268 1.00 40.28 670 ILE A C 1
ATOM 5263 O O . ILE A 1 670 ? 3.010 -24.154 -23.671 1.00 40.28 670 ILE A O 1
ATOM 5267 N N . GLU A 1 671 ? 2.649 -22.483 -25.105 1.00 39.31 671 GLU A N 1
ATOM 5268 C CA . GLU A 1 671 ? 4.077 -22.295 -25.388 1.00 39.31 671 GLU A CA 1
ATOM 5269 C C . GLU A 1 671 ? 4.820 -21.664 -24.192 1.00 39.31 671 GLU A C 1
ATOM 5271 O O . GLU A 1 671 ? 5.952 -22.053 -23.885 1.00 39.31 671 GLU A O 1
ATOM 5276 N N . TYR A 1 672 ? 4.146 -20.784 -23.438 1.00 41.69 672 TYR A N 1
ATOM 5277 C CA . TYR A 1 672 ? 4.645 -20.193 -22.193 1.00 41.69 672 TYR A CA 1
ATOM 5278 C C . TYR A 1 672 ? 4.908 -21.252 -21.110 1.00 41.69 672 TYR A C 1
ATOM 5280 O O . TYR A 1 672 ? 5.988 -21.262 -20.509 1.00 41.69 672 TYR A O 1
ATOM 5288 N N . MET A 1 673 ? 3.989 -22.206 -20.907 1.00 36.22 673 MET A N 1
ATOM 5289 C CA . MET A 1 673 ? 4.219 -23.324 -19.981 1.00 36.22 673 MET A CA 1
ATOM 5290 C C . MET A 1 673 ? 5.360 -24.241 -20.439 1.00 36.22 673 MET A C 1
ATOM 5292 O O . MET A 1 673 ? 6.175 -24.677 -19.624 1.00 36.22 673 MET A O 1
ATOM 5296 N N . HIS A 1 674 ? 5.462 -24.523 -21.739 1.00 36.69 674 HIS A N 1
ATOM 5297 C CA . HIS A 1 674 ? 6.513 -25.391 -22.273 1.00 36.69 674 HIS A CA 1
ATOM 5298 C C . HIS A 1 674 ? 7.910 -24.740 -22.221 1.00 36.69 674 HIS A C 1
ATOM 5300 O O . HIS A 1 674 ? 8.896 -25.439 -21.972 1.00 36.69 674 HIS A O 1
ATOM 5306 N N . GLY A 1 675 ? 8.006 -23.415 -22.385 1.00 34.34 675 GLY A N 1
ATOM 5307 C CA . GLY A 1 675 ? 9.243 -22.644 -22.213 1.00 34.34 675 GLY A CA 1
ATOM 5308 C C . GLY A 1 675 ? 9.698 -22.544 -20.753 1.00 34.34 675 GLY A C 1
ATOM 5309 O O . GLY A 1 675 ? 10.887 -22.714 -20.470 1.00 34.34 675 GLY A O 1
ATOM 5310 N N . TRP A 1 676 ? 8.760 -22.367 -19.817 1.00 38.53 676 TRP A N 1
ATOM 5311 C CA . TRP A 1 676 ? 9.032 -22.395 -18.374 1.00 38.53 676 TRP A CA 1
ATOM 5312 C C . TRP A 1 676 ? 9.560 -23.755 -17.899 1.00 38.53 676 TRP A C 1
ATOM 5314 O O . TRP A 1 676 ? 10.545 -23.802 -17.161 1.00 38.53 676 TRP A O 1
ATOM 5324 N N . ILE A 1 677 ? 8.979 -24.860 -18.382 1.00 34.53 677 ILE A N 1
ATOM 5325 C CA . ILE A 1 677 ? 9.438 -26.229 -18.072 1.00 34.53 677 ILE A CA 1
ATOM 5326 C C . ILE A 1 677 ? 10.854 -26.495 -18.618 1.00 34.53 677 ILE A C 1
ATOM 5328 O O . ILE A 1 677 ? 11.583 -27.332 -18.084 1.00 34.53 677 ILE A O 1
ATOM 5332 N N . PHE A 1 678 ? 11.271 -25.804 -19.683 1.00 29.44 678 PHE A N 1
ATOM 5333 C CA . PHE A 1 678 ? 12.610 -25.962 -20.258 1.00 29.44 678 PHE A CA 1
ATOM 5334 C C . PHE A 1 678 ? 13.672 -25.140 -19.514 1.00 29.44 678 PHE A C 1
ATOM 5336 O O . PHE A 1 678 ? 14.770 -25.638 -19.285 1.00 29.44 678 PHE A O 1
ATOM 5343 N N . ILE A 1 679 ? 13.336 -23.921 -19.075 1.00 36.12 679 ILE 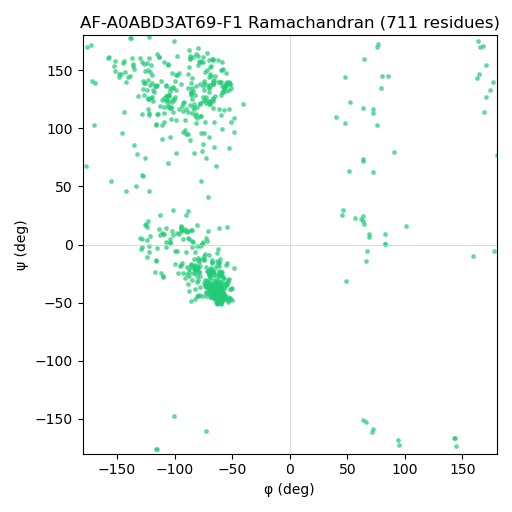A N 1
ATOM 5344 C CA . ILE A 1 679 ? 14.237 -23.064 -18.282 1.00 36.12 679 ILE A CA 1
ATOM 5345 C C . ILE A 1 679 ? 14.400 -23.611 -16.855 1.00 36.12 679 ILE A C 1
ATOM 5347 O O . ILE A 1 679 ? 15.490 -23.540 -16.288 1.00 36.12 679 ILE A O 1
ATOM 5351 N N . SER A 1 680 ? 13.364 -24.235 -16.281 1.00 35.50 680 SER A N 1
ATOM 5352 C CA . SER A 1 680 ? 13.484 -24.893 -14.973 1.00 35.50 680 SER A CA 1
ATOM 5353 C C . SER A 1 680 ? 14.418 -26.109 -15.002 1.00 35.50 680 SER A C 1
ATOM 5355 O O . SER A 1 680 ? 15.017 -26.425 -13.981 1.00 35.50 680 SER A O 1
ATOM 5357 N N . LYS A 1 681 ? 14.577 -26.766 -16.161 1.00 31.08 681 LYS A N 1
ATOM 5358 C CA . LYS A 1 681 ? 15.455 -27.937 -16.338 1.00 31.08 681 LYS A CA 1
ATOM 5359 C C . LYS A 1 681 ? 16.936 -27.596 -16.518 1.00 31.08 681 LYS A C 1
ATOM 5361 O O . LYS A 1 681 ? 17.773 -28.447 -16.249 1.00 31.08 681 LYS A O 1
ATOM 5366 N N . GLU A 1 682 ? 17.288 -26.377 -16.930 1.00 31.09 682 GLU A N 1
ATOM 5367 C CA . GLU A 1 682 ? 18.697 -25.934 -16.953 1.00 31.09 682 GLU A CA 1
ATOM 5368 C C . GLU A 1 682 ? 19.182 -25.414 -15.585 1.00 31.09 682 GLU A C 1
ATOM 5370 O O . GLU A 1 682 ? 20.385 -25.327 -15.357 1.00 31.09 682 GLU A O 1
ATOM 5375 N N . ASN A 1 683 ? 18.269 -25.169 -14.636 1.00 35.16 683 ASN A N 1
ATOM 5376 C CA . ASN A 1 683 ? 18.585 -24.801 -13.248 1.00 35.16 683 ASN A CA 1
ATOM 5377 C C . ASN A 1 683 ? 18.702 -26.004 -12.285 1.00 35.16 683 ASN A C 1
ATOM 5379 O O . ASN A 1 683 ? 18.794 -25.820 -11.068 1.00 35.16 683 ASN A O 1
ATOM 5383 N N . ASP A 1 684 ? 18.778 -27.236 -12.802 1.00 31.91 684 ASP A N 1
ATOM 5384 C CA . ASP A 1 684 ? 18.851 -28.475 -12.004 1.00 31.91 684 ASP A CA 1
ATOM 5385 C C . ASP A 1 684 ? 20.185 -28.707 -11.261 1.00 31.91 684 ASP A C 1
ATOM 5387 O O . ASP A 1 684 ? 20.399 -29.763 -10.669 1.00 31.91 684 ASP A O 1
ATOM 5391 N N . TYR A 1 685 ? 21.062 -27.703 -11.188 1.00 30.12 685 TYR A N 1
ATOM 5392 C CA . TYR A 1 685 ? 22.181 -27.709 -10.238 1.00 30.12 685 TYR A CA 1
ATOM 5393 C C . TYR A 1 685 ? 21.774 -27.283 -8.816 1.00 30.12 685 TYR A C 1
ATOM 5395 O O . TYR A 1 685 ? 22.472 -27.621 -7.864 1.00 30.12 685 TYR A O 1
ATOM 5403 N N . ALA A 1 686 ? 20.626 -26.612 -8.643 1.00 31.44 686 ALA A N 1
ATOM 5404 C CA . ALA A 1 686 ? 20.077 -26.303 -7.317 1.00 31.44 686 ALA A CA 1
ATOM 5405 C C . ALA A 1 686 ? 19.184 -27.432 -6.760 1.00 31.44 686 ALA A C 1
ATOM 5407 O O . ALA A 1 686 ? 19.131 -27.625 -5.547 1.00 31.44 686 ALA A O 1
ATOM 5408 N N . ASN A 1 687 ? 18.552 -28.237 -7.625 1.00 33.41 687 ASN A N 1
ATOM 5409 C CA . ASN A 1 687 ? 17.725 -29.381 -7.211 1.00 33.41 687 ASN A CA 1
ATOM 5410 C C . ASN A 1 687 ? 18.527 -30.669 -6.958 1.00 33.41 687 ASN A C 1
ATOM 5412 O O . ASN A 1 687 ? 18.065 -31.537 -6.218 1.00 33.41 687 ASN A O 1
ATOM 5416 N N . GLN A 1 688 ? 19.759 -30.794 -7.470 1.00 30.55 688 GLN A N 1
ATOM 5417 C CA . GLN A 1 688 ? 20.619 -31.945 -7.151 1.00 30.55 688 GLN A CA 1
ATOM 5418 C C . GLN A 1 688 ? 21.087 -31.992 -5.685 1.00 30.55 688 GLN A C 1
ATOM 5420 O O . GLN A 1 688 ? 21.478 -33.057 -5.210 1.00 30.55 688 GLN A O 1
ATOM 5425 N N . ILE A 1 689 ? 20.982 -30.889 -4.934 1.00 30.78 689 ILE A N 1
ATOM 5426 C CA . ILE A 1 689 ? 21.233 -30.888 -3.481 1.00 30.78 689 ILE A CA 1
ATOM 5427 C C . ILE A 1 689 ? 19.995 -31.370 -2.694 1.00 30.78 689 ILE A C 1
ATOM 5429 O O . ILE A 1 689 ? 20.124 -31.825 -1.560 1.00 30.78 689 ILE A O 1
ATOM 5433 N N . GLN A 1 690 ? 18.807 -31.380 -3.309 1.00 30.88 690 GLN A N 1
ATOM 5434 C CA . GLN A 1 690 ? 17.560 -31.820 -2.673 1.00 30.88 690 GLN A CA 1
ATOM 5435 C C . GLN A 1 690 ? 17.147 -33.258 -3.047 1.00 30.88 690 GLN A C 1
ATOM 5437 O O . GLN A 1 690 ? 16.389 -33.886 -2.313 1.00 30.88 690 GLN A O 1
ATOM 5442 N N . GLU A 1 691 ? 17.702 -33.842 -4.115 1.00 32.44 691 GLU A N 1
ATOM 5443 C CA . GLU A 1 691 ? 17.539 -35.279 -4.402 1.00 32.44 691 GLU A CA 1
ATOM 5444 C C . GLU A 1 691 ? 18.565 -36.178 -3.686 1.00 32.44 691 GLU A C 1
ATOM 5446 O O . GLU A 1 691 ? 18.298 -37.365 -3.487 1.00 32.44 691 GLU A O 1
ATOM 5451 N N . GLN A 1 692 ? 19.683 -35.637 -3.178 1.00 28.52 692 GLN A N 1
ATOM 5452 C CA . GLN A 1 692 ? 20.590 -36.400 -2.302 1.00 28.52 692 GLN A CA 1
ATOM 5453 C C . GLN A 1 692 ? 20.074 -36.570 -0.861 1.00 28.52 692 GLN A C 1
ATOM 5455 O O . GLN A 1 692 ? 20.574 -37.433 -0.138 1.00 28.52 692 GLN A O 1
ATOM 5460 N N . SER A 1 693 ? 19.037 -35.838 -0.443 1.00 31.17 693 SER A N 1
ATOM 5461 C CA . SER A 1 693 ? 18.387 -36.031 0.862 1.00 31.17 693 SER A CA 1
ATOM 5462 C C . SER A 1 693 ? 17.221 -37.033 0.841 1.00 31.17 693 SER A C 1
ATOM 5464 O O . SER A 1 693 ? 16.765 -37.433 1.909 1.00 31.17 693 SER A O 1
ATOM 5466 N N . ASN A 1 694 ? 16.807 -37.534 -0.333 1.00 31.09 694 ASN A N 1
ATOM 5467 C CA . ASN A 1 694 ? 15.716 -38.515 -0.472 1.00 31.09 694 ASN A CA 1
ATOM 5468 C C . ASN A 1 694 ? 16.149 -39.926 -0.922 1.00 31.09 694 ASN A C 1
ATOM 5470 O O . ASN A 1 694 ? 15.296 -40.778 -1.164 1.00 31.09 694 ASN A O 1
ATOM 5474 N N . GLN A 1 695 ? 17.453 -40.232 -0.962 1.00 31.03 695 GLN A N 1
ATOM 5475 C CA . GLN A 1 695 ? 17.951 -41.607 -1.174 1.00 31.03 695 GLN A CA 1
ATOM 5476 C C . GLN A 1 695 ? 18.427 -42.332 0.098 1.00 31.03 695 GLN A C 1
ATOM 5478 O O . GLN A 1 695 ? 18.899 -43.465 0.021 1.00 31.03 695 GLN A O 1
ATOM 5483 N N . TYR A 1 696 ? 18.212 -41.754 1.283 1.00 27.48 696 TYR A N 1
ATOM 5484 C CA . TYR A 1 696 ? 18.321 -42.463 2.562 1.00 27.48 696 TYR A CA 1
ATOM 5485 C C . TYR A 1 696 ? 16.937 -42.745 3.141 1.00 27.48 696 TYR A C 1
ATOM 5487 O O . TYR A 1 696 ? 16.558 -42.132 4.126 1.00 27.48 696 TYR A O 1
ATOM 5495 N N . LEU A 1 697 ? 16.178 -43.658 2.530 1.00 30.34 697 LEU A N 1
ATOM 5496 C CA . LEU A 1 697 ? 15.162 -44.488 3.202 1.00 30.34 697 LEU A CA 1
ATOM 5497 C C . LEU A 1 697 ? 14.545 -45.466 2.194 1.00 30.34 697 LEU A C 1
ATOM 5499 O O . LEU A 1 697 ? 13.376 -45.378 1.845 1.00 30.34 697 LEU A O 1
ATOM 5503 N N . GLN A 1 698 ? 15.348 -46.422 1.729 1.00 34.62 698 GLN A N 1
ATOM 5504 C CA . GLN A 1 698 ? 14.901 -47.793 1.466 1.00 34.62 698 GLN A CA 1
ATOM 5505 C C . GLN A 1 698 ? 16.133 -48.656 1.176 1.00 34.62 698 GLN A C 1
ATOM 5507 O O . GLN A 1 698 ? 16.692 -48.564 0.094 1.00 34.62 698 GLN A O 1
ATOM 5512 N N . ILE A 1 699 ? 16.571 -49.457 2.156 1.00 28.09 699 ILE A N 1
ATOM 5513 C CA . ILE A 1 699 ? 16.976 -50.872 2.018 1.00 28.09 699 ILE A CA 1
ATOM 5514 C C . ILE A 1 699 ? 17.209 -51.454 3.437 1.00 28.09 699 ILE A C 1
ATOM 5516 O O . ILE A 1 699 ? 17.728 -50.747 4.304 1.00 28.09 699 ILE A O 1
ATOM 5520 N N . PRO A 1 700 ? 16.807 -52.713 3.717 1.00 29.98 700 PRO A N 1
ATOM 5521 C CA . PRO A 1 700 ? 16.844 -53.318 5.049 1.00 29.98 700 PRO A CA 1
ATOM 5522 C C . PRO A 1 700 ? 18.241 -53.821 5.442 1.00 29.98 700 PRO A C 1
ATOM 5524 O O . PRO A 1 700 ? 19.099 -54.077 4.604 1.00 29.98 700 PRO A O 1
ATOM 5527 N N . SER A 1 701 ? 18.425 -54.030 6.745 1.00 34.97 701 SER A N 1
ATOM 5528 C CA . SER A 1 701 ? 19.597 -54.628 7.392 1.00 34.97 701 SER A CA 1
ATOM 5529 C C . SER A 1 701 ? 20.196 -55.841 6.655 1.00 34.97 701 SER A C 1
ATOM 5531 O O . SER A 1 701 ? 19.510 -56.859 6.556 1.00 34.97 701 SER A O 1
ATOM 5533 N N . GLN A 1 702 ? 21.479 -55.776 6.254 1.00 31.08 702 GLN A N 1
ATOM 5534 C CA . GLN A 1 702 ? 22.524 -56.800 6.495 1.00 31.08 702 GLN A CA 1
ATOM 5535 C C . GLN A 1 702 ? 23.869 -56.491 5.782 1.00 31.08 702 GLN A C 1
ATOM 5537 O O . GLN A 1 702 ? 23.905 -56.263 4.580 1.00 31.08 702 GLN A O 1
ATOM 5542 N N . ASN A 1 703 ? 24.964 -56.622 6.551 1.00 29.00 703 ASN A N 1
ATOM 5543 C CA . ASN A 1 703 ? 26.376 -56.883 6.188 1.00 29.00 703 ASN A CA 1
ATOM 5544 C C . ASN A 1 703 ? 27.256 -55.794 5.512 1.00 29.00 703 ASN A C 1
ATOM 5546 O O . ASN A 1 703 ? 27.089 -55.444 4.351 1.00 29.00 703 ASN A O 1
ATOM 5550 N N . TRP A 1 704 ? 28.315 -55.384 6.233 1.00 29.05 704 TRP A N 1
ATOM 5551 C CA . TRP A 1 704 ? 29.551 -54.736 5.731 1.00 29.05 704 TRP A CA 1
ATOM 5552 C C . TRP A 1 704 ? 30.466 -55.755 5.012 1.00 29.05 704 TRP A C 1
ATOM 5554 O O . TRP A 1 704 ? 30.491 -56.911 5.447 1.00 29.05 704 TRP A O 1
ATOM 5564 N N . PRO A 1 705 ? 31.259 -55.369 3.978 1.00 30.05 705 PRO A N 1
ATOM 5565 C CA . PRO A 1 705 ? 32.663 -54.973 4.230 1.00 30.05 705 PRO A CA 1
ATOM 5566 C C . PRO A 1 705 ? 33.330 -53.971 3.238 1.00 30.05 705 PRO A C 1
ATOM 5568 O O . PRO A 1 705 ? 33.018 -53.938 2.058 1.00 30.05 705 PRO A O 1
ATOM 5571 N N . GLN A 1 706 ? 34.321 -53.237 3.778 1.00 26.58 706 GLN A N 1
ATOM 5572 C CA . GLN A 1 706 ? 35.636 -52.798 3.241 1.00 26.58 706 GLN A CA 1
ATOM 5573 C C . GLN A 1 706 ? 35.843 -52.147 1.845 1.00 26.58 706 GLN A C 1
ATOM 5575 O O . GLN A 1 706 ? 35.365 -52.630 0.828 1.00 26.58 706 GLN A O 1
ATOM 5580 N N . CYS A 1 707 ? 36.812 -51.202 1.857 1.00 23.59 707 CYS A N 1
ATOM 5581 C CA . CYS A 1 707 ? 37.699 -50.717 0.770 1.00 23.59 707 CYS A CA 1
ATOM 5582 C C . CYS A 1 707 ? 37.149 -49.607 -0.154 1.00 23.59 707 CYS A C 1
ATOM 5584 O O . CYS A 1 707 ? 35.987 -49.641 -0.516 1.00 23.59 707 CYS A O 1
ATOM 5586 N N . GLN A 1 708 ? 37.906 -48.629 -0.674 1.00 24.98 708 GLN A N 1
ATOM 5587 C CA . GLN A 1 708 ? 39.238 -48.028 -0.446 1.00 24.98 708 GLN A CA 1
ATOM 5588 C C . GLN A 1 708 ? 39.402 -46.959 -1.567 1.00 24.98 708 GLN A C 1
ATOM 5590 O O . GLN A 1 708 ? 39.089 -47.292 -2.705 1.00 24.98 708 GLN A O 1
ATOM 5595 N N . TYR A 1 709 ? 39.975 -45.772 -1.277 1.00 24.66 709 TYR A N 1
ATOM 5596 C CA . TYR A 1 709 ? 40.575 -44.798 -2.238 1.00 24.66 709 TYR A CA 1
ATOM 5597 C C . TYR A 1 709 ? 39.628 -44.117 -3.287 1.00 24.66 709 TYR A C 1
ATOM 5599 O O . TYR A 1 709 ? 38.554 -44.629 -3.541 1.00 24.66 709 TYR A O 1
ATOM 5607 N N . LEU A 1 710 ? 39.869 -42.969 -3.957 1.00 23.84 710 LEU A N 1
ATOM 5608 C CA . LEU A 1 710 ? 41.036 -42.112 -4.268 1.00 23.84 710 LEU A CA 1
ATOM 5609 C C . LEU A 1 710 ? 40.517 -40.754 -4.878 1.00 23.84 710 LEU A C 1
ATOM 5611 O O . LEU A 1 710 ? 39.628 -40.804 -5.717 1.00 23.84 710 LEU A O 1
ATOM 5615 N N . HIS A 1 711 ? 41.115 -39.608 -4.486 1.00 23.47 711 HIS A N 1
ATOM 5616 C CA . HIS A 1 711 ? 41.412 -38.329 -5.212 1.00 23.47 711 HIS A CA 1
ATOM 5617 C C . HIS A 1 711 ? 40.320 -37.544 -5.993 1.00 23.47 711 HIS A C 1
ATOM 5619 O O . HIS A 1 711 ? 39.668 -38.078 -6.875 1.00 23.47 711 HIS A O 1
ATOM 5625 N N . VAL A 1 712 ? 40.062 -36.259 -5.679 1.00 25.91 712 VAL A N 1
ATOM 5626 C CA . VAL A 1 712 ? 40.760 -35.025 -6.154 1.00 25.91 712 VAL A CA 1
ATOM 5627 C C . VAL A 1 712 ? 40.970 -34.972 -7.673 1.00 25.91 712 VAL A C 1
ATOM 5629 O O . VAL A 1 712 ? 41.914 -35.600 -8.146 1.00 25.91 712 VAL A O 1
ATOM 5632 N N . ILE A 1 713 ? 40.166 -34.161 -8.381 1.00 33.28 713 ILE A N 1
ATOM 5633 C CA . ILE A 1 713 ? 40.557 -32.909 -9.076 1.00 33.28 713 ILE A CA 1
ATOM 5634 C C . ILE A 1 713 ? 39.391 -31.932 -8.934 1.00 33.28 713 ILE A C 1
ATOM 5636 O O . ILE A 1 713 ? 38.249 -32.381 -9.172 1.00 33.28 713 ILE A O 1
#

Organism: NCBI:txid153742

Mean predicted aligned error: 20.34 Å

Solvent-accessible surface area (backbone atoms only — not comparable to full-atom values): 41585 Å² total; per-residue (Å²): 141,87,84,90,80,82,86,81,87,77,91,74,69,73,64,68,60,56,56,63,63,63,72,68,67,72,81,70,62,68,43,54,53,99,48,30,42,72,55,60,76,73,49,77,58,100,68,32,37,30,22,34,24,39,34,40,97,87,42,98,56,63,57,62,24,28,33,43,34,25,49,50,94,69,21,62,42,53,53,51,21,51,55,52,48,66,76,52,64,90,42,68,79,14,31,61,48,70,82,50,71,52,77,25,53,19,84,85,68,49,51,29,35,33,40,35,29,58,52,43,84,60,40,29,42,44,59,53,32,58,74,54,27,74,66,18,50,59,67,72,48,48,29,55,38,52,41,29,43,32,55,31,48,30,52,40,42,77,68,41,33,26,54,57,46,58,46,42,74,34,27,32,20,32,73,57,85,71,90,91,64,94,48,72,51,39,30,18,43,49,75,48,55,64,40,49,58,68,86,73,74,61,97,77,71,88,67,74,86,63,63,69,61,57,66,91,33,56,28,46,53,23,68,64,71,35,49,75,48,64,55,34,48,34,26,11,48,27,32,43,53,47,19,38,55,38,29,43,70,42,60,95,66,72,86,56,103,54,37,62,63,50,47,47,45,32,45,61,74,55,82,57,69,67,78,78,67,84,87,55,54,69,44,56,50,53,49,39,53,38,25,60,36,80,53,66,90,73,25,52,50,46,70,60,50,57,69,32,80,50,42,40,88,79,73,78,95,76,86,76,87,76,88,73,92,79,87,82,81,81,88,78,70,76,68,63,58,59,54,53,52,53,52,50,50,50,53,53,52,53,55,56,61,61,70,69,75,73,97,84,74,92,81,76,89,80,84,81,86,80,92,86,86,78,86,80,94,65,86,60,69,63,54,80,48,65,75,74,48,76,56,102,67,31,40,28,24,39,35,40,54,76,59,103,54,99,60,66,54,60,26,28,34,42,34,27,50,48,95,69,23,63,44,55,53,52,23,52,56,52,45,64,76,51,60,90,43,65,79,15,31,60,46,68,81,48,73,50,78,47,72,47,97,88,68,50,52,29,33,32,40,36,29,60,54,44,86,61,40,27,44,40,59,53,34,58,74,53,27,73,67,20,50,58,68,70,46,47,29,52,39,52,43,29,48,32,55,29,48,31,53,42,44,77,68,44,34,28,55,57,47,62,47,44,73,33,25,31,21,31,71,56,94,66,94,78,76,93,48,74,50,37,29,18,45,48,76,48,59,68,40,47,49,58,84,64,76,77,67,90,82,93,76,80,72,70,60,74,63,57,67,89,33,58,27,49,52,25,68,63,70,38,50,75,48,62,54,34,46,34,25,12,49,27,32,45,52,46,19,38,55,38,29,41,70,42,62,95,66,71,87,56,101,55,37,61,63,50,49,46,43,32,42,60,74,57,78,56,70,67,77,79,66,85,87,55,53,71,45,55,50,53,50,39,53,38,25,60,36,80,53,69,90,74,28,52,48,46,70,62,50,57,70,31,67,53,54,52,64,84,69,86,85,75,68,80,67,56,57,57,54,53,53,56,51,51,60,53,58,58,60,75,51,49,76,68,52,56,70,60,56,67,69,70,72,80,81,81,82,80,95,80,83,88,84,86,90,79,91,83,82,92,132

Radius of gyration: 32.03 Å; Cα contacts (8 Å, |Δi|>4): 1060; chains: 1; bounding box: 79×87×109 Å